Protein AF-A0A183G233-F1 (afdb_monomer_lite)

Sequence (420 aa):
MLLTIRETLKYHTGIMSKTFAAKITPEDAVANLRSMLDTTRNEVAFLREIQLANEIEVTKAKSELQKVKLMLAEGEESYNKVLSATQEELSNARAELAEKAKRFDEQLQKLAELKSEELSSRINELEGALAARSSNEVALSLRLEEHTKMEGSLREQIRKATEQNVILEEELRCVRSEKSRLLKELQQSKQLYEEKVNELEKITTAIERALEVMQYERGYFKKELEATSQRFEQRKTTFQKAMQSLQHDVAASAADFQAPLNPVYATKEINVKMENDLIEAIASIPVLEVKVEQLKAEAEQLREQLKVTNSKLLAEIDAKREITSALFALEKQYLLLDSTKKTVETEYKQAKERPRIDHPGSNRSKMMNDDLNRRRSTGSAGVSSKAFSEWPSTRIRKSAEWMDRQMSEKKAYGQWEVGR

Structure (mmCIF, N/CA/C/O backbone):
data_AF-A0A183G233-F1
#
_entry.id   AF-A0A183G233-F1
#
loop_
_atom_site.group_PDB
_atom_site.id
_atom_site.type_symbol
_atom_site.label_atom_id
_atom_site.label_alt_id
_atom_site.label_comp_id
_atom_site.label_asym_id
_atom_site.label_entity_id
_atom_site.label_seq_id
_atom_site.pdbx_PDB_ins_code
_atom_site.Cartn_x
_atom_site.Cartn_y
_atom_site.Cartn_z
_atom_site.occupancy
_atom_site.B_iso_or_equiv
_atom_site.auth_seq_id
_atom_site.auth_comp_id
_atom_site.auth_asym_id
_atom_site.auth_atom_id
_atom_site.pdbx_PDB_model_num
ATOM 1 N N . MET A 1 1 ? 102.320 5.201 -138.043 1.00 49.94 1 MET A N 1
ATOM 2 C CA . MET A 1 1 ? 102.444 5.313 -139.517 1.00 49.94 1 MET A CA 1
ATOM 3 C C . MET A 1 1 ? 103.761 5.933 -139.992 1.00 49.94 1 MET A C 1
ATOM 5 O O . MET A 1 1 ? 104.367 5.337 -140.866 1.00 49.94 1 MET A O 1
ATOM 9 N N . LEU A 1 2 ? 104.275 7.034 -139.418 1.00 44.84 2 LEU A N 1
ATOM 10 C CA . LEU A 1 2 ? 105.533 7.682 -139.875 1.00 44.84 2 LEU A CA 1
ATOM 11 C C . LEU A 1 2 ? 106.836 6.839 -139.795 1.00 44.84 2 LEU A C 1
ATOM 13 O O . LEU A 1 2 ? 107.896 7.325 -140.176 1.00 44.84 2 LEU A O 1
ATOM 17 N N . LEU A 1 3 ? 106.781 5.588 -139.328 1.00 51.09 3 LEU A N 1
ATOM 18 C CA . LEU A 1 3 ? 107.918 4.657 -139.322 1.00 51.09 3 LEU A CA 1
ATOM 19 C C . LEU A 1 3 ? 108.039 3.851 -140.629 1.00 51.09 3 LEU A C 1
ATOM 21 O O . LEU A 1 3 ? 109.150 3.635 -141.102 1.00 51.09 3 LEU A O 1
ATOM 25 N N . THR A 1 4 ? 106.923 3.469 -141.257 1.00 53.12 4 THR A N 1
ATOM 26 C CA . THR A 1 4 ? 106.907 2.501 -142.372 1.00 53.12 4 THR A CA 1
ATOM 27 C C . THR A 1 4 ? 107.362 3.088 -143.716 1.00 53.12 4 THR A C 1
ATOM 29 O O . THR A 1 4 ? 107.821 2.363 -144.590 1.00 53.12 4 THR A O 1
ATOM 32 N N . ILE A 1 5 ? 107.284 4.413 -143.886 1.00 53.47 5 ILE A N 1
ATOM 33 C CA . ILE A 1 5 ? 107.705 5.118 -145.116 1.00 53.47 5 ILE A CA 1
ATOM 34 C C . ILE A 1 5 ? 109.243 5.264 -145.188 1.00 53.47 5 ILE A C 1
ATOM 36 O O . ILE A 1 5 ? 109.811 5.523 -146.247 1.00 53.47 5 ILE A O 1
ATOM 40 N N . ARG A 1 6 ? 109.954 5.066 -144.067 1.00 54.88 6 ARG A N 1
ATOM 41 C CA . ARG A 1 6 ? 111.412 5.261 -143.986 1.00 54.88 6 ARG A CA 1
ATOM 42 C C . ARG A 1 6 ? 112.227 4.098 -144.567 1.00 54.88 6 ARG A C 1
ATOM 44 O O . ARG A 1 6 ? 113.413 4.275 -144.839 1.00 54.88 6 ARG A O 1
ATOM 51 N N . GLU A 1 7 ? 111.614 2.931 -144.757 1.00 53.47 7 GLU A N 1
ATOM 52 C CA . GLU A 1 7 ? 112.303 1.721 -145.227 1.00 53.47 7 GLU A CA 1
ATOM 53 C C . GLU A 1 7 ? 112.195 1.534 -146.747 1.00 53.47 7 GLU A C 1
ATOM 55 O O . GLU A 1 7 ? 113.191 1.206 -147.392 1.00 53.47 7 GLU A O 1
ATOM 60 N N . THR A 1 8 ? 111.047 1.851 -147.355 1.00 53.88 8 THR A N 1
ATOM 61 C CA . THR A 1 8 ? 110.846 1.747 -148.814 1.00 53.88 8 THR A CA 1
ATOM 62 C C . THR A 1 8 ? 111.752 2.693 -149.608 1.00 53.88 8 THR A C 1
ATOM 64 O O . THR A 1 8 ? 112.338 2.288 -150.612 1.00 53.88 8 THR A O 1
ATOM 67 N N . LEU A 1 9 ? 111.974 3.922 -149.125 1.00 51.72 9 LEU A N 1
ATOM 68 C CA . LEU A 1 9 ? 112.844 4.910 -149.784 1.00 51.72 9 LEU A CA 1
ATOM 69 C C . LEU A 1 9 ? 114.340 4.533 -149.821 1.00 51.72 9 LEU A C 1
ATOM 71 O O . LEU A 1 9 ? 115.098 5.142 -150.575 1.00 51.72 9 LEU A O 1
ATOM 75 N N . LYS A 1 10 ? 114.783 3.510 -149.073 1.00 53.56 10 LYS A N 1
ATOM 76 C CA . LYS A 1 10 ? 116.143 2.953 -149.205 1.00 53.56 10 LYS A CA 1
ATOM 77 C C . LYS A 1 10 ? 116.296 1.957 -150.360 1.00 53.56 10 LYS A C 1
ATOM 79 O O . LYS A 1 10 ? 117.427 1.679 -150.748 1.00 53.56 10 LYS A O 1
ATOM 84 N N . TYR A 1 11 ? 115.206 1.425 -150.915 1.00 50.88 11 TYR A N 1
ATOM 85 C CA . TYR A 1 11 ? 115.260 0.341 -151.907 1.00 50.88 11 TYR A CA 1
ATOM 86 C C . TYR A 1 11 ? 115.267 0.824 -153.372 1.00 50.88 11 TYR A C 1
ATOM 88 O O . TYR A 1 11 ? 115.395 0.015 -154.287 1.00 50.88 11 TYR A O 1
ATOM 96 N N . HIS A 1 12 ? 115.126 2.131 -153.634 1.00 50.31 12 HIS A N 1
ATOM 97 C CA . HIS A 1 12 ? 114.993 2.673 -155.002 1.00 50.31 12 HIS A CA 1
ATOM 98 C C . HIS A 1 12 ? 116.089 3.659 -155.438 1.00 50.31 12 HIS A C 1
ATOM 100 O O . HIS A 1 12 ? 116.145 4.032 -156.605 1.00 50.31 12 HIS A O 1
ATOM 106 N N . THR A 1 13 ? 117.032 4.013 -154.564 1.00 50.09 13 THR A N 1
ATOM 107 C CA . THR A 1 13 ? 118.189 4.867 -154.908 1.00 50.09 13 THR A CA 1
ATOM 108 C C . THR A 1 13 ? 119.455 4.089 -155.301 1.00 50.09 13 THR A C 1
ATOM 110 O O . THR A 1 13 ? 120.463 4.702 -155.636 1.00 50.09 13 THR A O 1
ATOM 113 N N . GLY A 1 14 ? 119.421 2.748 -155.302 1.00 46.09 14 GLY A N 1
ATOM 114 C CA . GLY A 1 14 ? 120.599 1.896 -155.541 1.00 46.09 14 GLY A CA 1
ATOM 115 C C . GLY A 1 14 ? 120.759 1.282 -156.943 1.00 46.09 14 GLY A C 1
ATOM 116 O O . GLY A 1 14 ? 121.782 0.651 -157.195 1.00 46.09 14 GLY A O 1
ATOM 117 N N . ILE A 1 15 ? 119.775 1.409 -157.845 1.00 47.66 15 ILE A N 1
ATOM 118 C CA . ILE A 1 15 ? 119.694 0.571 -159.067 1.00 47.66 15 ILE A CA 1
ATOM 119 C C . ILE A 1 15 ? 120.002 1.335 -160.375 1.00 47.66 15 ILE A C 1
ATOM 121 O O . ILE A 1 15 ? 120.504 0.747 -161.332 1.00 47.66 15 ILE A O 1
ATOM 125 N N . MET A 1 16 ? 119.804 2.655 -160.419 1.00 43.94 16 MET A N 1
ATOM 126 C CA . MET A 1 16 ? 119.955 3.483 -161.631 1.00 43.94 16 MET A CA 1
ATOM 127 C C . MET A 1 16 ? 121.422 3.883 -161.911 1.00 43.94 16 MET A C 1
ATOM 129 O O . MET A 1 16 ? 121.772 5.057 -161.823 1.00 43.94 16 MET A O 1
ATOM 133 N N . SER A 1 17 ? 122.304 2.918 -162.213 1.00 42.62 17 SER A N 1
ATOM 134 C CA . SER A 1 17 ? 123.739 3.200 -162.461 1.00 42.62 17 SER A CA 1
ATOM 135 C C . SER A 1 17 ? 124.425 2.445 -163.615 1.00 42.62 17 SER A C 1
ATOM 137 O O . SER A 1 17 ? 125.592 2.727 -163.893 1.00 42.62 17 SER A O 1
ATOM 139 N N . LYS A 1 18 ? 123.761 1.505 -164.310 1.00 43.47 18 LYS A N 1
ATOM 140 C CA . LYS A 1 18 ? 124.355 0.755 -165.441 1.00 43.47 18 LYS A CA 1
ATOM 141 C C . LYS A 1 18 ? 123.342 0.447 -166.546 1.00 43.47 18 LYS A C 1
ATOM 143 O O . LYS A 1 18 ? 122.192 0.137 -166.257 1.00 43.47 18 LYS A O 1
ATOM 148 N N . THR A 1 19 ? 123.836 0.425 -167.791 1.00 41.19 19 THR A N 1
ATOM 149 C CA . THR A 1 19 ? 123.076 0.337 -169.063 1.00 41.19 19 THR A CA 1
ATOM 150 C C . THR A 1 19 ? 122.192 1.581 -169.292 1.00 41.19 19 THR A C 1
ATOM 152 O O . THR A 1 19 ? 121.583 2.086 -168.363 1.00 41.19 19 THR A O 1
ATOM 155 N N . PHE A 1 20 ? 122.157 2.213 -170.465 1.00 36.69 20 PHE A N 1
ATOM 156 C CA . PHE A 1 20 ? 122.219 1.658 -171.819 1.00 36.69 20 PHE A CA 1
ATOM 157 C C . PHE A 1 20 ? 123.225 2.393 -172.726 1.00 36.69 20 PHE A C 1
ATOM 159 O O . PHE A 1 20 ? 123.223 3.618 -172.796 1.00 36.69 20 PHE A O 1
ATOM 166 N N . ALA A 1 21 ? 124.034 1.641 -173.479 1.00 42.91 21 ALA A N 1
ATOM 167 C CA . ALA A 1 21 ? 124.890 2.167 -174.544 1.00 42.91 21 ALA A CA 1
ATOM 168 C C . ALA A 1 21 ? 124.510 1.499 -175.875 1.00 42.91 21 ALA A C 1
ATOM 170 O O . ALA A 1 21 ? 125.075 0.480 -176.265 1.00 42.91 21 ALA A O 1
ATOM 171 N N . ALA A 1 22 ? 123.514 2.068 -176.552 1.00 39.91 22 ALA A N 1
ATOM 172 C CA . ALA A 1 22 ? 123.068 1.671 -177.884 1.00 39.91 22 ALA A CA 1
ATOM 173 C C . ALA A 1 22 ? 122.712 2.932 -178.688 1.00 39.91 22 ALA A C 1
ATOM 175 O O . ALA A 1 22 ? 122.396 3.968 -178.102 1.00 39.91 22 ALA A O 1
ATOM 176 N N . LYS A 1 23 ? 122.770 2.862 -180.024 1.00 48.34 23 LYS A N 1
ATOM 177 C CA . LYS A 1 23 ? 122.376 3.984 -180.890 1.00 48.34 23 LYS A CA 1
ATOM 178 C C . LYS A 1 23 ? 120.862 4.190 -180.809 1.00 48.34 23 LYS A C 1
ATOM 180 O O . LYS A 1 23 ? 120.117 3.478 -181.471 1.00 48.34 23 LYS A O 1
ATOM 185 N N . ILE A 1 24 ? 120.444 5.166 -180.012 1.00 43.91 24 ILE A N 1
ATOM 186 C CA . ILE A 1 24 ? 119.068 5.661 -179.948 1.00 43.91 24 ILE A CA 1
ATOM 187 C C . ILE A 1 24 ? 119.024 6.988 -180.708 1.00 43.91 24 ILE A C 1
ATOM 189 O O . ILE A 1 24 ? 119.842 7.879 -180.468 1.00 43.91 24 ILE A O 1
ATOM 193 N N . THR A 1 25 ? 118.102 7.096 -181.659 1.00 51.16 25 THR A N 1
ATOM 194 C CA . THR A 1 25 ? 117.826 8.314 -182.427 1.00 51.16 25 THR A CA 1
ATOM 195 C C . THR A 1 25 ? 117.250 9.405 -181.511 1.00 51.16 25 THR A C 1
ATOM 197 O O . THR A 1 25 ? 116.550 9.088 -180.548 1.00 51.16 25 THR A O 1
ATOM 200 N N . PRO A 1 26 ? 117.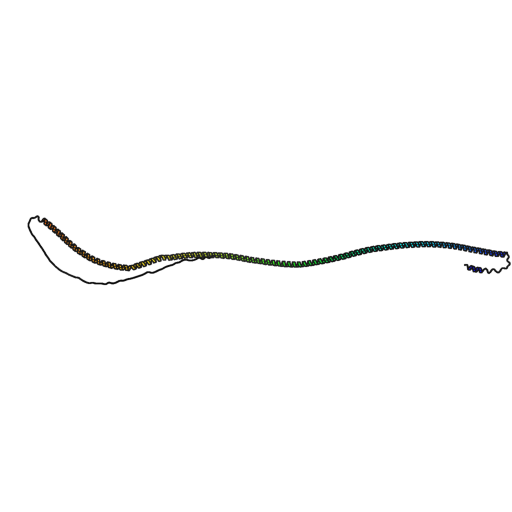538 10.702 -181.747 1.00 57.66 26 PRO A N 1
ATOM 201 C CA . PRO A 1 26 ? 117.208 11.764 -180.786 1.00 57.66 26 PRO A CA 1
ATOM 202 C C . PRO A 1 26 ? 115.702 11.927 -180.517 1.00 57.66 26 PRO A C 1
ATOM 204 O O . PRO A 1 26 ? 115.324 12.479 -179.487 1.00 57.66 26 PRO A O 1
ATOM 207 N N . GLU A 1 27 ? 114.842 11.425 -181.403 1.00 55.91 27 GLU A N 1
ATOM 208 C CA . GLU A 1 27 ? 113.383 11.480 -181.275 1.00 55.91 27 GLU A CA 1
ATOM 209 C C . GLU A 1 27 ? 112.852 10.490 -180.216 1.00 55.91 27 GLU A C 1
ATOM 211 O O . GLU A 1 27 ? 112.012 10.860 -179.392 1.00 55.91 27 GLU A O 1
ATOM 216 N N . ASP A 1 28 ? 113.408 9.275 -180.142 1.00 54.88 28 ASP A N 1
ATOM 217 C CA . ASP A 1 28 ? 112.988 8.233 -179.190 1.00 54.88 28 ASP A CA 1
ATOM 218 C C . ASP A 1 28 ? 113.319 8.599 -177.733 1.00 54.88 28 ASP A C 1
ATOM 220 O O . ASP A 1 28 ? 112.540 8.344 -176.809 1.00 54.88 28 ASP A O 1
ATOM 224 N N . ALA A 1 29 ? 114.465 9.255 -177.517 1.00 57.06 29 ALA A N 1
ATOM 225 C CA . ALA A 1 29 ? 114.871 9.739 -176.198 1.00 57.06 29 ALA A CA 1
ATOM 226 C C . ALA A 1 29 ? 113.912 10.821 -175.662 1.00 57.06 29 ALA A C 1
ATOM 228 O O . ALA A 1 29 ? 113.597 10.841 -174.469 1.00 57.06 29 ALA A O 1
ATOM 229 N N . VAL A 1 30 ? 113.401 11.690 -176.543 1.00 60.59 30 VAL A N 1
ATOM 230 C CA . VAL A 1 30 ? 112.407 12.717 -176.193 1.00 60.59 30 VAL A CA 1
ATOM 231 C C . VAL A 1 30 ? 111.032 12.095 -175.935 1.00 60.59 30 VAL A C 1
ATOM 233 O O . VAL A 1 30 ? 110.342 12.523 -175.007 1.00 60.59 30 VAL A O 1
ATOM 236 N N . ALA A 1 31 ? 110.638 11.068 -176.694 1.00 63.16 31 ALA A N 1
ATOM 237 C CA . ALA A 1 31 ? 109.390 10.341 -176.461 1.00 63.16 31 ALA A CA 1
ATOM 238 C C . ALA A 1 31 ? 109.366 9.663 -175.078 1.00 63.16 31 ALA A C 1
ATOM 240 O O . ALA A 1 31 ? 108.403 9.823 -174.325 1.00 63.16 31 ALA A O 1
ATOM 241 N N . ASN A 1 32 ? 110.448 8.973 -174.701 1.00 60.78 32 ASN A N 1
ATOM 242 C CA . ASN A 1 32 ? 110.530 8.273 -173.416 1.00 60.78 32 ASN A CA 1
ATOM 243 C C . ASN A 1 32 ? 110.542 9.249 -172.218 1.00 60.78 32 ASN A C 1
ATOM 245 O O . ASN A 1 32 ? 109.820 9.050 -171.241 1.00 60.78 32 ASN A O 1
ATOM 249 N N . LEU A 1 33 ? 111.276 10.366 -172.320 1.00 64.88 33 LEU A N 1
ATOM 250 C CA . LEU A 1 33 ? 111.274 11.408 -171.284 1.00 64.88 33 LEU A CA 1
ATOM 251 C C . LEU A 1 33 ? 109.913 12.107 -171.131 1.00 64.88 33 LEU A C 1
ATOM 253 O O . LEU A 1 33 ? 109.547 12.458 -170.011 1.00 64.88 33 LEU A O 1
ATOM 257 N N . ARG A 1 34 ? 109.135 12.274 -172.212 1.00 66.44 34 ARG A N 1
ATOM 258 C CA . ARG A 1 34 ? 107.746 12.762 -172.117 1.00 66.44 34 ARG A CA 1
ATOM 259 C C . ARG A 1 34 ? 106.844 11.766 -171.392 1.00 66.44 34 ARG A C 1
ATOM 261 O O . ARG A 1 34 ? 106.139 12.171 -170.478 1.00 66.44 34 ARG A O 1
ATOM 268 N N . SER A 1 35 ? 106.941 10.476 -171.722 1.00 69.44 35 SER A N 1
ATOM 269 C CA . SER A 1 35 ? 106.193 9.412 -171.033 1.00 69.44 35 SER A CA 1
ATOM 270 C C . SER A 1 35 ? 106.447 9.416 -169.516 1.00 69.44 35 SER A C 1
ATOM 272 O O . SER A 1 35 ? 105.502 9.403 -168.730 1.00 69.44 35 SER A O 1
ATOM 274 N N . MET A 1 36 ? 107.715 9.539 -169.094 1.00 63.94 36 MET A N 1
ATOM 275 C CA . MET A 1 36 ? 108.082 9.673 -167.674 1.00 63.94 36 MET A CA 1
ATOM 276 C C . MET A 1 36 ? 107.570 10.968 -167.021 1.00 63.94 36 MET A C 1
ATOM 278 O O . MET A 1 36 ? 107.223 10.979 -165.836 1.00 63.94 36 MET A O 1
ATOM 282 N N . LEU A 1 37 ? 107.547 12.078 -167.764 1.00 68.56 37 LEU A N 1
ATOM 283 C CA . LEU A 1 37 ? 107.028 13.347 -167.258 1.00 68.56 37 LEU A CA 1
ATOM 284 C C . LEU A 1 37 ? 105.516 13.262 -167.016 1.00 68.56 37 LEU A C 1
ATOM 286 O O . LEU A 1 37 ? 105.039 13.741 -165.993 1.00 68.56 37 LEU A O 1
ATOM 290 N N . ASP A 1 38 ? 104.768 12.626 -167.916 1.00 69.50 38 ASP A N 1
ATOM 291 C CA . ASP A 1 38 ? 103.318 12.502 -167.779 1.00 69.50 38 ASP A CA 1
ATOM 292 C C . ASP A 1 38 ? 102.917 11.472 -166.705 1.00 69.50 38 ASP A C 1
ATOM 294 O O . ASP A 1 38 ? 101.972 11.731 -165.958 1.00 69.50 38 ASP A O 1
ATOM 298 N N . THR A 1 39 ? 103.661 10.371 -166.503 1.00 67.69 39 THR A N 1
ATOM 299 C CA . THR A 1 39 ? 103.424 9.488 -165.340 1.00 67.69 39 THR A CA 1
ATOM 300 C C . THR A 1 39 ? 103.677 10.200 -164.014 1.00 67.69 39 THR A C 1
ATOM 302 O O . THR A 1 39 ? 102.805 10.178 -163.149 1.00 67.69 39 THR A O 1
ATOM 305 N N . THR A 1 40 ? 104.802 10.906 -163.862 1.00 67.31 40 THR A N 1
ATOM 306 C CA . THR A 1 40 ? 105.086 11.658 -162.622 1.00 67.31 40 THR A CA 1
ATOM 307 C C . THR A 1 40 ? 104.114 12.823 -162.400 1.00 67.31 40 THR A C 1
ATOM 309 O O . THR A 1 40 ? 103.756 13.127 -161.262 1.00 67.31 40 THR A O 1
ATOM 312 N N . ARG A 1 41 ? 103.595 13.440 -163.469 1.00 69.50 41 ARG A N 1
ATOM 313 C CA . ARG A 1 41 ? 102.525 14.449 -163.394 1.00 69.50 41 ARG A CA 1
ATOM 314 C C . ARG A 1 41 ? 101.197 13.857 -162.914 1.00 69.50 41 ARG A C 1
ATOM 316 O O . ARG A 1 41 ? 100.513 14.494 -162.113 1.00 69.50 41 ARG A O 1
ATOM 323 N N . ASN A 1 42 ? 100.868 12.639 -163.346 1.00 71.94 42 ASN A N 1
ATOM 324 C CA . ASN A 1 42 ? 99.690 11.901 -162.886 1.00 71.94 42 ASN A CA 1
ATOM 325 C C . ASN A 1 42 ? 99.832 11.439 -161.424 1.00 71.94 42 ASN A C 1
ATOM 327 O O . ASN A 1 42 ? 98.884 11.578 -160.655 1.00 71.94 42 ASN A O 1
ATOM 331 N N . GLU A 1 43 ? 101.014 10.979 -160.996 1.00 71.06 43 GLU A N 1
ATOM 332 C CA . GLU A 1 43 ? 101.286 10.663 -159.582 1.00 71.06 43 GLU A CA 1
ATOM 333 C C . GLU A 1 43 ? 101.147 11.899 -158.680 1.00 71.06 43 GLU A C 1
ATOM 335 O O . GLU A 1 43 ? 100.521 11.830 -157.623 1.00 71.06 43 GLU A O 1
ATOM 340 N N . VAL A 1 44 ? 101.666 13.057 -159.108 1.00 70.81 44 VAL A N 1
ATOM 341 C CA . VAL A 1 44 ? 101.510 14.324 -158.371 1.00 70.81 44 VAL A CA 1
ATOM 342 C C . VAL A 1 44 ? 100.043 14.761 -158.298 1.00 70.81 44 VAL A C 1
ATOM 344 O O . VAL A 1 44 ? 99.629 15.282 -157.262 1.00 70.81 44 VAL A O 1
ATOM 347 N N . ALA A 1 45 ? 99.241 14.531 -159.344 1.00 73.19 45 ALA A N 1
ATOM 348 C CA . ALA A 1 45 ? 97.801 14.790 -159.314 1.00 73.19 45 ALA A CA 1
ATOM 349 C C . ALA A 1 45 ? 97.071 13.862 -158.323 1.00 73.19 45 ALA A C 1
ATOM 351 O O . ALA A 1 45 ? 96.338 14.346 -157.463 1.00 73.19 45 ALA A O 1
ATOM 352 N N . PHE A 1 46 ? 97.346 12.557 -158.368 1.00 76.12 46 PHE A N 1
ATOM 353 C CA . PHE A 1 46 ? 96.750 11.558 -157.474 1.00 76.12 46 PHE A CA 1
ATOM 354 C C . PHE A 1 46 ? 97.108 11.797 -155.996 1.00 76.12 46 PHE A C 1
ATOM 356 O O . PHE A 1 46 ? 96.248 11.751 -155.117 1.00 76.12 46 PHE A O 1
ATOM 363 N N . LEU A 1 47 ? 98.363 12.157 -155.703 1.00 74.69 47 LEU A N 1
ATOM 364 C CA . LEU A 1 47 ? 98.776 12.565 -154.355 1.00 74.69 47 LEU A CA 1
ATOM 365 C C . LEU A 1 47 ? 98.094 13.869 -153.904 1.00 74.69 47 LEU A C 1
ATOM 367 O O . LEU A 1 47 ? 97.839 14.039 -152.710 1.00 74.69 47 LEU A O 1
ATOM 371 N N . ARG A 1 48 ? 97.747 14.770 -154.835 1.00 75.56 48 ARG A N 1
ATOM 372 C CA . ARG A 1 48 ? 96.968 15.982 -154.537 1.00 75.56 48 ARG A CA 1
ATOM 373 C C . ARG A 1 48 ? 95.519 15.656 -154.181 1.00 75.56 48 ARG A C 1
ATOM 375 O O . ARG A 1 48 ? 94.999 16.252 -153.241 1.00 75.56 48 ARG A O 1
ATOM 382 N N . GLU A 1 49 ? 94.892 14.705 -154.873 1.00 76.12 49 GLU A N 1
ATOM 383 C CA . GLU A 1 49 ? 93.556 14.206 -154.521 1.00 76.12 49 GLU A CA 1
ATOM 384 C C . GLU A 1 49 ? 93.555 13.525 -153.148 1.00 76.12 49 GLU A C 1
ATOM 386 O O . GLU A 1 49 ? 92.704 13.840 -152.321 1.00 76.12 49 GLU A O 1
ATOM 391 N N . ILE A 1 50 ? 94.547 12.676 -152.851 1.00 76.38 50 ILE A N 1
ATOM 392 C CA . ILE A 1 50 ? 94.700 12.058 -151.522 1.00 76.38 50 ILE A CA 1
ATOM 393 C C . ILE A 1 50 ? 94.890 13.125 -150.434 1.00 76.38 50 ILE A C 1
ATOM 395 O O . ILE A 1 50 ? 94.308 13.009 -149.354 1.00 76.38 50 ILE A O 1
ATOM 399 N N . GLN A 1 51 ? 95.676 14.177 -150.685 1.00 77.31 51 GLN A N 1
ATOM 400 C CA . GLN A 1 51 ? 95.831 15.269 -149.721 1.00 77.31 51 GLN A CA 1
ATOM 401 C C . GLN A 1 51 ? 94.508 16.020 -149.499 1.00 77.31 51 GLN A C 1
ATOM 403 O O . GLN A 1 51 ? 94.117 16.222 -148.351 1.00 77.31 51 GLN A O 1
ATOM 408 N N . LEU A 1 52 ? 93.788 16.377 -150.567 1.00 78.00 52 LEU A N 1
ATOM 409 C CA . LEU A 1 52 ? 92.494 17.062 -150.472 1.00 78.00 52 LEU A CA 1
ATOM 410 C C . LEU A 1 52 ? 91.427 16.198 -149.783 1.00 78.00 52 LEU A C 1
ATOM 412 O O . LEU A 1 52 ? 90.669 16.712 -148.965 1.00 78.00 52 LEU A O 1
ATOM 416 N N . ALA A 1 53 ? 91.398 14.888 -150.043 1.00 75.81 53 ALA A N 1
ATOM 417 C CA . ALA A 1 53 ? 90.519 13.950 -149.349 1.00 75.81 53 ALA A CA 1
ATOM 418 C C . ALA A 1 53 ? 90.813 13.916 -147.839 1.00 75.81 53 ALA A C 1
ATOM 420 O O . ALA A 1 53 ? 89.892 14.055 -147.037 1.00 75.81 53 ALA A O 1
ATOM 421 N N . ASN A 1 54 ? 92.089 13.836 -147.442 1.00 76.25 54 ASN A N 1
ATOM 422 C CA . ASN A 1 54 ? 92.486 13.915 -146.032 1.00 76.25 54 ASN A CA 1
ATOM 423 C C . ASN A 1 54 ? 92.135 15.275 -145.397 1.00 76.25 54 ASN A C 1
ATOM 425 O O . ASN A 1 54 ? 91.704 15.319 -144.248 1.00 76.25 54 ASN A O 1
ATOM 429 N N . GLU A 1 55 ? 92.280 16.393 -146.114 1.00 77.31 55 GLU A N 1
ATOM 430 C CA . GLU A 1 55 ? 91.890 17.722 -145.615 1.00 77.31 55 GLU A CA 1
ATOM 431 C C . GLU A 1 55 ? 90.360 17.848 -145.446 1.00 77.31 55 GLU A C 1
ATOM 433 O O . GLU A 1 55 ? 89.889 18.437 -144.466 1.00 77.31 55 GLU A O 1
ATOM 438 N N . ILE A 1 56 ? 89.571 17.223 -146.327 1.00 80.44 56 ILE A N 1
ATOM 439 C CA . ILE A 1 56 ? 88.108 17.107 -146.202 1.00 80.44 56 ILE A CA 1
ATOM 440 C C . ILE A 1 56 ? 87.723 16.207 -145.015 1.00 80.44 56 ILE A C 1
ATOM 442 O O . ILE A 1 56 ? 86.866 16.585 -144.216 1.00 80.44 56 ILE A O 1
ATOM 446 N N . GLU A 1 57 ? 88.372 15.055 -144.830 1.00 79.06 57 GLU A N 1
ATOM 447 C CA . GLU A 1 57 ? 88.108 14.178 -143.681 1.00 79.06 57 GLU A CA 1
ATOM 448 C C . GLU A 1 57 ? 88.515 14.822 -142.350 1.00 79.06 57 GLU A C 1
ATOM 450 O O . GLU A 1 57 ? 87.756 14.757 -141.385 1.00 79.06 57 GLU A O 1
ATOM 455 N N . VAL A 1 58 ? 89.650 15.525 -142.288 1.00 80.88 58 VAL A N 1
ATOM 456 C CA . VAL A 1 58 ? 90.089 16.249 -141.082 1.00 80.88 58 VAL A CA 1
ATOM 457 C C . VAL A 1 58 ? 89.165 17.428 -140.765 1.00 80.88 58 VAL A C 1
ATOM 459 O O . VAL A 1 58 ? 88.853 17.659 -139.595 1.00 80.88 58 VAL A O 1
ATOM 462 N N . THR A 1 59 ? 88.679 18.171 -141.765 1.00 80.00 59 THR A N 1
ATOM 463 C CA . THR A 1 59 ? 87.710 19.258 -141.527 1.00 80.00 59 THR A CA 1
ATOM 464 C C . THR A 1 59 ? 86.331 18.733 -141.126 1.00 80.00 59 THR A C 1
ATOM 466 O O . THR A 1 59 ? 85.707 19.319 -140.238 1.00 80.00 59 THR A O 1
ATOM 469 N N . LYS A 1 60 ? 85.893 17.592 -141.675 1.00 84.19 60 LYS A N 1
ATOM 470 C CA . LYS A 1 60 ? 84.689 16.871 -141.236 1.00 84.19 60 LYS A CA 1
ATOM 471 C C . LYS A 1 60 ? 84.828 16.343 -139.803 1.00 84.19 60 LYS A C 1
ATOM 473 O O . LYS A 1 60 ? 83.997 16.661 -138.960 1.00 84.19 60 LYS A O 1
ATOM 478 N N . ALA A 1 61 ? 85.909 15.637 -139.478 1.00 81.38 61 ALA A N 1
ATOM 479 C CA . ALA A 1 61 ? 86.172 15.154 -138.122 1.00 81.38 61 ALA A CA 1
ATOM 480 C C . ALA A 1 61 ? 86.268 16.309 -137.107 1.00 81.38 61 ALA A C 1
ATOM 482 O O . ALA A 1 61 ? 85.831 16.180 -135.965 1.00 81.38 61 ALA A O 1
ATOM 483 N N . LYS A 1 62 ? 86.786 17.475 -137.521 1.00 82.75 62 LYS A N 1
ATOM 484 C CA . LYS A 1 62 ? 86.820 18.690 -136.695 1.00 82.75 62 LYS A CA 1
ATOM 485 C C . LYS A 1 62 ? 85.427 19.289 -136.462 1.00 82.75 62 LYS A C 1
ATOM 487 O O . LYS A 1 62 ? 85.164 19.731 -135.344 1.00 82.75 62 LYS A O 1
ATOM 492 N N . SER A 1 63 ? 84.541 19.303 -137.461 1.00 84.00 63 SER A N 1
ATOM 493 C CA . SER A 1 63 ? 83.164 19.794 -137.288 1.00 84.00 63 SER A CA 1
ATOM 494 C C . SER A 1 63 ? 82.303 18.815 -136.481 1.00 84.00 63 SER A C 1
ATOM 496 O O . SER A 1 63 ? 81.539 19.247 -135.619 1.00 84.00 63 SER A O 1
ATOM 498 N N . GLU A 1 64 ? 82.501 17.507 -136.655 1.00 85.56 64 GLU A N 1
ATOM 499 C CA . GLU A 1 64 ? 81.893 16.458 -135.828 1.00 85.56 64 GLU A CA 1
ATOM 500 C C . GLU A 1 64 ? 82.379 16.542 -134.371 1.00 85.56 64 GLU A C 1
ATOM 502 O O . GLU A 1 64 ? 81.555 16.570 -133.459 1.00 85.56 64 GLU A O 1
ATOM 507 N N . LEU A 1 65 ? 83.685 16.717 -134.128 1.00 86.44 65 LEU A N 1
ATOM 508 C CA . LEU A 1 65 ? 84.236 16.966 -132.788 1.00 86.44 65 LEU A CA 1
ATOM 509 C C . LEU A 1 65 ? 83.662 18.243 -132.154 1.00 86.44 65 LEU A C 1
ATOM 511 O O . LEU A 1 65 ? 83.377 18.265 -130.958 1.00 86.44 65 LEU A O 1
ATOM 515 N N . GLN A 1 66 ? 83.484 19.313 -132.934 1.00 87.44 66 GLN A N 1
ATOM 516 C CA . GLN A 1 66 ? 82.886 20.558 -132.447 1.00 87.44 66 GLN A CA 1
ATOM 517 C C . GLN A 1 66 ? 81.396 20.383 -132.114 1.00 87.44 66 GLN A C 1
ATOM 519 O O . GLN A 1 66 ? 80.946 20.900 -131.094 1.00 87.44 66 GLN A O 1
ATOM 524 N N . LYS A 1 67 ? 80.654 19.595 -132.903 1.00 87.75 67 LYS A N 1
ATOM 525 C CA . LYS A 1 67 ? 79.263 19.218 -132.612 1.00 87.75 67 LYS A CA 1
ATOM 526 C C . LYS A 1 67 ? 79.157 18.355 -131.350 1.00 87.75 67 LYS A C 1
ATOM 528 O O . LYS A 1 67 ? 78.307 18.631 -130.512 1.00 87.75 67 LYS A O 1
ATOM 533 N N . VAL A 1 68 ? 80.043 17.371 -131.173 1.00 86.81 68 VAL A N 1
ATOM 534 C CA . VAL A 1 68 ? 80.106 16.536 -129.959 1.00 86.81 68 VAL A CA 1
ATOM 535 C C . VAL A 1 68 ? 80.432 17.378 -128.724 1.00 86.81 68 VAL A C 1
ATOM 537 O O . VAL A 1 68 ? 79.794 17.197 -127.694 1.00 86.81 68 VAL A O 1
ATOM 540 N N . LYS A 1 69 ? 81.358 18.344 -128.817 1.00 86.31 69 LYS A N 1
ATOM 541 C CA . LYS A 1 69 ? 81.634 19.288 -127.717 1.00 86.31 69 LYS A CA 1
ATOM 542 C C . LYS A 1 69 ? 80.428 20.154 -127.356 1.00 86.31 69 LYS A C 1
ATOM 544 O O . LYS A 1 69 ? 80.216 20.414 -126.178 1.00 86.31 69 LYS A O 1
ATOM 549 N N . LEU A 1 70 ? 79.660 20.599 -128.349 1.00 89.31 70 LEU A N 1
ATOM 550 C CA . LEU A 1 70 ? 78.474 21.425 -128.124 1.00 89.31 70 LEU A CA 1
ATOM 551 C C . LEU A 1 70 ? 77.354 20.595 -127.470 1.00 89.31 70 LEU A C 1
ATOM 553 O O . LEU A 1 70 ? 76.847 20.997 -126.431 1.00 89.31 70 LEU A O 1
ATOM 557 N N . MET A 1 71 ? 77.090 19.384 -127.974 1.00 87.94 71 MET A N 1
ATOM 558 C CA . MET A 1 71 ? 76.171 18.426 -127.340 1.00 87.94 71 MET A CA 1
ATOM 559 C C . MET A 1 71 ? 76.604 18.021 -125.921 1.00 87.94 71 MET A C 1
ATOM 561 O O . MET A 1 71 ? 75.752 17.787 -125.068 1.00 87.94 71 MET A O 1
ATOM 565 N N . LEU A 1 72 ? 77.912 17.926 -125.651 1.00 87.69 72 LEU A N 1
ATOM 566 C CA . LEU A 1 72 ? 78.424 17.653 -124.307 1.00 87.69 72 LEU A CA 1
ATOM 567 C C . LEU A 1 72 ? 78.142 18.829 -123.364 1.00 87.69 72 LEU A C 1
ATOM 569 O O . LEU A 1 72 ? 77.653 18.599 -122.268 1.00 87.69 72 LEU A O 1
ATOM 573 N N . ALA A 1 73 ? 78.370 20.071 -123.804 1.00 85.94 73 ALA A N 1
ATOM 574 C CA . ALA A 1 73 ? 78.067 21.265 -123.016 1.00 85.94 73 ALA A CA 1
ATOM 575 C C . ALA A 1 73 ? 76.554 21.438 -122.762 1.00 85.94 73 ALA A C 1
ATOM 577 O O . ALA A 1 73 ? 76.156 21.738 -121.642 1.00 85.94 73 ALA A O 1
ATOM 578 N N . GLU A 1 74 ? 75.699 21.177 -123.759 1.00 88.31 74 GLU A N 1
ATOM 579 C CA . GLU A 1 74 ? 74.235 21.125 -123.588 1.00 88.31 74 GLU A CA 1
ATOM 580 C C . GLU A 1 74 ? 73.818 20.002 -122.613 1.00 88.31 74 GLU A C 1
ATOM 582 O O . GLU A 1 74 ? 72.931 20.179 -121.772 1.00 88.31 74 GLU A O 1
ATOM 587 N N . GLY A 1 75 ? 74.492 18.849 -122.681 1.00 85.81 75 GLY A N 1
ATOM 588 C CA . GLY A 1 75 ? 74.330 17.737 -121.745 1.00 85.81 75 GLY A CA 1
ATOM 589 C C . GLY A 1 75 ? 74.715 18.111 -120.312 1.00 85.81 75 GLY A C 1
ATOM 590 O O . GLY A 1 75 ? 73.939 17.886 -119.389 1.00 85.81 75 GLY A O 1
ATOM 591 N N . GLU A 1 76 ? 75.872 18.742 -120.120 1.00 88.38 76 GLU A N 1
ATOM 592 C CA . GLU A 1 76 ? 76.350 19.229 -118.823 1.00 88.38 76 GLU A CA 1
ATOM 593 C C . GLU A 1 76 ? 75.442 20.335 -118.264 1.00 88.38 76 GLU A C 1
ATOM 595 O O . GLU A 1 76 ? 75.108 20.313 -117.081 1.00 88.38 76 GLU A O 1
ATOM 600 N N . GLU A 1 77 ? 74.974 21.277 -119.088 1.00 87.69 77 GLU A N 1
ATOM 601 C CA . GLU A 1 77 ? 74.045 22.328 -118.657 1.00 87.69 77 GLU A CA 1
ATOM 602 C C . GLU A 1 77 ? 72.676 21.751 -118.259 1.00 87.69 77 GLU A C 1
ATOM 604 O O . GLU A 1 77 ? 72.122 22.131 -117.224 1.00 87.69 77 GLU A O 1
ATOM 609 N N . SER A 1 78 ? 72.138 20.798 -119.029 1.00 87.25 78 SER A N 1
ATOM 610 C CA . SER A 1 78 ? 70.878 20.122 -118.689 1.00 87.25 78 SER A CA 1
ATOM 611 C C . SER A 1 78 ? 71.006 19.250 -117.435 1.00 87.25 78 SER A C 1
ATOM 613 O O . SER A 1 78 ? 70.135 19.313 -116.567 1.00 87.25 78 SER A O 1
ATOM 615 N N . TYR A 1 79 ? 72.116 18.522 -117.272 1.00 88.44 79 TYR A N 1
ATOM 616 C CA . TYR A 1 79 ? 72.421 17.771 -116.054 1.00 88.44 79 TYR A CA 1
ATOM 617 C C . TYR A 1 79 ? 72.525 18.693 -114.836 1.00 88.44 79 TYR A C 1
ATOM 619 O O . TYR A 1 79 ? 71.893 18.427 -113.817 1.00 88.44 79 TYR A O 1
ATOM 627 N N . ASN A 1 80 ? 73.248 19.812 -114.943 1.00 88.56 80 ASN A N 1
ATOM 628 C CA . ASN A 1 80 ? 73.385 20.774 -113.849 1.00 88.56 80 ASN A CA 1
ATOM 629 C C . ASN A 1 80 ? 72.045 21.432 -113.478 1.00 88.56 80 ASN A C 1
ATOM 631 O O . ASN A 1 80 ? 71.783 21.620 -112.294 1.00 88.56 80 ASN A O 1
ATOM 635 N N . LYS A 1 81 ? 71.169 21.712 -114.454 1.00 89.12 81 LYS A N 1
ATOM 636 C CA . LYS A 1 81 ? 69.797 22.199 -114.212 1.00 89.12 81 LYS A CA 1
ATOM 637 C C . LYS A 1 81 ? 68.924 21.170 -113.489 1.00 89.12 81 LYS A C 1
ATOM 639 O O . LYS A 1 81 ? 68.203 21.530 -112.561 1.00 89.12 81 LYS A O 1
ATOM 644 N N . VAL A 1 82 ? 69.005 19.894 -113.873 1.00 89.69 82 VAL A N 1
ATOM 645 C CA . VAL A 1 82 ? 68.308 18.801 -113.170 1.00 89.69 82 VAL A CA 1
ATOM 646 C C . VAL A 1 82 ? 68.881 18.608 -111.764 1.00 89.69 82 VAL A C 1
ATOM 648 O O . VAL A 1 82 ? 68.120 18.431 -110.816 1.00 89.69 82 VAL A O 1
ATOM 651 N N . LEU A 1 83 ? 70.201 18.707 -111.592 1.00 89.88 83 LEU A N 1
ATOM 652 C CA . LEU A 1 83 ? 70.860 18.605 -110.290 1.00 89.88 83 LEU A CA 1
ATOM 653 C C . LEU A 1 83 ? 70.462 19.761 -109.360 1.00 89.88 83 LEU A C 1
ATOM 655 O O . LEU A 1 83 ? 70.158 19.518 -108.195 1.00 89.88 83 LEU A O 1
ATOM 659 N N . SER A 1 84 ? 70.395 21.001 -109.858 1.00 88.56 84 SER A N 1
ATOM 660 C CA . SER A 1 84 ? 69.929 22.137 -109.055 1.00 88.56 84 SER A CA 1
ATOM 661 C C . SER A 1 84 ? 68.448 22.019 -108.700 1.00 88.56 84 SER A C 1
ATOM 663 O O . SER A 1 84 ? 68.105 22.207 -107.538 1.00 88.56 84 SER A O 1
ATOM 665 N N . ALA A 1 85 ? 67.589 21.646 -109.656 1.00 89.50 85 ALA A N 1
ATOM 666 C CA . ALA A 1 85 ? 66.154 21.484 -109.416 1.00 89.50 85 ALA A CA 1
ATOM 667 C C . ALA A 1 85 ? 65.870 20.353 -108.414 1.00 89.50 85 ALA A C 1
ATOM 669 O O . ALA A 1 85 ? 65.172 20.567 -107.430 1.00 89.50 85 ALA A O 1
ATOM 670 N N . THR A 1 86 ? 66.481 19.177 -108.589 1.00 88.56 86 THR A N 1
ATOM 671 C CA . THR A 1 86 ? 66.318 18.057 -107.643 1.00 88.56 86 THR A CA 1
ATOM 672 C C . THR A 1 86 ? 66.919 18.362 -106.270 1.00 88.56 86 THR A C 1
ATOM 674 O O . THR A 1 86 ? 66.370 17.926 -105.263 1.00 88.56 86 THR A O 1
ATOM 677 N N . GLN A 1 87 ? 68.003 19.143 -106.177 1.00 91.19 87 GLN A N 1
ATOM 678 C CA . GLN A 1 87 ? 68.551 19.570 -104.886 1.00 91.19 87 GLN A CA 1
ATOM 679 C C . GLN A 1 87 ? 67.697 20.657 -104.203 1.00 91.19 87 GLN A C 1
ATOM 681 O O . GLN A 1 87 ? 67.640 20.690 -102.972 1.00 91.19 87 GLN A O 1
ATOM 686 N N . GLU A 1 88 ? 66.997 21.500 -104.967 1.00 91.62 88 GLU A N 1
ATOM 687 C CA . GLU A 1 88 ? 65.977 22.431 -104.468 1.00 91.62 88 GLU A CA 1
ATOM 688 C C . GLU A 1 88 ? 64.717 21.683 -103.998 1.00 91.62 88 GLU A C 1
ATOM 690 O O . GLU A 1 88 ? 64.271 21.879 -102.872 1.00 91.62 88 GLU A O 1
ATOM 695 N N . GLU A 1 89 ? 64.195 20.737 -104.781 1.00 92.06 89 GLU A N 1
ATOM 696 C CA . GLU A 1 89 ? 63.099 19.845 -104.371 1.00 92.06 89 GLU A CA 1
ATOM 697 C C . GLU A 1 89 ? 63.439 19.075 -103.085 1.00 92.06 89 GLU A C 1
ATOM 699 O O . GLU A 1 89 ? 62.620 18.989 -102.171 1.00 92.06 89 GLU A O 1
ATOM 704 N N . LEU A 1 90 ? 64.667 18.558 -102.969 1.00 91.75 90 LEU A N 1
ATOM 705 C CA . LEU A 1 90 ? 65.142 17.836 -101.786 1.00 91.75 90 LEU A CA 1
ATOM 706 C C . LEU A 1 90 ? 65.314 18.780 -100.578 1.00 91.75 90 LEU A C 1
ATOM 708 O O . LEU A 1 90 ? 65.040 18.378 -99.444 1.00 91.75 90 LEU A O 1
ATOM 712 N N . SER A 1 91 ? 65.716 20.041 -100.782 1.00 92.62 91 SER A N 1
ATOM 713 C CA . SER A 1 91 ? 65.778 21.035 -99.699 1.00 92.62 91 SER A CA 1
ATOM 714 C C . SER A 1 91 ? 64.377 21.444 -99.223 1.00 92.62 91 SER A C 1
ATOM 716 O O . SER A 1 91 ? 64.133 21.457 -98.015 1.00 92.62 91 SER A O 1
ATOM 718 N N . ASN A 1 92 ? 63.433 21.638 -100.147 1.00 93.56 92 ASN A N 1
ATOM 719 C CA . ASN A 1 92 ? 62.026 21.920 -99.862 1.00 93.56 92 ASN A CA 1
ATOM 720 C C . ASN A 1 92 ? 61.348 20.742 -99.143 1.00 93.56 92 ASN A C 1
ATOM 722 O O . ASN A 1 92 ? 60.723 20.933 -98.102 1.00 93.56 92 ASN A O 1
ATOM 726 N N . ALA A 1 93 ? 61.556 19.505 -99.605 1.00 92.56 93 ALA A N 1
ATOM 727 C CA . ALA A 1 93 ? 61.049 18.302 -98.944 1.00 92.56 93 ALA A CA 1
ATOM 728 C C . ALA A 1 93 ? 61.632 18.120 -97.529 1.00 92.56 93 ALA A C 1
ATOM 730 O O . ALA A 1 93 ? 60.916 17.720 -96.610 1.00 92.56 93 ALA A O 1
ATOM 731 N N . ARG A 1 94 ? 62.914 18.456 -97.314 1.00 94.56 94 ARG A N 1
ATOM 732 C CA . ARG A 1 94 ? 63.523 18.490 -95.970 1.00 94.56 94 ARG A CA 1
ATOM 733 C C . ARG A 1 94 ? 62.909 19.574 -95.084 1.00 94.56 94 ARG A C 1
ATOM 735 O O . ARG A 1 94 ? 62.652 19.295 -93.916 1.00 94.56 94 ARG A O 1
ATOM 742 N N . ALA A 1 95 ? 62.653 20.768 -95.617 1.00 93.44 95 ALA A N 1
ATOM 743 C CA . ALA A 1 95 ? 62.002 21.851 -94.881 1.00 93.44 95 ALA A CA 1
ATOM 744 C C . ALA A 1 95 ? 60.561 21.481 -94.488 1.00 93.44 95 ALA A C 1
ATOM 746 O O . ALA A 1 95 ? 60.191 21.619 -93.324 1.00 93.44 95 ALA A O 1
ATOM 747 N N . GLU A 1 96 ? 59.781 20.910 -95.412 1.00 94.75 96 GLU A N 1
ATOM 748 C CA . GLU A 1 96 ? 58.444 20.377 -95.128 1.00 94.75 96 GLU A CA 1
ATOM 749 C C . GLU A 1 96 ? 58.459 19.270 -94.068 1.00 94.75 96 GLU A C 1
ATOM 751 O O . GLU A 1 96 ? 57.585 19.239 -93.204 1.00 94.75 96 GLU A O 1
ATOM 756 N N . LEU A 1 97 ? 59.420 18.342 -94.126 1.00 94.19 97 LEU A N 1
ATOM 757 C CA . LEU A 1 97 ? 59.544 17.274 -93.132 1.00 94.19 97 LEU A CA 1
ATOM 758 C C . LEU A 1 97 ? 59.954 17.815 -91.757 1.00 94.19 97 LEU A C 1
ATOM 760 O O . LEU A 1 97 ? 59.423 17.343 -90.755 1.00 94.19 97 LEU A O 1
ATOM 764 N N . ALA A 1 98 ? 60.825 18.826 -91.695 1.00 94.38 98 ALA A N 1
ATOM 765 C CA . ALA A 1 98 ? 61.193 19.498 -90.449 1.00 94.38 98 ALA A CA 1
ATOM 766 C C . ALA A 1 98 ? 60.010 20.274 -89.837 1.00 94.38 98 ALA A C 1
ATOM 768 O O . ALA A 1 98 ? 59.764 20.175 -88.636 1.00 94.38 98 ALA A O 1
ATOM 769 N N . GLU A 1 99 ? 59.225 20.981 -90.658 1.00 94.88 99 GLU A N 1
ATOM 770 C CA . GLU A 1 99 ? 57.958 21.600 -90.245 1.00 94.88 99 GLU A CA 1
ATOM 771 C C . GLU A 1 99 ? 56.955 20.559 -89.730 1.00 94.88 99 GLU A C 1
ATOM 773 O O . GLU A 1 99 ? 56.360 20.747 -88.670 1.00 94.88 99 GLU A O 1
ATOM 778 N N . LYS A 1 100 ? 56.765 19.446 -90.451 1.00 95.75 100 LYS A N 1
ATOM 779 C CA . LYS A 1 100 ? 55.839 18.372 -90.055 1.00 95.75 100 LYS A CA 1
ATOM 780 C C . LYS A 1 100 ? 56.276 17.710 -88.748 1.00 95.75 100 LYS A C 1
ATOM 782 O O . LYS A 1 100 ? 55.433 17.537 -87.875 1.00 95.75 100 LYS A O 1
ATOM 787 N N . ALA A 1 101 ? 57.568 17.420 -88.578 1.00 95.19 101 ALA A N 1
ATOM 788 C CA . ALA A 1 101 ? 58.128 16.915 -87.324 1.00 95.19 101 ALA A CA 1
ATOM 789 C C . ALA A 1 101 ? 57.855 17.885 -86.163 1.00 95.19 101 ALA A C 1
ATOM 791 O O . ALA A 1 101 ? 57.173 17.510 -85.216 1.00 95.19 101 ALA A O 1
ATOM 792 N N . LYS A 1 102 ? 58.232 19.164 -86.304 1.00 96.12 102 LYS A N 1
ATOM 793 C CA . LYS A 1 102 ? 57.982 20.204 -85.292 1.00 96.12 102 LYS A CA 1
ATOM 794 C C . LYS A 1 102 ? 56.497 20.335 -84.928 1.00 96.12 102 LYS A C 1
ATOM 796 O O . LYS A 1 102 ? 56.164 20.480 -83.756 1.00 96.12 102 LYS A O 1
ATOM 801 N N . ARG A 1 103 ? 55.590 20.259 -85.909 1.00 95.38 103 ARG A N 1
ATOM 802 C CA . ARG A 1 103 ? 54.133 20.275 -85.672 1.00 95.38 103 ARG A CA 1
ATOM 803 C C . ARG A 1 103 ? 53.653 19.034 -84.908 1.00 95.38 103 ARG A C 1
ATOM 805 O O . ARG A 1 103 ? 52.751 19.169 -84.085 1.00 95.38 103 ARG A O 1
ATOM 812 N N . PHE A 1 104 ? 54.232 17.854 -85.149 1.00 95.50 104 PHE A N 1
ATOM 813 C CA . PHE A 1 104 ? 53.937 16.651 -84.362 1.00 95.50 104 PHE A CA 1
ATOM 814 C C . PHE A 1 104 ? 54.515 16.736 -82.945 1.00 95.50 104 PHE A C 1
ATOM 816 O O . PHE A 1 104 ? 53.800 16.413 -82.002 1.00 95.50 104 PHE A O 1
ATOM 823 N N . ASP A 1 105 ? 55.737 17.242 -82.767 1.00 95.94 105 ASP A N 1
ATOM 824 C CA . ASP A 1 105 ? 56.339 17.457 -81.444 1.00 95.94 105 ASP A CA 1
ATOM 825 C C . ASP A 1 105 ? 55.498 18.439 -80.606 1.00 95.94 105 ASP A C 1
ATOM 827 O O . ASP A 1 105 ? 55.153 18.149 -79.462 1.00 95.94 105 ASP A O 1
ATOM 831 N N . GLU A 1 106 ? 55.054 19.553 -81.201 1.00 95.62 106 GLU A N 1
ATOM 832 C CA . GLU A 1 106 ? 54.128 20.502 -80.566 1.00 95.62 106 GLU A CA 1
ATOM 833 C C . GLU A 1 106 ? 52.763 19.885 -80.212 1.00 95.62 106 GLU A C 1
ATOM 835 O O . GLU A 1 106 ? 52.132 20.313 -79.244 1.00 95.62 106 GLU A O 1
ATOM 840 N N . GLN A 1 107 ? 52.270 18.917 -80.991 1.00 96.19 107 GLN A N 1
ATOM 841 C CA . GLN A 1 107 ? 51.028 18.194 -80.692 1.00 96.19 107 GLN A CA 1
ATOM 842 C C . GLN A 1 107 ? 51.222 17.169 -79.570 1.00 96.19 107 GLN A C 1
ATOM 844 O O . GLN A 1 107 ? 50.372 17.071 -78.686 1.00 96.19 107 GLN A O 1
ATOM 849 N N . LEU A 1 108 ? 52.340 16.438 -79.575 1.00 96.12 108 LEU A N 1
ATOM 850 C CA . LEU A 1 108 ? 52.696 15.473 -78.535 1.00 96.12 108 LEU A CA 1
ATOM 851 C C . LEU A 1 108 ? 52.936 16.166 -77.191 1.00 96.12 108 LEU A C 1
ATOM 853 O O . LEU A 1 108 ? 52.437 15.684 -76.175 1.00 96.12 108 LEU A O 1
ATOM 857 N N . GLN A 1 109 ? 53.612 17.320 -77.187 1.00 96.19 109 GLN A N 1
ATOM 858 C CA . GLN A 1 109 ? 53.784 18.140 -75.988 1.00 96.19 109 GLN A CA 1
ATOM 859 C C . GLN A 1 109 ? 52.427 18.587 -75.425 1.00 96.19 109 GLN A C 1
ATOM 861 O O . GLN A 1 109 ? 52.140 18.304 -74.266 1.00 96.19 109 GLN A O 1
ATOM 866 N N . LYS A 1 110 ? 51.550 19.186 -76.245 1.00 95.81 110 LYS A N 1
ATOM 867 C CA . LYS A 1 110 ? 50.208 19.623 -75.804 1.00 95.81 110 LYS A CA 1
ATOM 868 C C . LYS A 1 110 ? 49.347 18.465 -75.293 1.00 95.81 110 LYS A C 1
ATOM 870 O O . LYS A 1 110 ? 48.584 18.637 -74.348 1.00 95.81 110 LYS A O 1
ATOM 875 N N . LEU A 1 111 ? 49.462 17.278 -75.892 1.00 96.19 111 LEU A N 1
ATOM 876 C CA . LEU A 1 111 ? 48.761 16.079 -75.426 1.00 96.19 111 LEU A CA 1
ATOM 877 C C . LEU A 1 111 ? 49.304 15.605 -74.069 1.00 96.19 111 LEU A C 1
ATOM 879 O O . LEU A 1 111 ? 48.513 15.248 -73.197 1.00 96.19 111 LEU A O 1
ATOM 883 N N . ALA A 1 112 ? 50.625 15.634 -73.872 1.00 95.62 112 ALA A N 1
ATOM 884 C CA . ALA A 1 112 ? 51.258 15.304 -72.597 1.00 95.62 112 ALA A CA 1
ATOM 885 C C . ALA A 1 112 ? 50.912 16.320 -71.494 1.00 95.62 112 ALA A C 1
ATOM 887 O O . ALA A 1 112 ? 50.618 15.910 -70.374 1.00 95.62 112 ALA A O 1
ATOM 888 N N . GLU A 1 113 ? 50.882 17.616 -71.813 1.00 96.19 113 GLU A N 1
ATOM 889 C CA . GLU A 1 113 ? 50.448 18.695 -70.916 1.00 96.19 113 GLU A CA 1
ATOM 890 C C . GLU A 1 113 ? 48.990 18.487 -70.483 1.00 96.19 113 GLU A C 1
ATOM 892 O O . GLU A 1 113 ? 48.736 18.285 -69.297 1.00 96.19 113 GLU A O 1
ATOM 897 N N . LEU A 1 114 ? 48.051 18.387 -71.434 1.00 96.19 114 LEU A N 1
ATOM 898 C CA . LEU A 1 114 ? 46.629 18.151 -71.145 1.00 96.19 114 LEU A CA 1
ATOM 899 C C . LEU A 1 114 ? 46.390 16.864 -70.341 1.00 96.19 114 LEU A C 1
ATOM 901 O O . LEU A 1 114 ? 45.557 16.850 -69.437 1.00 96.19 114 LEU A O 1
ATOM 905 N N . LYS A 1 115 ? 47.120 15.777 -70.630 1.00 96.38 115 LYS A N 1
ATOM 906 C CA . LYS A 1 115 ? 46.997 14.527 -69.863 1.00 96.38 115 LYS A CA 1
ATOM 907 C C . LYS A 1 115 ? 47.636 14.611 -68.478 1.00 96.38 115 LYS A C 1
ATOM 909 O O . LYS A 1 115 ? 47.128 13.973 -67.560 1.00 96.38 115 LYS A O 1
ATOM 914 N N . SER A 1 116 ? 48.691 15.402 -68.303 1.00 96.19 116 SER A N 1
ATOM 915 C CA .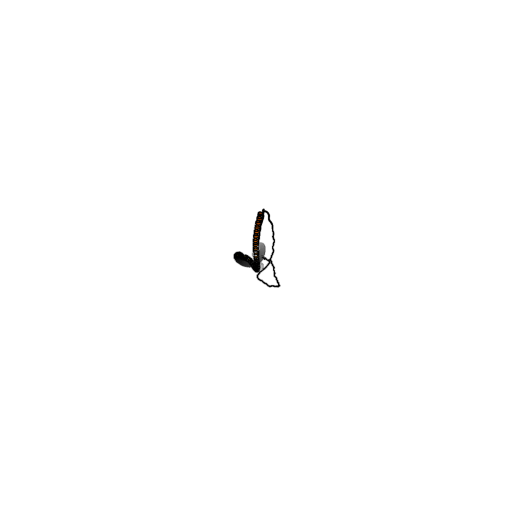 SER A 1 116 ? 49.268 15.700 -66.988 1.00 96.19 116 SER A CA 1
ATOM 916 C C . SER A 1 116 ? 48.297 16.526 -66.135 1.00 96.19 116 SER A C 1
ATOM 918 O O . SER A 1 116 ? 48.066 16.195 -64.974 1.00 96.19 116 SER A O 1
ATOM 920 N N . GLU A 1 117 ? 47.652 17.538 -66.721 1.00 96.19 117 GLU A N 1
ATOM 921 C CA . GLU A 1 117 ? 46.626 18.357 -66.063 1.00 96.19 117 GLU A CA 1
ATOM 922 C C . GLU A 1 117 ? 45.380 17.538 -65.685 1.00 96.19 117 GLU A C 1
ATOM 924 O O . GLU A 1 117 ? 44.925 17.607 -64.544 1.00 96.19 117 GLU A O 1
ATOM 929 N N . GLU A 1 118 ? 44.867 16.704 -66.596 1.00 97.06 118 GLU A N 1
ATOM 930 C CA . GLU A 1 118 ? 43.726 15.809 -66.350 1.00 97.06 118 GLU A CA 1
ATOM 931 C C . GLU A 1 118 ? 44.019 14.801 -65.227 1.00 97.06 118 GLU A C 1
ATOM 933 O O . GLU A 1 118 ? 43.210 14.636 -64.311 1.00 97.06 118 GLU A O 1
ATOM 938 N N . LEU A 1 119 ? 45.195 14.161 -65.251 1.00 97.00 119 LEU A N 1
ATOM 939 C CA . LEU A 1 119 ? 45.620 13.240 -64.193 1.00 97.00 119 LEU A CA 1
ATOM 940 C C . LEU A 1 119 ? 45.850 13.967 -62.863 1.00 97.00 119 LEU A C 1
ATOM 942 O O . LEU A 1 119 ? 45.437 13.456 -61.827 1.00 97.00 119 LEU A O 1
ATOM 946 N N . SER A 1 120 ? 46.445 15.162 -62.880 1.00 96.56 120 SER A N 1
ATOM 947 C CA . SER A 1 120 ? 46.646 15.992 -61.687 1.00 96.56 120 SER A CA 1
ATOM 948 C C . SER A 1 120 ? 45.312 16.402 -61.058 1.00 96.56 120 SER A C 1
ATOM 950 O O . SER A 1 120 ? 45.094 16.165 -59.869 1.00 96.56 120 SER A O 1
ATOM 952 N N . SER A 1 121 ? 44.365 16.927 -61.846 1.00 96.12 121 SER A N 1
ATOM 953 C CA . SER A 1 121 ? 43.006 17.233 -61.374 1.00 96.12 121 SER A CA 1
ATOM 954 C C . SER A 1 121 ? 42.350 15.994 -60.768 1.00 96.12 121 SER A C 1
ATOM 956 O O . SER A 1 121 ? 41.818 16.048 -59.659 1.00 96.12 121 SER A O 1
ATOM 958 N N . ARG A 1 122 ? 42.462 14.841 -61.441 1.00 97.38 122 ARG A N 1
ATOM 959 C CA . ARG A 1 122 ? 41.849 13.599 -60.970 1.00 97.38 122 ARG A CA 1
ATOM 960 C C . ARG A 1 122 ? 42.498 13.034 -59.703 1.00 97.38 122 ARG A C 1
ATOM 962 O O . ARG A 1 122 ? 41.791 12.446 -58.887 1.00 97.38 122 ARG A O 1
ATOM 969 N N . ILE A 1 123 ? 43.803 13.220 -59.507 1.00 97.38 123 ILE A N 1
ATOM 970 C CA . ILE A 1 123 ? 44.493 12.882 -58.253 1.00 97.38 123 ILE A CA 1
ATOM 971 C C . ILE A 1 123 ? 43.967 13.772 -57.122 1.00 97.38 123 ILE A C 1
ATOM 973 O O . ILE A 1 123 ? 43.491 13.240 -56.123 1.00 97.38 123 ILE A O 1
ATOM 977 N N . ASN A 1 124 ? 43.933 15.095 -57.315 1.00 96.81 124 ASN A N 1
ATOM 978 C CA . ASN A 1 124 ? 43.420 16.043 -56.317 1.00 96.81 124 ASN A CA 1
ATOM 979 C C . ASN A 1 124 ? 41.951 15.756 -55.928 1.00 96.81 124 ASN A C 1
ATOM 981 O O . ASN A 1 124 ? 41.600 15.785 -54.748 1.00 96.81 124 ASN A O 1
ATOM 985 N N . GLU A 1 125 ? 41.090 15.422 -56.898 1.00 97.00 125 GLU A N 1
ATOM 986 C CA . GLU A 1 125 ? 39.708 14.977 -56.650 1.00 97.00 125 GLU A CA 1
ATOM 987 C C . GLU A 1 125 ? 39.643 13.715 -55.777 1.00 97.00 125 GLU A C 1
ATOM 989 O O . GLU A 1 125 ? 38.837 13.637 -54.845 1.00 97.00 125 GLU A O 1
ATOM 994 N N . LEU A 1 126 ? 40.466 12.708 -56.089 1.00 96.75 126 LEU A N 1
ATOM 995 C CA . LEU A 1 126 ? 40.470 11.425 -55.388 1.00 96.75 126 LEU A CA 1
ATOM 996 C C . LEU A 1 126 ? 41.062 11.545 -53.980 1.00 96.75 126 LEU A C 1
ATOM 998 O O . LEU A 1 126 ? 40.512 10.955 -53.053 1.00 96.75 126 LEU A O 1
ATOM 1002 N N . GLU A 1 127 ? 42.116 12.339 -53.795 1.00 97.19 127 GLU A N 1
ATOM 1003 C CA . GLU A 1 127 ? 42.687 12.646 -52.480 1.00 97.19 127 GLU A CA 1
ATOM 1004 C C . GLU A 1 127 ? 41.695 13.425 -51.608 1.00 97.19 127 GLU A C 1
ATOM 1006 O O . GLU A 1 127 ? 41.465 13.051 -50.456 1.00 97.19 127 GLU A O 1
ATOM 1011 N N . GLY A 1 128 ? 41.015 14.433 -52.170 1.00 97.38 128 GLY A N 1
ATOM 1012 C CA . GLY A 1 128 ? 39.944 15.161 -51.485 1.00 97.38 128 GLY A CA 1
ATOM 1013 C C . GLY A 1 128 ? 38.772 14.257 -51.082 1.00 97.38 128 GLY A C 1
ATOM 1014 O O . GLY A 1 128 ? 38.293 14.324 -49.947 1.00 97.38 128 GLY A O 1
ATOM 1015 N N . ALA A 1 129 ? 38.344 13.353 -51.968 1.00 96.19 129 ALA A N 1
ATOM 1016 C CA . ALA A 1 129 ? 37.304 12.368 -51.670 1.00 96.19 129 ALA A CA 1
ATOM 1017 C C . ALA A 1 129 ? 37.740 11.344 -50.603 1.00 96.19 129 ALA A C 1
ATOM 1019 O O . ALA A 1 129 ? 36.930 10.948 -49.760 1.00 96.19 129 ALA A O 1
ATOM 1020 N N . LEU A 1 130 ? 39.012 10.933 -50.600 1.00 96.75 130 LEU A N 1
ATOM 1021 C CA . LEU A 1 130 ? 39.578 10.009 -49.615 1.00 96.75 130 LEU A CA 1
ATOM 1022 C C . LEU A 1 130 ? 39.691 10.680 -48.236 1.00 96.75 130 LEU A C 1
ATOM 1024 O O . LEU A 1 130 ? 39.273 10.086 -47.244 1.00 96.75 130 LEU A O 1
ATOM 1028 N N . ALA A 1 131 ? 40.141 11.936 -48.173 1.00 96.19 131 ALA A N 1
ATOM 1029 C CA . ALA A 1 131 ? 40.173 12.736 -46.946 1.00 96.19 131 ALA A CA 1
ATOM 1030 C C . ALA A 1 131 ? 38.765 13.009 -46.379 1.00 96.19 131 ALA A C 1
ATOM 1032 O O . ALA A 1 131 ? 38.538 12.898 -45.172 1.00 96.19 131 ALA A O 1
ATOM 1033 N N . ALA A 1 132 ? 37.783 13.298 -47.240 1.00 96.12 132 ALA A N 1
ATOM 1034 C CA . ALA A 1 132 ? 36.386 13.421 -46.828 1.00 96.12 132 ALA A CA 1
ATOM 1035 C C . ALA A 1 132 ? 35.825 12.087 -46.300 1.00 96.12 132 ALA A C 1
ATOM 1037 O O . ALA A 1 132 ? 35.090 12.067 -45.310 1.00 96.12 132 ALA A O 1
ATOM 1038 N N . ARG A 1 133 ? 36.191 10.957 -46.921 1.00 97.00 133 ARG A N 1
ATOM 1039 C CA . ARG A 1 133 ? 35.802 9.620 -46.456 1.00 97.00 133 ARG A CA 1
ATOM 1040 C C . ARG A 1 133 ? 36.419 9.279 -45.098 1.00 97.00 133 ARG A C 1
ATOM 1042 O O . ARG A 1 133 ? 35.676 8.856 -44.221 1.00 97.00 133 ARG A O 1
ATOM 1049 N N . SER A 1 134 ? 37.724 9.470 -44.904 1.00 96.19 134 SER A N 1
ATOM 1050 C CA . SER A 1 134 ? 38.389 9.139 -43.634 1.00 96.19 134 SER A CA 1
ATOM 1051 C C . SER A 1 134 ? 37.903 10.024 -42.481 1.00 96.19 134 SER A C 1
ATOM 1053 O O . SER A 1 134 ? 37.668 9.524 -41.384 1.00 96.19 134 SER A O 1
ATOM 1055 N N . SER A 1 135 ? 37.637 11.309 -42.744 1.00 96.19 135 SER A N 1
ATOM 1056 C CA . SER A 1 135 ? 36.981 12.213 -41.790 1.00 96.19 135 SER A CA 1
ATOM 1057 C C . SER A 1 135 ? 35.589 11.706 -41.374 1.00 96.19 135 SER A C 1
ATOM 1059 O O . SER A 1 135 ? 35.286 11.611 -40.182 1.00 96.19 135 SER A O 1
ATOM 1061 N N . ASN A 1 136 ? 34.762 11.281 -42.339 1.00 97.06 136 ASN A N 1
ATOM 1062 C CA . ASN A 1 136 ? 33.457 10.671 -42.057 1.00 97.06 136 ASN A CA 1
ATOM 1063 C C . ASN A 1 136 ? 33.571 9.338 -41.293 1.00 97.06 136 ASN A C 1
ATOM 1065 O O . ASN A 1 136 ? 32.751 9.067 -40.420 1.00 97.06 136 ASN A O 1
ATOM 1069 N N . GLU A 1 137 ? 34.577 8.514 -41.586 1.00 97.38 137 GLU A N 1
ATOM 1070 C CA . GLU A 1 137 ? 34.820 7.226 -40.922 1.00 97.38 137 GLU A CA 1
ATOM 1071 C C . GLU A 1 137 ? 35.196 7.413 -39.439 1.00 97.38 137 GLU A C 1
ATOM 1073 O O . GLU A 1 137 ? 34.641 6.741 -38.565 1.00 97.38 137 GLU A O 1
ATOM 1078 N N . VAL A 1 138 ? 36.032 8.412 -39.129 1.00 97.38 138 VAL A N 1
ATOM 1079 C CA . VAL A 1 138 ? 36.323 8.837 -37.747 1.00 97.38 138 VAL A CA 1
ATOM 1080 C C . VAL A 1 138 ? 35.070 9.398 -37.064 1.00 97.38 138 VAL A C 1
ATOM 1082 O O . VAL A 1 138 ? 34.757 9.003 -35.941 1.00 97.38 138 VAL A O 1
ATOM 1085 N N . ALA A 1 139 ? 34.303 10.264 -37.734 1.00 97.38 139 ALA A N 1
ATOM 1086 C CA . ALA A 1 139 ? 33.085 10.851 -37.169 1.00 97.38 139 ALA A CA 1
ATOM 1087 C C . ALA A 1 139 ? 31.988 9.807 -36.871 1.00 97.38 139 ALA A C 1
ATOM 1089 O O . ALA A 1 139 ? 31.276 9.923 -35.872 1.00 97.38 139 ALA A O 1
ATOM 1090 N N . LEU A 1 140 ? 31.854 8.771 -37.706 1.00 97.19 140 LEU A N 1
ATOM 1091 C CA . LEU A 1 140 ? 30.950 7.642 -37.461 1.00 97.19 140 LEU A CA 1
ATOM 1092 C C . LEU A 1 140 ? 31.445 6.752 -36.314 1.00 97.19 140 LEU A C 1
ATOM 1094 O O . LEU A 1 140 ? 30.637 6.336 -35.485 1.00 97.19 140 LEU A O 1
ATOM 1098 N N . SER A 1 141 ? 32.756 6.515 -36.225 1.00 97.19 141 SER A N 1
ATOM 1099 C CA . SER A 1 141 ? 33.366 5.740 -35.135 1.00 97.19 141 SER A CA 1
ATOM 1100 C C . SER A 1 141 ? 33.148 6.409 -33.773 1.00 97.19 141 SER A C 1
ATOM 1102 O O . SER A 1 141 ? 32.694 5.759 -32.832 1.00 97.19 141 SER A O 1
ATOM 1104 N N . LEU A 1 142 ? 33.362 7.728 -33.686 1.00 97.62 142 LEU A N 1
ATOM 1105 C CA . LEU A 1 142 ? 33.099 8.514 -32.475 1.00 97.62 142 LEU A CA 1
ATOM 1106 C C . LEU A 1 142 ? 31.620 8.462 -32.060 1.00 97.62 142 LEU A C 1
ATOM 1108 O O . LEU A 1 142 ? 31.324 8.214 -30.895 1.00 97.62 142 LEU A O 1
ATOM 1112 N N . ARG A 1 143 ? 30.682 8.599 -33.009 1.00 97.75 143 ARG A N 1
ATOM 1113 C CA . ARG A 1 143 ? 29.238 8.465 -32.729 1.00 97.75 143 ARG A CA 1
ATOM 1114 C C . ARG A 1 143 ? 28.853 7.069 -32.235 1.00 97.75 143 ARG A C 1
ATOM 1116 O O . ARG A 1 143 ? 27.963 6.945 -31.398 1.00 97.75 143 ARG A O 1
ATOM 1123 N N . LEU A 1 144 ? 29.505 6.017 -32.733 1.00 97.31 144 LEU A N 1
ATOM 1124 C CA . LEU A 1 144 ? 29.276 4.641 -32.280 1.00 97.31 144 LEU A CA 1
ATOM 1125 C C . LEU A 1 144 ? 29.832 4.418 -30.863 1.00 97.31 144 LEU A C 1
ATOM 1127 O O . LEU A 1 144 ? 29.178 3.777 -30.037 1.00 97.31 144 LEU A O 1
ATOM 1131 N N . GLU A 1 145 ? 30.984 5.004 -30.537 1.00 97.12 145 GLU A N 1
ATOM 1132 C CA . GLU A 1 145 ? 31.491 5.061 -29.163 1.00 97.12 145 GLU A CA 1
ATOM 1133 C C . GLU A 1 145 ? 30.552 5.831 -28.218 1.00 97.12 145 GLU A C 1
ATOM 1135 O O . GLU A 1 145 ? 30.300 5.383 -27.102 1.00 97.12 145 GLU A O 1
ATOM 1140 N N . GLU A 1 146 ? 30.015 6.978 -28.636 1.00 97.31 146 GLU A N 1
ATOM 1141 C CA . GLU A 1 146 ? 29.039 7.747 -27.852 1.00 97.31 146 GLU A CA 1
ATOM 1142 C C . GLU A 1 146 ? 27.745 6.953 -27.622 1.00 97.31 146 GLU A C 1
ATOM 1144 O O . GLU A 1 146 ? 27.265 6.875 -26.489 1.00 97.31 146 GLU A O 1
ATOM 1149 N N . HIS A 1 147 ? 27.217 6.298 -28.663 1.00 97.00 147 HIS A N 1
ATOM 1150 C CA . HIS A 1 147 ? 26.010 5.473 -28.569 1.00 97.00 147 HIS A CA 1
ATOM 1151 C C . HIS A 1 147 ? 26.207 4.277 -27.630 1.00 97.00 147 HIS A C 1
ATOM 1153 O O . HIS A 1 147 ? 25.378 4.033 -26.758 1.00 97.00 147 HIS A O 1
ATOM 1159 N N . THR A 1 148 ? 27.330 3.561 -27.741 1.00 96.44 148 THR A N 1
ATOM 1160 C CA . THR A 1 148 ? 27.629 2.409 -26.871 1.00 96.44 148 THR A CA 1
ATOM 1161 C C . THR A 1 148 ? 27.867 2.817 -25.412 1.00 96.44 148 THR A C 1
ATOM 1163 O O . THR A 1 148 ? 27.401 2.125 -24.504 1.00 96.44 148 THR A O 1
ATOM 1166 N N . LYS A 1 149 ? 28.493 3.977 -25.156 1.00 97.31 149 LYS A N 1
ATOM 1167 C CA . LYS A 1 149 ? 28.604 4.566 -23.805 1.00 97.31 149 LYS A CA 1
ATOM 1168 C C . LYS A 1 149 ? 27.228 4.954 -23.242 1.00 97.31 149 LYS A C 1
ATOM 1170 O O . LYS A 1 149 ? 26.942 4.670 -22.076 1.00 97.31 149 LYS A O 1
ATOM 1175 N N . MET A 1 150 ? 26.356 5.547 -24.062 1.00 97.69 150 MET A N 1
ATOM 1176 C CA . MET A 1 150 ? 24.987 5.911 -23.675 1.00 97.69 150 MET A CA 1
ATOM 1177 C C . MET A 1 150 ? 24.127 4.674 -23.378 1.00 97.69 150 MET A C 1
ATOM 1179 O O . MET A 1 150 ? 23.492 4.610 -22.326 1.00 97.69 150 MET A O 1
ATOM 1183 N N . GLU A 1 151 ? 24.162 3.659 -24.245 1.00 97.88 151 GLU A N 1
ATOM 1184 C CA . GLU A 1 151 ? 23.508 2.367 -24.020 1.00 97.88 151 GLU A CA 1
ATOM 1185 C C . GLU A 1 151 ? 23.979 1.699 -22.728 1.00 97.88 151 GLU A C 1
ATOM 1187 O O . GLU A 1 151 ? 23.150 1.204 -21.969 1.00 97.88 151 GLU A O 1
ATOM 1192 N N . GLY A 1 152 ? 25.288 1.692 -22.452 1.00 97.81 152 GLY A N 1
ATOM 1193 C CA . GLY A 1 152 ? 25.837 1.143 -21.210 1.00 97.81 152 GLY A CA 1
ATOM 1194 C C . GLY A 1 152 ? 25.252 1.821 -19.969 1.00 97.81 152 GLY A C 1
ATOM 1195 O O . GLY A 1 152 ? 24.803 1.141 -19.045 1.00 97.81 152 GLY A O 1
ATOM 1196 N N . SER A 1 153 ? 25.170 3.156 -19.983 1.00 98.06 153 SER A N 1
ATOM 1197 C CA . SER A 1 153 ? 24.545 3.939 -18.908 1.00 98.06 153 SER A CA 1
ATOM 1198 C C . SER A 1 153 ? 23.051 3.630 -18.748 1.00 98.06 153 SER A C 1
ATOM 1200 O O . SER A 1 153 ? 22.583 3.422 -17.628 1.00 98.06 153 SER A O 1
ATOM 1202 N N . LEU A 1 154 ? 22.298 3.542 -19.849 1.00 98.31 154 LEU A N 1
ATOM 1203 C CA . LEU A 1 154 ? 20.864 3.230 -19.817 1.00 98.31 154 LEU A CA 1
ATOM 1204 C C . LEU A 1 154 ? 20.591 1.798 -19.333 1.00 98.31 154 LEU A C 1
ATOM 1206 O O . LEU A 1 154 ? 19.713 1.597 -18.499 1.00 98.31 154 LEU A O 1
ATOM 1210 N N . ARG A 1 155 ? 21.371 0.807 -19.786 1.00 98.19 155 ARG A N 1
ATOM 1211 C CA . ARG A 1 155 ? 21.282 -0.592 -19.326 1.00 98.19 155 ARG A CA 1
ATOM 1212 C C . ARG A 1 155 ? 21.537 -0.704 -17.818 1.00 98.19 155 ARG A C 1
ATOM 1214 O O . ARG A 1 155 ? 20.807 -1.409 -17.127 1.00 98.19 155 ARG A O 1
ATOM 1221 N N . GLU A 1 156 ? 22.521 0.028 -17.297 1.00 97.69 156 GLU A N 1
ATOM 1222 C CA . GLU A 1 156 ? 22.844 0.071 -15.863 1.00 97.69 156 GLU A CA 1
ATOM 1223 C C . GLU A 1 156 ? 21.777 0.805 -15.026 1.00 97.69 156 GLU A C 1
ATOM 1225 O O . GLU A 1 156 ? 21.470 0.385 -13.908 1.00 97.69 156 GLU A O 1
ATOM 1230 N N . GLN A 1 157 ? 21.162 1.865 -15.561 1.00 97.81 157 GLN A N 1
ATOM 1231 C CA . GLN A 1 157 ? 20.012 2.527 -14.929 1.00 97.81 157 GLN A CA 1
ATOM 1232 C C . GLN A 1 157 ? 18.783 1.608 -14.883 1.00 97.81 157 GLN A C 1
ATOM 1234 O O . GLN A 1 157 ? 18.146 1.496 -13.836 1.00 97.81 157 GLN A O 1
ATOM 1239 N N . ILE A 1 158 ? 18.489 0.900 -15.980 1.00 98.38 158 ILE A N 1
ATOM 1240 C CA . ILE A 1 158 ? 17.408 -0.093 -16.046 1.00 98.38 158 ILE A CA 1
ATOM 1241 C C . ILE A 1 158 ? 17.654 -1.210 -15.026 1.00 98.38 158 ILE A C 1
ATOM 1243 O O . ILE A 1 158 ? 16.754 -1.504 -14.244 1.00 98.38 158 ILE A O 1
ATOM 1247 N N . ARG A 1 159 ? 18.874 -1.768 -14.955 1.00 98.44 159 ARG A N 1
ATOM 1248 C CA . ARG A 1 159 ? 19.244 -2.796 -13.964 1.00 98.44 159 ARG A CA 1
ATOM 1249 C C . ARG A 1 159 ? 18.957 -2.334 -12.531 1.00 98.44 159 ARG A C 1
ATOM 1251 O O . ARG A 1 159 ? 18.266 -3.033 -11.795 1.00 98.44 159 ARG A O 1
ATOM 1258 N N . LYS A 1 160 ? 19.418 -1.134 -12.161 1.00 98.19 160 LYS A N 1
ATOM 1259 C CA . LYS A 1 160 ? 19.173 -0.533 -10.837 1.00 98.19 160 LYS A CA 1
ATOM 1260 C C . LYS A 1 160 ? 17.684 -0.332 -10.540 1.00 98.19 160 LYS A C 1
ATOM 1262 O O . LYS A 1 160 ? 17.246 -0.637 -9.435 1.00 98.19 160 LYS A O 1
ATOM 1267 N N . ALA A 1 161 ? 16.903 0.135 -11.514 1.00 98.06 161 ALA A N 1
ATOM 1268 C CA . ALA A 1 161 ? 15.457 0.298 -11.360 1.00 98.06 161 ALA A CA 1
ATOM 1269 C C . ALA A 1 161 ? 14.730 -1.054 -11.211 1.00 98.06 161 ALA A C 1
ATOM 1271 O O . ALA A 1 161 ? 13.814 -1.175 -10.400 1.00 98.06 161 ALA A O 1
ATOM 1272 N N . THR A 1 162 ? 15.156 -2.095 -11.937 1.00 98.38 162 THR A N 1
ATOM 1273 C CA . THR A 1 162 ? 14.639 -3.462 -11.765 1.00 98.38 162 THR A CA 1
ATOM 1274 C C . THR A 1 162 ? 14.962 -4.014 -10.375 1.00 98.38 162 THR A C 1
ATOM 1276 O O . THR A 1 162 ? 14.073 -4.546 -9.718 1.00 98.38 162 THR A O 1
ATOM 1279 N N . GLU A 1 163 ? 16.193 -3.840 -9.891 1.00 98.12 163 GLU A N 1
ATOM 1280 C CA . GLU A 1 163 ? 16.611 -4.277 -8.550 1.00 98.12 163 GLU A CA 1
ATOM 1281 C C . GLU A 1 163 ? 15.820 -3.563 -7.440 1.00 98.12 163 GLU A C 1
ATOM 1283 O O . GLU A 1 163 ? 15.359 -4.211 -6.501 1.00 98.12 163 GLU A O 1
ATOM 1288 N N . GLN A 1 164 ? 15.570 -2.257 -7.580 1.00 97.88 164 GLN A N 1
ATOM 1289 C CA . GLN A 1 164 ? 14.705 -1.502 -6.665 1.00 97.88 164 GLN A CA 1
ATOM 1290 C C . GLN A 1 164 ? 13.247 -1.985 -6.696 1.00 97.88 164 GLN A C 1
ATOM 1292 O O . GLN A 1 164 ? 12.644 -2.152 -5.637 1.00 97.88 164 GLN A O 1
ATOM 1297 N N . ASN A 1 165 ? 12.686 -2.267 -7.876 1.00 98.19 165 ASN A N 1
ATOM 1298 C CA . ASN A 1 165 ? 11.324 -2.798 -7.988 1.00 98.19 165 ASN A CA 1
ATOM 1299 C C . ASN A 1 165 ? 11.179 -4.171 -7.312 1.00 98.19 165 ASN A C 1
ATOM 1301 O O . ASN A 1 165 ? 10.203 -4.384 -6.600 1.00 98.19 165 ASN A O 1
ATOM 1305 N N . VAL A 1 166 ? 12.158 -5.074 -7.457 1.00 98.25 166 VAL A N 1
ATOM 1306 C CA . VAL A 1 166 ? 12.137 -6.393 -6.792 1.00 98.25 166 VAL A CA 1
ATOM 1307 C C . VAL A 1 166 ? 12.137 -6.258 -5.262 1.00 98.25 166 VAL A C 1
ATOM 1309 O O . VAL A 1 166 ? 11.401 -6.977 -4.586 1.00 98.25 166 VAL A O 1
ATOM 1312 N N . ILE A 1 167 ? 12.902 -5.309 -4.708 1.00 98.00 167 ILE A N 1
ATOM 1313 C CA . ILE A 1 167 ? 12.897 -5.012 -3.264 1.00 98.00 167 ILE A CA 1
ATOM 1314 C C . ILE A 1 167 ? 11.521 -4.483 -2.826 1.00 98.00 167 ILE A C 1
ATOM 1316 O O . ILE A 1 167 ? 10.947 -4.982 -1.860 1.00 98.00 167 ILE A O 1
ATOM 1320 N N . LEU A 1 168 ? 10.946 -3.532 -3.568 1.00 98.12 168 LEU A N 1
ATOM 1321 C CA . LEU A 1 168 ? 9.625 -2.972 -3.260 1.00 98.12 168 LEU A CA 1
ATOM 1322 C C . LEU A 1 168 ? 8.495 -4.012 -3.386 1.00 98.12 168 LEU A C 1
ATOM 1324 O O . LEU A 1 168 ? 7.526 -3.961 -2.630 1.00 98.12 168 LEU A O 1
ATOM 1328 N N . GLU A 1 169 ? 8.602 -4.985 -4.294 1.00 98.44 169 GLU A N 1
ATOM 1329 C CA . GLU A 1 169 ? 7.650 -6.099 -4.411 1.00 98.44 169 GLU A CA 1
ATOM 1330 C C . GLU A 1 169 ? 7.748 -7.100 -3.244 1.00 98.44 169 GLU A C 1
ATOM 1332 O O . GLU A 1 169 ? 6.718 -7.614 -2.792 1.00 98.44 169 GLU A O 1
ATOM 1337 N N . GLU A 1 170 ? 8.952 -7.349 -2.716 1.00 98.12 170 GLU A N 1
ATOM 1338 C CA . GLU A 1 170 ? 9.180 -8.113 -1.479 1.00 98.12 170 GLU A CA 1
ATOM 1339 C C . GLU A 1 170 ? 8.566 -7.392 -0.266 1.00 98.12 170 GLU A C 1
ATOM 1341 O O . GLU A 1 170 ? 7.755 -7.974 0.459 1.00 98.12 170 GLU A O 1
ATOM 1346 N N . GLU A 1 171 ? 8.856 -6.099 -0.093 1.00 98.19 171 GLU A N 1
ATOM 1347 C CA . GLU A 1 171 ? 8.288 -5.273 0.981 1.00 98.19 171 GLU A CA 1
ATOM 1348 C C . GLU A 1 171 ? 6.754 -5.214 0.911 1.00 98.19 171 GLU A C 1
ATOM 1350 O O . GLU A 1 171 ? 6.070 -5.463 1.908 1.00 98.19 171 GLU A O 1
ATOM 1355 N N . LEU A 1 172 ? 6.181 -4.972 -0.274 1.00 98.44 172 LEU A N 1
ATOM 1356 C CA . LEU A 1 172 ? 4.729 -4.969 -0.478 1.00 98.44 172 LEU A CA 1
ATOM 1357 C C . LEU A 1 172 ? 4.096 -6.337 -0.194 1.00 98.44 172 LEU A C 1
ATOM 1359 O O . LEU A 1 172 ? 2.965 -6.391 0.298 1.00 98.44 172 LEU A O 1
ATOM 1363 N N . ARG A 1 173 ? 4.790 -7.447 -0.471 1.00 98.38 173 ARG A N 1
ATOM 1364 C CA . ARG A 1 173 ? 4.330 -8.800 -0.119 1.00 98.38 173 ARG A CA 1
ATOM 1365 C C . ARG A 1 173 ? 4.341 -9.022 1.396 1.00 98.38 173 ARG A C 1
ATOM 1367 O O . ARG A 1 173 ? 3.341 -9.522 1.915 1.00 98.38 173 ARG A O 1
ATOM 1374 N N . CYS A 1 174 ? 5.380 -8.583 2.101 1.00 97.88 174 CYS A N 1
ATOM 1375 C CA . CYS A 1 174 ? 5.445 -8.615 3.566 1.00 97.88 174 CYS A CA 1
ATOM 1376 C C . CYS A 1 174 ? 4.357 -7.744 4.223 1.00 97.88 174 CYS A C 1
ATOM 1378 O O . CYS A 1 174 ? 3.645 -8.202 5.115 1.00 97.88 174 CYS A O 1
ATOM 1380 N N . VAL A 1 175 ? 4.126 -6.522 3.734 1.00 98.25 175 VAL A N 1
ATOM 1381 C CA . VAL A 1 175 ? 3.047 -5.650 4.241 1.00 98.25 175 VAL A CA 1
ATOM 1382 C C . VAL A 1 175 ? 1.658 -6.252 3.973 1.00 98.25 175 VAL A C 1
ATOM 1384 O O . VAL A 1 175 ? 0.757 -6.141 4.807 1.00 98.25 175 VAL A O 1
ATOM 1387 N N . ARG A 1 176 ? 1.460 -6.937 2.836 1.00 98.31 176 ARG A N 1
ATOM 1388 C CA . ARG A 1 176 ? 0.199 -7.636 2.518 1.00 98.31 176 ARG A CA 1
ATOM 1389 C C . ARG A 1 176 ? -0.045 -8.856 3.413 1.00 98.31 176 ARG A C 1
ATOM 1391 O O . ARG A 1 176 ? -1.195 -9.071 3.809 1.00 98.31 176 ARG A O 1
ATOM 1398 N N . SER A 1 177 ? 0.982 -9.643 3.743 1.00 97.75 177 SER A N 1
ATOM 1399 C CA . SER A 1 177 ? 0.833 -10.782 4.661 1.00 97.75 177 SER A CA 1
ATOM 1400 C C . SER A 1 177 ? 0.565 -10.312 6.093 1.00 97.75 177 SER A C 1
ATOM 1402 O O . SER A 1 177 ? -0.371 -10.807 6.718 1.00 97.75 177 SER A O 1
ATOM 1404 N N . GLU A 1 178 ? 1.274 -9.285 6.565 1.00 98.31 178 GLU A N 1
ATOM 1405 C CA . GLU A 1 178 ? 1.075 -8.703 7.897 1.00 98.31 178 GLU A CA 1
ATOM 1406 C C . GLU A 1 178 ? -0.312 -8.061 8.050 1.00 98.31 178 GLU A C 1
ATOM 1408 O O . GLU A 1 178 ? -1.036 -8.359 9.001 1.00 98.31 178 GLU A O 1
ATOM 1413 N N . LYS A 1 179 ? -0.777 -7.286 7.058 1.00 98.44 179 LYS A N 1
ATOM 1414 C CA . LYS A 1 179 ? -2.168 -6.794 7.020 1.00 98.44 179 LYS A CA 1
ATOM 1415 C C . LYS A 1 179 ? -3.181 -7.943 7.115 1.00 98.44 179 LYS A C 1
ATOM 1417 O O . LYS A 1 179 ? -4.212 -7.807 7.771 1.00 98.44 179 LYS A O 1
ATOM 1422 N N . SER A 1 180 ? -2.893 -9.076 6.475 1.00 98.19 180 SER A N 1
ATOM 1423 C CA . SER A 1 180 ? -3.757 -10.264 6.498 1.00 98.19 180 SER A CA 1
ATOM 1424 C C . SER A 1 180 ? -3.708 -11.023 7.832 1.00 98.19 180 SER A C 1
ATOM 1426 O O . SER A 1 180 ? -4.678 -11.701 8.170 1.00 98.19 180 SER A O 1
ATOM 1428 N N . ARG A 1 181 ? -2.616 -10.903 8.601 1.00 98.62 181 ARG A N 1
ATOM 1429 C CA . ARG A 1 181 ? -2.507 -11.390 9.985 1.00 98.62 181 ARG A CA 1
ATOM 1430 C C . ARG A 1 181 ? -3.329 -10.513 10.930 1.00 98.62 181 ARG A C 1
ATOM 1432 O O . ARG A 1 181 ? -4.245 -11.013 11.577 1.00 98.62 181 ARG A O 1
ATOM 1439 N N . LEU A 1 182 ? -3.082 -9.203 10.918 1.00 98.50 182 LEU A N 1
ATOM 1440 C CA . LEU A 1 182 ? -3.756 -8.230 11.785 1.00 98.50 182 LEU A CA 1
ATOM 1441 C C . LEU A 1 182 ? -5.282 -8.211 11.586 1.00 98.50 182 LEU A C 1
ATOM 1443 O O . LEU A 1 182 ? -6.027 -8.079 12.554 1.00 98.50 182 LEU A O 1
ATOM 1447 N N . LEU A 1 183 ? -5.776 -8.411 10.356 1.00 98.56 183 LEU A N 1
ATOM 1448 C CA . LEU A 1 183 ? -7.218 -8.539 10.097 1.00 98.56 183 LEU A CA 1
ATOM 1449 C C . LEU A 1 183 ? -7.843 -9.797 10.731 1.00 98.56 183 LEU A C 1
ATOM 1451 O O . LEU A 1 183 ? -8.987 -9.737 11.178 1.00 98.56 183 LEU A O 1
ATOM 1455 N N . LYS A 1 184 ? -7.109 -10.917 10.813 1.00 98.19 184 LYS A N 1
ATOM 1456 C CA . LYS A 1 184 ? -7.576 -12.131 11.508 1.00 98.19 184 LYS A CA 1
ATOM 1457 C C . LYS A 1 184 ? -7.577 -11.940 13.021 1.00 98.19 184 LYS A C 1
ATOM 1459 O O . LYS A 1 184 ? -8.549 -12.312 13.669 1.00 98.19 184 LYS A O 1
ATOM 1464 N N . GLU A 1 185 ? -6.532 -11.323 13.565 1.00 98.38 185 GLU A N 1
ATOM 1465 C CA . GLU A 1 185 ? -6.425 -11.015 14.998 1.00 98.38 185 GLU A CA 1
ATOM 1466 C C . GLU A 1 185 ? -7.529 -10.040 15.443 1.00 98.38 185 GLU A C 1
ATOM 1468 O O . GLU A 1 185 ? -8.176 -10.262 16.465 1.00 98.38 185 GLU A O 1
ATOM 1473 N N . LEU A 1 186 ? -7.842 -9.028 14.624 1.00 98.50 186 LEU A N 1
ATOM 1474 C CA . LEU A 1 186 ? -8.979 -8.128 14.840 1.00 98.50 186 LEU A CA 1
ATOM 1475 C C . LEU A 1 186 ? -10.328 -8.868 14.797 1.00 98.50 186 LEU A C 1
ATOM 1477 O O . LEU A 1 186 ? -11.195 -8.607 15.632 1.00 98.50 186 LEU A O 1
ATOM 1481 N N . GLN A 1 187 ? -10.515 -9.803 13.859 1.00 98.56 187 GLN A N 1
ATOM 1482 C CA . GLN A 1 187 ? -11.736 -10.611 13.779 1.00 98.56 187 GLN A CA 1
ATOM 1483 C C . GLN A 1 187 ? -11.900 -11.526 15.005 1.00 98.56 187 GLN A C 1
ATOM 1485 O O . GLN A 1 187 ? -12.988 -11.580 15.574 1.00 98.56 187 GLN A O 1
ATOM 1490 N N . GLN A 1 188 ? -10.828 -12.191 15.443 1.00 98.19 188 GLN A N 1
ATOM 1491 C CA . GLN A 1 188 ? -10.821 -13.029 16.649 1.00 98.19 188 GLN A CA 1
ATOM 1492 C C . GLN A 1 188 ? -11.087 -12.199 17.912 1.00 98.19 188 GLN A C 1
ATOM 1494 O O . GLN A 1 188 ? -11.911 -12.580 18.738 1.00 98.19 188 GLN A O 1
ATOM 1499 N N . SER A 1 189 ? -10.455 -11.028 18.035 1.00 98.19 189 SER A N 1
ATOM 1500 C CA . SER A 1 189 ? -10.705 -10.081 19.126 1.00 98.19 189 SER A CA 1
ATOM 1501 C C . SER A 1 189 ? -12.176 -9.649 19.170 1.00 98.19 189 SER A C 1
ATOM 1503 O O . SER A 1 189 ? -12.802 -9.712 20.227 1.00 98.19 189 SER A O 1
ATOM 1505 N N . LYS A 1 190 ? -12.771 -9.303 18.018 1.00 98.56 190 LYS A N 1
ATOM 1506 C CA . LYS A 1 190 ? -14.198 -8.959 17.912 1.00 98.56 190 LYS A CA 1
ATOM 1507 C C . LYS A 1 190 ? -15.108 -10.108 18.358 1.00 98.56 190 LYS A C 1
ATOM 1509 O O . LYS A 1 190 ? -16.039 -9.856 19.116 1.00 98.56 190 LYS A O 1
ATOM 1514 N N . GLN A 1 191 ? -14.818 -11.344 17.949 1.00 98.31 191 GLN A N 1
ATOM 1515 C CA . GLN A 1 191 ? -15.578 -12.528 18.372 1.00 98.31 191 GLN A CA 1
ATOM 1516 C C . GLN A 1 191 ? -15.502 -12.741 19.892 1.00 98.31 191 GLN A C 1
ATOM 1518 O O . GLN A 1 191 ? -16.535 -12.914 20.528 1.00 98.31 191 GLN A O 1
ATOM 1523 N N . LEU A 1 192 ? -14.313 -12.622 20.494 1.00 98.50 192 LEU A N 1
ATOM 1524 C CA . LEU A 1 192 ? -14.139 -12.722 21.950 1.00 98.50 192 LEU A CA 1
ATOM 1525 C C . LEU A 1 192 ? -14.891 -11.615 22.712 1.00 98.50 192 LEU A C 1
ATOM 1527 O O . LEU A 1 192 ? -15.456 -11.875 23.774 1.00 98.50 192 LEU A O 1
ATOM 1531 N N . TYR A 1 193 ? -14.944 -10.387 22.182 1.00 98.44 193 TYR A N 1
ATOM 1532 C CA . TYR A 1 193 ? -15.764 -9.321 22.769 1.00 98.44 193 TYR A CA 1
ATOM 1533 C C . TYR A 1 193 ? -17.266 -9.605 22.642 1.00 98.44 193 TYR A C 1
ATOM 1535 O O . TYR A 1 193 ? -17.998 -9.409 23.610 1.00 98.44 193 TYR A O 1
ATOM 1543 N N . GLU A 1 194 ? -17.730 -10.109 21.496 1.00 98.50 194 GLU A N 1
ATOM 1544 C CA . GLU A 1 194 ? -19.129 -10.512 21.298 1.00 98.50 194 GLU A CA 1
ATOM 1545 C C . GLU A 1 194 ? -19.521 -11.655 22.247 1.00 98.50 194 GLU A C 1
ATOM 1547 O O . GLU A 1 194 ? -20.562 -11.582 22.899 1.00 98.50 194 GLU A O 1
ATOM 1552 N N . GLU A 1 195 ? -18.670 -12.667 22.420 1.00 98.19 195 GLU A N 1
ATOM 1553 C CA . GLU A 1 195 ? -18.859 -13.737 23.408 1.00 98.19 195 GLU A CA 1
ATOM 1554 C C . GLU A 1 195 ? -18.949 -13.192 24.842 1.00 98.19 195 GLU A C 1
ATOM 1556 O O . GLU A 1 195 ? -19.841 -13.590 25.596 1.00 98.19 195 GLU A O 1
ATOM 1561 N N . LYS A 1 196 ? -18.091 -12.233 25.217 1.00 98.19 196 LYS A N 1
ATOM 1562 C CA . LYS A 1 196 ? -18.110 -11.624 26.558 1.00 98.19 196 LYS A CA 1
ATOM 1563 C C . LYS A 1 196 ? -19.321 -10.726 26.808 1.00 98.19 196 LYS A C 1
ATOM 1565 O O . LYS A 1 196 ? -19.833 -10.728 27.925 1.00 98.19 196 LYS A O 1
ATOM 1570 N N . VAL A 1 197 ? -19.841 -10.030 25.795 1.00 98.38 197 VAL A N 1
ATOM 1571 C CA . VAL A 1 197 ? -21.137 -9.332 25.899 1.00 98.38 197 VAL A CA 1
ATOM 1572 C C . VAL A 1 197 ? -22.266 -10.345 26.124 1.00 98.38 197 VAL A C 1
ATOM 1574 O O . VAL A 1 197 ? -23.022 -10.209 27.083 1.00 98.38 197 VAL A O 1
ATOM 1577 N N . ASN A 1 198 ? -22.310 -11.428 25.340 1.00 98.31 198 ASN A N 1
ATOM 1578 C CA . ASN A 1 198 ? -23.296 -12.504 25.505 1.00 98.31 198 ASN A CA 1
ATOM 1579 C C . ASN A 1 198 ? -23.212 -13.211 26.879 1.00 98.31 198 ASN A C 1
ATOM 1581 O O . ASN A 1 198 ? -24.220 -13.711 27.379 1.00 98.31 198 ASN A O 1
ATOM 1585 N N . GLU A 1 199 ? -22.032 -13.302 27.503 1.00 98.06 199 GLU A N 1
ATOM 1586 C CA . GLU A 1 199 ? -21.884 -13.767 28.893 1.00 98.06 199 GLU A CA 1
ATOM 1587 C C . GLU A 1 199 ? -22.462 -12.764 29.902 1.00 98.06 199 GLU A C 1
ATOM 1589 O O . GLU A 1 199 ? -23.218 -13.158 30.793 1.00 98.06 199 GLU A O 1
ATOM 1594 N N . LEU A 1 200 ? -22.149 -11.474 29.756 1.00 97.94 200 LEU A N 1
ATOM 1595 C CA . LEU A 1 200 ? -22.629 -10.419 30.652 1.00 97.94 200 LEU A CA 1
ATOM 1596 C C . LEU A 1 200 ? -24.151 -10.232 30.577 1.00 97.94 200 LEU A C 1
ATOM 1598 O O . LEU A 1 200 ? -24.779 -10.006 31.610 1.00 97.94 200 LEU A O 1
ATOM 1602 N N . GLU A 1 201 ? -24.770 -10.407 29.409 1.00 98.44 201 GLU A N 1
ATOM 1603 C CA . GLU A 1 201 ? -26.233 -10.417 29.253 1.00 98.44 201 GLU A CA 1
ATOM 1604 C C . GLU A 1 201 ? -26.880 -11.616 29.970 1.00 98.44 201 GLU A C 1
ATOM 1606 O O . GLU A 1 201 ? -27.880 -11.465 30.680 1.00 98.44 201 GLU A O 1
ATOM 1611 N N . LYS A 1 202 ? -26.283 -12.813 29.876 1.00 98.38 202 LYS A N 1
ATOM 1612 C CA . LYS A 1 202 ? -26.750 -13.999 30.623 1.00 98.38 202 LYS A CA 1
ATOM 1613 C C . LYS A 1 202 ? -26.653 -13.786 32.134 1.00 98.38 202 LYS A C 1
ATOM 1615 O O . LYS A 1 202 ? -27.589 -14.134 32.851 1.00 98.38 202 LYS A O 1
ATOM 1620 N N . ILE A 1 203 ? -25.561 -13.186 32.612 1.00 97.88 203 ILE A N 1
ATOM 1621 C CA . ILE A 1 203 ? -25.375 -12.843 34.031 1.00 97.88 203 ILE A CA 1
ATOM 1622 C C . ILE A 1 203 ? -26.391 -11.778 34.467 1.00 97.88 203 ILE A C 1
ATOM 1624 O O . ILE A 1 203 ? -27.045 -11.952 35.492 1.00 97.88 203 ILE A O 1
ATOM 1628 N N . THR A 1 204 ? -26.584 -10.724 33.671 1.00 98.12 204 THR A N 1
ATOM 1629 C CA . THR A 1 204 ? -27.552 -9.650 33.953 1.00 98.12 204 THR A CA 1
ATOM 1630 C C . THR A 1 204 ? -28.966 -10.209 34.082 1.00 98.12 204 THR A C 1
ATOM 1632 O O . THR A 1 204 ? -29.582 -10.052 35.132 1.00 98.12 204 THR A O 1
ATOM 1635 N N . THR A 1 205 ? -29.440 -10.987 33.102 1.00 97.75 205 THR A N 1
ATOM 1636 C CA . THR A 1 205 ? -30.787 -11.582 33.183 1.00 97.75 205 THR A CA 1
ATOM 1637 C C . THR A 1 205 ? -30.922 -12.645 34.281 1.00 97.75 205 THR A C 1
ATOM 1639 O O . THR A 1 205 ? -32.034 -12.943 34.721 1.00 97.75 205 THR A O 1
ATOM 1642 N N . ALA A 1 206 ? -29.831 -13.255 34.755 1.00 97.75 206 ALA A N 1
ATOM 1643 C CA . ALA A 1 206 ? -29.865 -14.120 35.936 1.00 97.75 206 ALA A CA 1
ATOM 1644 C C . ALA A 1 206 ? -30.018 -13.304 37.234 1.00 97.75 206 ALA A C 1
ATOM 1646 O O . ALA A 1 206 ? -30.808 -13.678 38.101 1.00 97.75 206 ALA A O 1
ATOM 1647 N N . ILE A 1 207 ? -29.321 -12.167 37.340 1.00 98.19 207 ILE A N 1
ATOM 1648 C CA . ILE A 1 207 ? -29.438 -11.221 38.460 1.00 98.19 207 ILE A CA 1
ATOM 1649 C C . ILE A 1 207 ? -30.838 -10.594 38.498 1.00 98.19 207 ILE A C 1
ATOM 1651 O O . ILE A 1 207 ? -31.436 -10.532 39.568 1.00 98.19 207 ILE A O 1
ATOM 1655 N N . GLU A 1 208 ? -31.396 -10.191 37.355 1.00 98.12 208 GLU A N 1
ATOM 1656 C CA . GLU A 1 208 ? -32.756 -9.640 37.258 1.00 98.12 208 GLU A CA 1
ATOM 1657 C C . GLU A 1 208 ? -33.803 -10.625 37.800 1.00 98.12 208 GLU A C 1
ATOM 1659 O O . GLU A 1 208 ? -34.549 -10.278 38.714 1.00 98.12 208 GLU A O 1
ATOM 1664 N N . ARG A 1 209 ? -33.784 -11.887 37.345 1.00 97.62 209 ARG A N 1
ATOM 1665 C CA . ARG A 1 209 ? -34.677 -12.944 37.861 1.00 97.62 209 ARG A CA 1
ATOM 1666 C C . ARG A 1 209 ? -34.486 -13.196 39.361 1.00 97.62 209 ARG A C 1
ATOM 1668 O O . ARG A 1 209 ? -35.462 -13.398 40.081 1.00 97.62 209 ARG A O 1
ATOM 1675 N N . ALA A 1 210 ? -33.247 -13.173 39.859 1.00 97.81 210 ALA A N 1
ATOM 1676 C CA . ALA A 1 210 ? -32.978 -13.317 41.291 1.00 97.81 210 ALA A CA 1
ATOM 1677 C C . ALA A 1 210 ? -33.551 -12.136 42.101 1.00 97.81 210 ALA A C 1
ATOM 1679 O O . ALA A 1 210 ? -34.145 -12.343 43.160 1.00 97.81 210 ALA A O 1
ATOM 1680 N N . LEU A 1 211 ? -33.448 -10.909 41.580 1.00 98.06 211 LEU A N 1
ATOM 1681 C CA . LEU A 1 211 ? -34.041 -9.714 42.180 1.00 98.06 211 LEU A CA 1
ATOM 1682 C C . LEU A 1 211 ? -35.576 -9.737 42.140 1.00 98.06 211 LEU A C 1
ATOM 1684 O O . LEU A 1 211 ? -36.198 -9.267 43.092 1.00 98.06 211 LEU A O 1
ATOM 1688 N N . GLU A 1 212 ? -36.203 -10.282 41.095 1.00 98.00 212 GLU A N 1
ATOM 1689 C CA . GLU A 1 212 ? -37.658 -10.503 41.046 1.00 98.00 212 GLU A CA 1
ATOM 1690 C C . GLU A 1 212 ? -38.115 -11.477 42.143 1.00 98.00 212 GLU A C 1
ATOM 1692 O O . GLU A 1 212 ? -39.032 -11.159 42.907 1.00 98.00 212 GLU A O 1
ATOM 1697 N N . VAL A 1 213 ? -37.434 -12.622 42.287 1.00 98.19 213 VAL A N 1
ATOM 1698 C CA . VAL A 1 213 ? -37.716 -13.612 43.344 1.00 98.19 213 VAL A CA 1
ATOM 1699 C C . VAL A 1 213 ? -37.536 -12.996 44.734 1.00 98.19 213 VAL A C 1
ATOM 1701 O O . VAL A 1 213 ? -38.459 -13.046 45.545 1.00 98.19 213 VAL A O 1
ATOM 1704 N N . MET A 1 214 ? -36.415 -12.314 44.993 1.00 97.69 214 MET A N 1
ATOM 1705 C CA . MET A 1 214 ? -36.173 -11.617 46.265 1.00 97.69 214 MET A CA 1
ATOM 1706 C C . MET A 1 214 ? -37.230 -10.540 46.564 1.00 97.69 214 MET A C 1
ATOM 1708 O O . MET A 1 214 ? -37.608 -10.335 47.720 1.00 97.69 214 MET A O 1
ATOM 1712 N N . GLN A 1 215 ? -37.730 -9.830 45.547 1.00 97.81 215 GLN A N 1
ATOM 1713 C CA . GLN A 1 215 ? -38.801 -8.846 45.723 1.00 97.81 215 GLN A CA 1
ATOM 1714 C C . GLN A 1 215 ? -40.141 -9.505 46.068 1.00 97.81 215 GLN A C 1
ATOM 1716 O O . GLN A 1 215 ? -40.856 -8.984 46.932 1.00 97.81 215 GLN A O 1
ATOM 1721 N N . TYR A 1 216 ? -40.456 -10.647 45.451 1.00 98.12 216 TYR A N 1
ATOM 1722 C CA . TYR A 1 216 ? -41.627 -11.456 45.780 1.00 98.12 216 TYR A CA 1
ATOM 1723 C C . TYR A 1 216 ? -41.548 -12.010 47.212 1.00 98.12 216 TYR A C 1
ATOM 1725 O O . TYR A 1 216 ? -42.477 -11.807 47.997 1.00 98.12 216 TYR A O 1
ATOM 1733 N N . GLU A 1 217 ? -40.420 -12.614 47.596 1.00 97.69 217 GLU A N 1
ATOM 1734 C CA . GLU A 1 217 ? -40.170 -13.125 48.952 1.00 97.69 217 GLU A CA 1
ATOM 1735 C C . GLU A 1 217 ? -40.269 -12.018 50.007 1.00 97.69 217 GLU A C 1
ATOM 1737 O O . GLU A 1 217 ? -40.982 -12.164 50.999 1.00 97.69 217 GLU A O 1
ATOM 1742 N N . ARG A 1 218 ? -39.644 -10.857 49.770 1.00 98.00 218 ARG A N 1
ATOM 1743 C CA . ARG A 1 218 ? -39.782 -9.673 50.635 1.00 98.00 218 ARG A CA 1
ATOM 1744 C C . ARG A 1 218 ? -41.246 -9.238 50.772 1.00 98.00 218 ARG A C 1
ATOM 1746 O O . ARG A 1 218 ? -41.670 -8.851 51.861 1.00 98.00 218 ARG A O 1
ATOM 1753 N N . GLY A 1 219 ? -42.025 -9.308 49.691 1.00 97.88 219 GLY A N 1
ATOM 1754 C CA . GLY A 1 219 ? -43.465 -9.038 49.701 1.00 97.88 219 GLY A CA 1
ATOM 1755 C C . GLY A 1 219 ? -44.271 -10.064 50.507 1.00 97.88 219 GLY A C 1
ATOM 1756 O O . GLY A 1 219 ? -45.207 -9.685 51.211 1.00 97.88 219 GLY A O 1
ATOM 1757 N N . TYR A 1 220 ? -43.890 -11.341 50.450 1.00 98.19 220 TYR A N 1
ATOM 1758 C CA . TYR A 1 220 ? -44.472 -12.422 51.247 1.00 98.19 220 TYR A CA 1
ATOM 1759 C C . TYR A 1 220 ? -44.157 -12.261 52.743 1.00 98.19 220 TYR A C 1
ATOM 1761 O O . TYR A 1 220 ? -45.078 -12.187 53.558 1.00 98.19 220 TYR A O 1
ATOM 1769 N N . PHE A 1 221 ? -42.882 -12.101 53.111 1.00 98.19 221 PHE A N 1
ATOM 1770 C CA . PHE A 1 221 ? -42.470 -11.915 54.507 1.00 98.19 221 PHE A CA 1
ATOM 1771 C C . PHE A 1 221 ? -43.072 -10.652 55.134 1.00 98.19 221 PHE A C 1
ATOM 1773 O O . PHE A 1 221 ? -43.469 -10.685 56.296 1.00 98.19 221 PHE A O 1
ATOM 1780 N N . LYS A 1 222 ? -43.224 -9.560 54.368 1.00 98.19 222 LYS A N 1
ATOM 1781 C CA . LYS A 1 222 ? -43.920 -8.350 54.834 1.00 98.19 222 LYS A CA 1
ATOM 1782 C C . LYS A 1 222 ? -45.382 -8.635 55.205 1.00 98.19 222 LYS A C 1
ATOM 1784 O O . LYS A 1 222 ? -45.829 -8.183 56.255 1.00 98.19 222 LYS A O 1
ATOM 1789 N N . LYS A 1 223 ? -46.101 -9.426 54.398 1.00 97.25 223 LYS A N 1
ATOM 1790 C CA . LYS A 1 223 ? -47.493 -9.824 54.679 1.00 97.25 223 LYS A CA 1
ATOM 1791 C C . LYS A 1 223 ? -47.606 -10.744 55.896 1.00 97.25 223 LYS A C 1
ATOM 1793 O O . LYS A 1 223 ? -48.497 -10.533 56.713 1.00 97.25 223 LYS A O 1
ATOM 1798 N N . GLU A 1 224 ? -46.717 -11.727 56.058 1.00 97.88 224 GLU A N 1
ATOM 1799 C CA . GLU A 1 224 ? -46.766 -12.605 57.240 1.00 97.88 224 GLU A CA 1
ATOM 1800 C C . GLU A 1 224 ? -46.346 -11.860 58.520 1.00 97.88 224 GLU A C 1
ATOM 1802 O O . GLU A 1 224 ? -46.916 -12.100 59.584 1.00 97.88 224 GLU A O 1
ATOM 1807 N N . LEU A 1 225 ? -45.431 -10.886 58.434 1.00 97.75 225 LEU A N 1
ATOM 1808 C CA . LEU A 1 225 ? -45.103 -9.989 59.549 1.00 97.75 225 LEU A CA 1
ATOM 1809 C C . LEU A 1 225 ? -46.297 -9.097 59.937 1.00 97.75 225 LEU A C 1
ATOM 1811 O O . LEU A 1 225 ? -46.600 -8.939 61.118 1.00 97.75 225 LEU A O 1
ATOM 1815 N N . GLU A 1 226 ? -47.024 -8.557 58.956 1.00 97.94 226 GLU A N 1
ATOM 1816 C CA . GLU A 1 226 ? -48.264 -7.804 59.189 1.00 97.94 226 GLU A CA 1
ATOM 1817 C C . GLU A 1 226 ? -49.356 -8.690 59.815 1.00 97.94 226 GLU A C 1
ATOM 1819 O O . GLU A 1 226 ? -49.975 -8.296 60.805 1.00 97.94 226 GLU A O 1
ATOM 1824 N N . ALA A 1 227 ? -49.547 -9.916 59.317 1.00 96.88 227 ALA A N 1
ATOM 1825 C CA . ALA A 1 227 ? -50.525 -10.866 59.848 1.00 96.88 227 ALA A CA 1
ATOM 1826 C C . ALA A 1 227 ? -50.176 -11.354 61.267 1.00 96.88 227 ALA A C 1
ATOM 1828 O O . ALA A 1 227 ? -51.054 -11.455 62.127 1.00 96.88 227 ALA A O 1
ATOM 1829 N N . THR A 1 228 ? -48.903 -11.639 61.552 1.00 96.75 228 THR A N 1
ATOM 1830 C CA . THR A 1 228 ? -48.447 -12.030 62.898 1.00 96.75 228 THR A CA 1
ATOM 1831 C C . THR A 1 228 ? -48.519 -10.871 63.891 1.00 96.75 228 THR A C 1
ATOM 1833 O O . THR A 1 228 ? -48.956 -11.088 65.021 1.00 96.75 228 THR A O 1
ATOM 1836 N N . SER A 1 229 ? -48.216 -9.641 63.465 1.00 97.12 229 SER A N 1
ATOM 1837 C CA . SER A 1 229 ? -48.420 -8.423 64.262 1.00 97.12 229 SER A CA 1
ATOM 1838 C C . SER A 1 229 ? -49.902 -8.194 64.603 1.00 97.12 229 SER A C 1
ATOM 1840 O O . SER A 1 229 ? -50.251 -8.005 65.769 1.00 97.12 229 SER A O 1
ATOM 1842 N N . GLN A 1 230 ? -50.810 -8.338 63.628 1.00 96.94 230 GLN A N 1
ATOM 1843 C CA . GLN A 1 230 ? -52.258 -8.271 63.876 1.00 96.94 230 GLN A CA 1
ATOM 1844 C C . GLN A 1 230 ? -52.732 -9.359 64.853 1.00 96.94 230 GLN A C 1
ATOM 1846 O O . GLN A 1 230 ? -53.461 -9.057 65.798 1.00 96.94 230 GLN A O 1
ATOM 1851 N N . ARG A 1 231 ? -52.280 -10.613 64.686 1.00 97.38 231 ARG A N 1
ATOM 1852 C CA . ARG A 1 231 ? -52.560 -11.713 65.633 1.00 97.38 231 ARG A CA 1
ATOM 1853 C C . ARG A 1 231 ? -52.019 -11.411 67.040 1.00 97.38 231 ARG A C 1
ATOM 1855 O O . ARG A 1 231 ? -52.648 -11.801 68.023 1.00 97.38 231 ARG A O 1
ATOM 1862 N N . PHE A 1 232 ? -50.877 -10.729 67.159 1.00 96.75 232 PHE A N 1
ATOM 1863 C CA . PHE A 1 232 ? -50.302 -10.327 68.445 1.00 96.75 232 PHE A CA 1
ATOM 1864 C C . PHE A 1 232 ? -51.141 -9.247 69.138 1.00 96.75 232 PHE A C 1
ATOM 1866 O O . PHE A 1 232 ? -51.508 -9.431 70.296 1.00 96.75 232 PHE A O 1
ATOM 1873 N N . GLU A 1 233 ? -51.525 -8.173 68.444 1.00 96.44 233 GLU A N 1
ATOM 1874 C CA . GLU A 1 233 ? -52.382 -7.124 69.021 1.00 96.44 233 GLU A CA 1
ATOM 1875 C C . GLU A 1 233 ? -53.801 -7.634 69.339 1.00 96.44 233 GLU A C 1
ATOM 1877 O O . GLU A 1 233 ? -54.377 -7.273 70.369 1.00 96.44 233 GLU A O 1
ATOM 1882 N N . GLN A 1 234 ? -54.345 -8.563 68.544 1.00 96.06 234 GLN A N 1
ATOM 1883 C CA . GLN A 1 234 ? -55.571 -9.294 68.895 1.00 96.06 234 GLN A CA 1
ATOM 1884 C C . GLN A 1 234 ? -55.396 -10.097 70.194 1.00 96.06 234 GLN A C 1
ATOM 1886 O O . GLN A 1 234 ? -56.197 -9.951 71.116 1.00 96.06 234 GLN A O 1
ATOM 1891 N N . ARG A 1 235 ? -54.322 -10.890 70.327 1.00 95.44 235 ARG A N 1
ATOM 1892 C CA . ARG A 1 235 ? -54.030 -11.634 71.568 1.00 95.44 235 ARG A CA 1
ATOM 1893 C C . ARG A 1 235 ? -53.870 -10.697 72.766 1.00 95.44 235 ARG A C 1
ATOM 1895 O O . ARG A 1 235 ? -54.523 -10.907 73.784 1.00 95.44 235 ARG A O 1
ATOM 1902 N N . LYS A 1 236 ? -53.077 -9.636 72.629 1.00 96.56 236 LYS A N 1
ATOM 1903 C CA . LYS A 1 236 ? -52.833 -8.606 73.651 1.00 96.56 236 LYS A CA 1
ATOM 1904 C C . LYS A 1 236 ? -54.125 -7.926 74.108 1.00 96.56 236 LYS A C 1
ATOM 1906 O O . LYS A 1 236 ? -54.355 -7.835 75.309 1.00 96.56 236 LYS A O 1
ATOM 1911 N N . THR A 1 237 ? -55.008 -7.537 73.188 1.00 95.38 237 THR A N 1
ATOM 1912 C CA . THR A 1 237 ? -56.311 -6.943 73.542 1.00 95.38 237 THR A CA 1
ATOM 1913 C C . THR A 1 237 ? -57.281 -7.957 74.158 1.00 95.38 237 THR A C 1
ATOM 1915 O O . THR A 1 237 ? -57.992 -7.605 75.099 1.00 95.38 237 THR A O 1
ATOM 1918 N N . THR A 1 238 ? -57.286 -9.229 73.732 1.00 94.06 238 THR A N 1
ATOM 1919 C CA . THR A 1 238 ? -58.054 -10.279 74.440 1.00 94.06 238 THR A CA 1
ATOM 1920 C C . THR A 1 238 ? -57.509 -10.556 75.842 1.00 94.06 238 THR A C 1
ATOM 1922 O O . THR A 1 238 ? -58.294 -10.707 76.773 1.00 94.06 238 THR A O 1
ATOM 1925 N N . PHE A 1 239 ? -56.186 -10.541 76.027 1.00 95.00 239 PHE A N 1
ATOM 1926 C CA . PHE A 1 239 ? -55.545 -10.722 77.328 1.00 95.00 239 PHE A CA 1
ATOM 1927 C C . PHE A 1 239 ? -55.813 -9.534 78.260 1.00 95.00 239 PHE A C 1
ATOM 1929 O O . PHE A 1 239 ? -56.135 -9.738 79.424 1.00 95.00 239 PHE A O 1
ATOM 1936 N N . GLN A 1 240 ? -55.778 -8.297 77.753 1.00 95.69 240 GLN A N 1
ATOM 1937 C CA . GLN A 1 240 ? -56.181 -7.108 78.512 1.00 95.69 240 GLN A CA 1
ATOM 1938 C C . GLN A 1 240 ? -57.645 -7.185 78.964 1.00 95.69 240 GLN A C 1
ATOM 1940 O O . GLN A 1 240 ? -57.923 -6.915 80.128 1.00 95.69 240 GLN A O 1
ATOM 1945 N N . LYS A 1 241 ? -58.569 -7.621 78.095 1.00 94.62 241 LYS A N 1
ATOM 1946 C CA . LYS A 1 241 ? -59.977 -7.847 78.471 1.00 94.62 241 LYS A CA 1
ATOM 1947 C C . LYS A 1 241 ? -60.130 -8.950 79.522 1.00 94.62 241 LYS A C 1
ATOM 1949 O O . LYS A 1 241 ? -60.882 -8.771 80.472 1.00 94.62 241 LYS A O 1
ATOM 1954 N N . ALA A 1 242 ? -59.399 -10.058 79.389 1.00 92.88 242 ALA A N 1
ATOM 1955 C CA . ALA A 1 242 ? -59.397 -11.131 80.383 1.00 92.88 242 ALA A CA 1
ATOM 1956 C C . ALA A 1 242 ? -58.842 -10.655 81.737 1.00 92.88 242 ALA A C 1
ATOM 1958 O O . ALA A 1 242 ? -59.445 -10.925 82.769 1.00 92.88 242 ALA A O 1
ATOM 1959 N N . MET A 1 243 ? -57.754 -9.878 81.739 1.00 93.75 243 MET A N 1
ATOM 1960 C CA . MET A 1 243 ? -57.204 -9.251 82.946 1.00 93.75 243 MET A CA 1
ATOM 1961 C C . MET A 1 243 ? -58.175 -8.249 83.579 1.00 93.75 243 MET A C 1
ATOM 1963 O O . MET A 1 243 ? -58.282 -8.220 84.798 1.00 93.75 243 MET A O 1
ATOM 1967 N N . GLN A 1 244 ? -58.905 -7.462 82.783 1.00 92.50 244 GLN A N 1
ATOM 1968 C CA . GLN A 1 244 ? -59.938 -6.547 83.283 1.00 92.50 244 GLN A CA 1
ATOM 1969 C C . GLN A 1 244 ? -61.138 -7.297 83.880 1.00 92.50 244 GLN A C 1
ATOM 1971 O O . GLN A 1 244 ? -61.621 -6.888 84.932 1.00 92.50 244 GLN A O 1
ATOM 1976 N N . SER A 1 245 ? -61.573 -8.408 83.268 1.00 92.94 245 SER A N 1
ATOM 1977 C CA . SER A 1 245 ? -62.575 -9.303 83.868 1.00 92.94 245 SER A CA 1
ATOM 1978 C C . SER A 1 245 ? -62.061 -9.847 85.193 1.00 92.94 245 SER A C 1
ATOM 1980 O O . SER A 1 245 ? -62.662 -9.583 86.217 1.00 92.94 245 SER A O 1
ATOM 1982 N N . LEU A 1 246 ? -60.883 -10.478 85.217 1.00 92.19 246 LEU A N 1
ATOM 1983 C CA . LEU A 1 246 ? -60.314 -11.040 86.445 1.00 92.19 246 LEU A CA 1
ATOM 1984 C C . LEU A 1 246 ? -60.089 -9.983 87.539 1.00 92.19 246 LEU A C 1
ATOM 1986 O O . LEU A 1 246 ? -60.264 -10.287 88.711 1.00 92.19 246 LEU A O 1
ATOM 1990 N N . GLN A 1 247 ? -59.746 -8.739 87.190 1.00 91.75 247 GLN A N 1
ATOM 1991 C CA . GLN A 1 247 ? -59.686 -7.628 88.148 1.00 91.75 247 GLN A CA 1
ATOM 1992 C C . GLN A 1 247 ? -61.069 -7.257 88.697 1.00 91.75 247 GLN A C 1
ATOM 1994 O O . GLN A 1 247 ? -61.192 -7.021 89.896 1.00 91.75 247 GLN A O 1
ATOM 1999 N N . HIS A 1 248 ? -62.099 -7.229 87.850 1.00 89.94 248 HIS A N 1
ATOM 2000 C CA . HIS A 1 248 ? -63.485 -7.026 88.269 1.00 89.94 248 HIS A CA 1
ATOM 2001 C C . HIS A 1 248 ? -63.990 -8.189 89.139 1.00 89.94 248 HIS A C 1
ATOM 2003 O O . HIS A 1 248 ? -64.582 -7.952 90.183 1.00 89.94 248 HIS A O 1
ATOM 2009 N N . ASP A 1 249 ? -63.695 -9.431 88.765 1.00 89.56 249 ASP A N 1
ATOM 2010 C CA . ASP A 1 249 ? -64.131 -10.648 89.454 1.00 89.56 249 ASP A CA 1
ATOM 2011 C C . ASP A 1 249 ? -63.420 -10.803 90.813 1.00 89.56 249 ASP A C 1
ATOM 2013 O O . ASP A 1 249 ? -64.042 -11.171 91.809 1.00 89.56 249 ASP A O 1
ATOM 2017 N N . VAL A 1 250 ? -62.137 -10.423 90.902 1.00 88.38 250 VAL A N 1
ATOM 2018 C CA . VAL A 1 250 ? -61.400 -10.305 92.173 1.00 88.38 250 VAL A CA 1
ATOM 2019 C C . VAL A 1 250 ? -61.923 -9.144 93.023 1.00 88.38 250 VAL A C 1
ATOM 2021 O O . VAL A 1 250 ? -62.018 -9.295 94.237 1.00 88.38 250 VAL A O 1
ATOM 2024 N N . ALA A 1 251 ? -62.298 -8.006 92.430 1.00 83.19 251 ALA A N 1
ATOM 2025 C CA . ALA A 1 251 ? -62.897 -6.892 93.170 1.00 83.19 251 ALA A CA 1
ATOM 2026 C C . ALA A 1 251 ? -64.303 -7.232 93.698 1.00 83.19 251 ALA A C 1
ATOM 2028 O O . ALA A 1 251 ? -64.618 -6.901 94.840 1.00 83.19 251 ALA A O 1
ATOM 2029 N N . ALA A 1 252 ? -65.115 -7.940 92.909 1.00 83.69 252 ALA A N 1
ATOM 2030 C CA . ALA A 1 252 ? -66.415 -8.464 93.313 1.00 83.69 252 ALA A CA 1
ATOM 2031 C C . ALA A 1 252 ? -66.258 -9.496 94.436 1.00 83.69 252 ALA A C 1
ATOM 2033 O O . ALA A 1 252 ? -66.852 -9.330 95.494 1.00 83.69 252 ALA A O 1
ATOM 2034 N N . SER A 1 253 ? -65.361 -10.477 94.283 1.00 81.50 253 SER A N 1
ATOM 2035 C CA . SER A 1 253 ? -65.070 -11.448 95.343 1.00 81.50 253 SER A CA 1
ATOM 2036 C C . SER A 1 253 ? -64.521 -10.782 96.613 1.00 81.50 253 SER A C 1
ATOM 2038 O O . SER A 1 253 ? -64.905 -11.160 97.717 1.00 81.50 253 SER A O 1
ATOM 2040 N N . ALA A 1 254 ? -63.680 -9.749 96.498 1.00 77.62 254 ALA A N 1
ATOM 2041 C CA . ALA A 1 254 ? -63.214 -8.974 97.649 1.00 77.62 254 ALA A CA 1
ATOM 2042 C C . ALA A 1 254 ? -64.355 -8.200 98.337 1.00 77.62 254 ALA A C 1
ATOM 2044 O O . ALA A 1 254 ? -64.373 -8.116 99.566 1.00 77.62 254 ALA A O 1
ATOM 2045 N N . ALA A 1 255 ? -65.326 -7.684 97.576 1.00 75.94 255 ALA A N 1
ATOM 2046 C CA . ALA A 1 255 ? -66.544 -7.093 98.123 1.00 75.94 255 ALA A CA 1
ATOM 2047 C C . ALA A 1 255 ? -67.434 -8.151 98.803 1.00 75.94 255 ALA A C 1
ATOM 2049 O O . ALA A 1 255 ? -67.895 -7.912 99.917 1.00 75.94 255 ALA A O 1
ATOM 2050 N N . ASP A 1 256 ? -67.588 -9.341 98.215 1.00 75.44 256 ASP A N 1
ATOM 2051 C CA . ASP A 1 256 ? -68.302 -10.482 98.808 1.00 75.44 256 ASP A CA 1
ATOM 2052 C C . ASP A 1 256 ? -67.615 -11.012 100.081 1.00 75.44 256 ASP A C 1
ATOM 2054 O O . ASP A 1 256 ? -68.290 -11.514 100.976 1.00 75.44 256 ASP A O 1
ATOM 2058 N N . PHE A 1 257 ? -66.291 -10.860 100.215 1.00 70.25 257 PHE A N 1
ATOM 2059 C CA . PHE A 1 257 ? -65.561 -11.119 101.464 1.00 70.25 257 PHE A CA 1
ATOM 2060 C C . PHE A 1 257 ? -65.714 -9.984 102.494 1.00 70.25 257 PHE A C 1
ATOM 2062 O O . PHE A 1 257 ? -65.772 -10.257 103.694 1.00 70.25 257 PHE A O 1
ATOM 2069 N N . GLN A 1 258 ? -65.815 -8.718 102.072 1.00 64.12 258 GLN A N 1
ATOM 2070 C CA . GLN A 1 258 ? -66.053 -7.580 102.977 1.00 64.12 258 GLN A CA 1
ATOM 2071 C C . GLN A 1 258 ? -67.508 -7.488 103.471 1.00 64.12 258 GLN A C 1
ATOM 2073 O O . GLN A 1 258 ? -67.744 -7.083 104.612 1.00 64.12 258 GLN A O 1
ATOM 2078 N N . ALA A 1 259 ? -68.477 -7.896 102.650 1.00 62.91 259 ALA A N 1
ATOM 2079 C CA . ALA A 1 259 ? -69.905 -7.865 102.954 1.00 62.91 259 ALA A CA 1
ATOM 2080 C C . ALA A 1 259 ? -70.294 -8.602 104.258 1.00 62.91 259 ALA A C 1
ATOM 2082 O O . ALA A 1 259 ? -71.040 -8.011 105.039 1.00 62.91 259 ALA A O 1
ATOM 2083 N N . PRO A 1 260 ? -69.790 -9.819 104.566 1.00 61.16 260 PRO A N 1
ATOM 2084 C CA . PRO A 1 260 ? -69.994 -10.467 105.861 1.00 61.16 260 PRO A CA 1
ATOM 2085 C C . PRO A 1 260 ? -69.044 -9.956 106.953 1.00 61.16 260 PRO A C 1
ATOM 2087 O O . PRO A 1 260 ? -69.400 -10.027 108.127 1.00 61.16 260 PRO A O 1
ATOM 2090 N N . LEU A 1 261 ? -67.866 -9.411 106.621 1.00 59.66 261 LEU A N 1
ATOM 2091 C CA . LEU A 1 261 ? -66.942 -8.886 107.636 1.00 59.66 261 LEU A CA 1
ATOM 2092 C C . LEU A 1 261 ? -67.535 -7.690 108.391 1.00 59.66 261 LEU A C 1
ATOM 2094 O O . LEU A 1 261 ? -67.447 -7.663 109.615 1.00 59.66 261 LEU A O 1
ATOM 2098 N N . ASN A 1 262 ? -68.199 -6.750 107.712 1.00 60.88 262 ASN A N 1
ATOM 2099 C CA . ASN A 1 262 ? -68.845 -5.601 108.367 1.00 60.88 262 ASN A CA 1
ATOM 2100 C C . ASN A 1 262 ? -69.845 -5.998 109.486 1.00 60.88 262 ASN A C 1
ATOM 2102 O O . ASN A 1 262 ? -69.660 -5.555 110.623 1.00 60.88 262 ASN A O 1
ATOM 2106 N N . PRO A 1 263 ? -70.864 -6.852 109.248 1.00 59.53 263 PRO A N 1
ATOM 2107 C CA . PRO A 1 263 ? -71.751 -7.320 110.310 1.00 59.53 263 PRO A CA 1
ATOM 2108 C C . PRO A 1 263 ? -71.056 -8.263 111.306 1.00 59.53 263 PRO A C 1
ATOM 2110 O O . PRO A 1 263 ? -71.456 -8.284 112.468 1.00 59.53 263 PRO A O 1
ATOM 2113 N N . VAL A 1 264 ? -70.002 -8.999 110.925 1.00 59.81 264 VAL A N 1
ATOM 2114 C CA . VAL A 1 264 ? -69.223 -9.826 111.872 1.00 59.81 264 VAL A CA 1
ATOM 2115 C C . VAL A 1 264 ? -68.412 -8.966 112.849 1.00 59.81 264 VAL A C 1
ATOM 2117 O O . VAL A 1 264 ? -68.374 -9.284 114.035 1.00 59.81 264 VAL A O 1
ATOM 2120 N N . TYR A 1 265 ? -67.827 -7.846 112.417 1.00 58.38 265 TYR A N 1
ATOM 2121 C CA . TYR A 1 265 ? -67.196 -6.893 113.337 1.00 58.38 265 TYR A CA 1
ATOM 2122 C C . TYR A 1 265 ? -68.234 -6.216 114.243 1.00 58.38 265 TYR A C 1
ATOM 2124 O O . TYR A 1 265 ? -68.050 -6.212 115.459 1.00 58.38 265 TYR A O 1
ATOM 2132 N N . ALA A 1 266 ? -69.362 -5.750 113.694 1.00 59.16 266 ALA A N 1
ATOM 2133 C CA . ALA A 1 266 ? -70.426 -5.120 114.484 1.00 59.16 266 ALA A CA 1
ATOM 2134 C C . ALA A 1 266 ? -71.042 -6.072 115.532 1.00 59.16 266 ALA A C 1
ATOM 2136 O O . ALA A 1 266 ? -71.219 -5.699 116.690 1.00 59.16 266 ALA A O 1
ATOM 2137 N N . THR A 1 267 ? -71.325 -7.327 115.166 1.00 62.19 267 THR A N 1
ATOM 2138 C CA . THR A 1 267 ? -71.819 -8.342 116.119 1.00 62.19 267 THR A CA 1
ATOM 2139 C C . THR A 1 267 ? -70.763 -8.743 117.148 1.00 62.19 267 THR A C 1
ATOM 2141 O O . THR A 1 267 ? -71.114 -9.036 118.289 1.00 62.19 267 THR A O 1
ATOM 2144 N N . LYS A 1 268 ? -69.469 -8.691 116.806 1.00 64.69 268 LYS A N 1
ATOM 2145 C CA . LYS A 1 268 ? -68.382 -8.930 117.763 1.00 64.69 268 LYS A CA 1
ATOM 2146 C 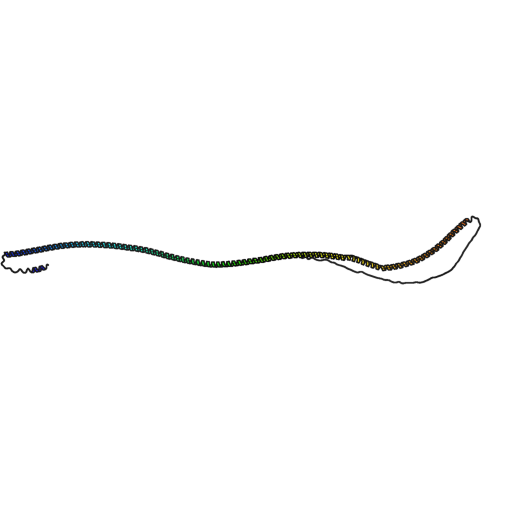C . LYS A 1 268 ? -68.225 -7.790 118.774 1.00 64.69 268 LYS A C 1
ATOM 2148 O O . LYS A 1 268 ? -68.020 -8.078 119.949 1.00 64.69 268 LYS A O 1
ATOM 2153 N N . GLU A 1 269 ? -68.381 -6.529 118.366 1.00 60.94 269 GLU A N 1
ATOM 2154 C CA . GLU A 1 269 ? -68.453 -5.396 119.304 1.00 60.94 269 GLU A CA 1
ATOM 2155 C C . GLU A 1 269 ? -69.682 -5.490 120.221 1.00 60.94 269 GLU A C 1
ATOM 2157 O O . GLU A 1 269 ? -69.564 -5.273 121.426 1.00 60.94 269 GLU A O 1
ATOM 2162 N N . ILE A 1 270 ? -70.846 -5.875 119.681 1.00 63.97 270 ILE A N 1
ATOM 2163 C CA . ILE A 1 270 ? -72.070 -6.089 120.472 1.00 63.97 270 ILE A CA 1
ATOM 2164 C C . ILE A 1 270 ? -71.877 -7.218 121.495 1.00 63.97 270 ILE A C 1
ATOM 2166 O O . ILE A 1 270 ? -72.226 -7.030 122.658 1.00 63.97 270 ILE A O 1
ATOM 2170 N N . ASN A 1 271 ? -71.266 -8.346 121.113 1.00 68.81 271 ASN A N 1
ATOM 2171 C CA . ASN A 1 271 ? -70.976 -9.437 122.049 1.00 68.81 271 ASN A CA 1
ATOM 2172 C C . ASN A 1 271 ? -69.998 -9.012 123.153 1.00 68.81 271 ASN A C 1
ATOM 2174 O O . ASN A 1 271 ? -70.294 -9.241 124.319 1.00 68.81 271 ASN A O 1
ATOM 2178 N N . VAL A 1 272 ? -68.887 -8.339 122.824 1.00 72.44 272 VAL A N 1
ATOM 2179 C CA . VAL A 1 272 ? -67.936 -7.835 123.839 1.00 72.44 272 VAL A CA 1
ATOM 2180 C C . VAL A 1 272 ? -68.612 -6.842 124.792 1.00 72.44 272 VAL A C 1
ATOM 2182 O O . VAL A 1 272 ? -68.284 -6.786 125.977 1.00 72.44 272 VAL A O 1
ATOM 2185 N N . LYS A 1 273 ? -69.585 -6.066 124.305 1.00 70.94 273 LYS A N 1
ATOM 2186 C CA . LYS A 1 273 ? -70.385 -5.179 125.152 1.00 70.94 273 LYS A CA 1
ATOM 2187 C C . LYS A 1 273 ? -71.313 -5.969 126.082 1.00 70.94 273 LYS A C 1
ATOM 2189 O O . LYS A 1 273 ? -71.250 -5.768 127.287 1.00 70.94 273 LYS A O 1
ATOM 2194 N N . MET A 1 274 ? -72.063 -6.938 125.550 1.00 70.06 274 MET A N 1
ATOM 2195 C CA . MET A 1 274 ? -72.917 -7.831 126.345 1.00 70.06 274 MET A CA 1
ATOM 2196 C C . MET A 1 274 ? -72.139 -8.659 127.379 1.00 70.06 274 MET A C 1
ATOM 2198 O O . MET A 1 274 ? -72.656 -8.896 128.466 1.00 70.06 274 MET A O 1
ATOM 2202 N N . GLU A 1 275 ? -70.914 -9.097 127.074 1.00 71.12 275 GLU A N 1
ATOM 2203 C CA . GLU A 1 275 ? -70.049 -9.816 128.020 1.00 71.12 275 GLU A CA 1
ATOM 2204 C C . GLU A 1 275 ? -69.617 -8.914 129.187 1.00 71.12 275 GLU A C 1
ATOM 2206 O O . GLU A 1 275 ? -69.682 -9.343 130.339 1.00 71.12 275 GLU A O 1
ATOM 2211 N N . ASN A 1 276 ? -69.256 -7.653 128.920 1.00 72.12 276 ASN A N 1
ATOM 2212 C CA . ASN A 1 276 ? -68.964 -6.673 129.973 1.00 72.12 276 ASN A CA 1
ATOM 2213 C C . ASN A 1 276 ? -70.209 -6.352 130.818 1.00 72.12 276 ASN A C 1
ATOM 2215 O O . ASN A 1 276 ? -70.128 -6.388 132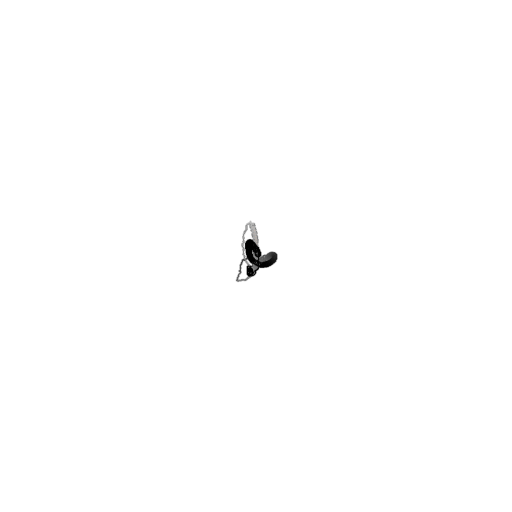.047 1.00 72.12 276 ASN A O 1
ATOM 2219 N N . ASP A 1 277 ? -71.361 -6.119 130.179 1.00 73.44 277 ASP A N 1
ATOM 2220 C CA . ASP A 1 277 ? -72.636 -5.864 130.861 1.00 73.44 277 ASP A CA 1
ATOM 2221 C C . ASP A 1 277 ? -73.032 -7.062 131.765 1.00 73.44 277 ASP A C 1
ATOM 2223 O O . ASP A 1 277 ? -73.526 -6.875 132.880 1.00 73.44 277 ASP A O 1
ATOM 2227 N N . LEU A 1 278 ? -72.756 -8.307 131.338 1.00 73.88 278 LEU A N 1
ATOM 2228 C CA . LEU A 1 278 ? -72.951 -9.510 132.162 1.00 73.88 278 LEU A CA 1
ATOM 2229 C C . LEU A 1 278 ? -71.999 -9.567 133.365 1.00 73.88 278 LEU A C 1
ATOM 2231 O O . LEU A 1 278 ? -72.415 -9.964 134.453 1.00 73.88 278 LEU A O 1
ATOM 2235 N N . ILE A 1 279 ? -70.728 -9.202 133.183 1.00 72.12 279 ILE A N 1
ATOM 2236 C CA . ILE A 1 279 ? -69.725 -9.200 134.258 1.00 72.12 279 ILE A CA 1
ATOM 2237 C C . ILE A 1 279 ? -70.088 -8.158 135.328 1.00 72.12 279 ILE A C 1
ATOM 2239 O O . ILE A 1 279 ? -70.009 -8.460 136.520 1.00 72.12 279 ILE A O 1
ATOM 2243 N N . GLU A 1 280 ? -70.553 -6.972 134.929 1.00 68.50 280 GLU A N 1
ATOM 2244 C CA . GLU A 1 280 ? -71.018 -5.929 135.856 1.00 68.50 280 GLU A CA 1
ATOM 2245 C C . GLU A 1 280 ? -72.315 -6.338 136.586 1.00 68.50 280 GLU A C 1
ATOM 2247 O O . GLU A 1 280 ? -72.448 -6.133 137.800 1.00 68.50 280 GLU A O 1
ATOM 2252 N N . ALA A 1 281 ? -73.235 -7.025 135.898 1.00 64.75 281 ALA A N 1
ATOM 2253 C CA . ALA A 1 281 ? -74.416 -7.620 136.524 1.00 64.75 281 ALA A CA 1
ATOM 2254 C C . ALA A 1 281 ? -74.051 -8.705 137.559 1.00 64.75 281 ALA A C 1
ATOM 2256 O O . ALA A 1 281 ? -74.583 -8.695 138.670 1.00 64.75 281 ALA A O 1
ATOM 2257 N N . ILE A 1 282 ? -73.107 -9.602 137.245 1.00 68.44 282 ILE A N 1
ATOM 2258 C CA . ILE A 1 282 ? -72.632 -10.648 138.168 1.00 68.44 282 ILE A CA 1
ATOM 2259 C C . ILE A 1 282 ? -71.929 -10.031 139.388 1.00 68.44 282 ILE A C 1
ATOM 2261 O O . ILE A 1 282 ? -72.189 -10.445 140.518 1.00 68.44 282 ILE A O 1
ATOM 2265 N N . ALA A 1 283 ? -71.105 -8.996 139.191 1.00 68.31 283 ALA A N 1
ATOM 2266 C CA . ALA A 1 283 ? -70.452 -8.264 140.279 1.00 68.31 283 ALA A CA 1
ATOM 2267 C C . ALA A 1 283 ? -71.446 -7.550 141.221 1.00 68.31 283 ALA A C 1
ATOM 2269 O O . ALA A 1 283 ? -71.121 -7.287 142.381 1.00 68.31 283 ALA A O 1
ATOM 2270 N N . SER A 1 284 ? -72.665 -7.268 140.750 1.00 69.44 284 SER A N 1
ATOM 2271 C CA . SER A 1 284 ? -73.714 -6.594 141.525 1.00 69.44 284 SER A CA 1
ATOM 2272 C C . SER A 1 284 ? -74.496 -7.526 142.465 1.00 69.44 284 SER A C 1
ATOM 2274 O O . SER A 1 284 ? -75.080 -7.053 143.443 1.00 69.44 284 SER A O 1
ATOM 2276 N N . ILE A 1 285 ? -74.501 -8.843 142.215 1.00 69.88 285 ILE A N 1
ATOM 2277 C CA . ILE A 1 285 ? -75.303 -9.820 142.979 1.00 69.88 285 ILE A CA 1
ATOM 2278 C C . ILE A 1 285 ? -74.936 -9.847 144.480 1.00 69.88 285 ILE A C 1
ATOM 2280 O O . ILE A 1 285 ? -75.844 -9.646 145.293 1.00 69.88 285 ILE A O 1
ATOM 2284 N N . PRO A 1 286 ? -73.655 -9.972 144.896 1.00 69.81 286 PRO A N 1
ATOM 2285 C CA . PRO A 1 286 ? -73.303 -10.058 146.321 1.00 69.81 286 PRO A CA 1
ATOM 2286 C C . PRO A 1 286 ? -73.678 -8.802 147.123 1.00 69.81 286 PRO A C 1
ATOM 2288 O O . PRO A 1 286 ? -73.957 -8.869 148.320 1.00 69.81 286 PRO A O 1
ATOM 2291 N N . VAL A 1 287 ? -73.711 -7.637 146.465 1.00 71.00 287 VAL A N 1
ATOM 2292 C CA . VAL A 1 287 ? -74.088 -6.354 147.083 1.00 71.00 287 VAL A CA 1
ATOM 2293 C C . VAL A 1 287 ? -75.592 -6.302 147.377 1.00 71.00 287 VAL A C 1
ATOM 2295 O O . VAL A 1 287 ? -76.012 -5.702 148.369 1.00 71.00 287 VAL A O 1
ATOM 2298 N N . LEU A 1 288 ? -76.410 -6.948 146.542 1.00 69.19 288 LEU A N 1
ATOM 2299 C CA . LEU A 1 288 ? -77.856 -7.050 146.734 1.00 69.19 288 LEU A CA 1
ATOM 2300 C C . LEU A 1 288 ? -78.216 -8.095 147.797 1.00 69.19 288 LEU A C 1
ATOM 2302 O O . LEU A 1 288 ? -79.082 -7.823 148.627 1.00 69.19 288 LEU A O 1
ATOM 2306 N N . GLU A 1 289 ? -77.522 -9.235 147.840 1.00 70.62 289 GLU A N 1
ATOM 2307 C CA . GLU A 1 289 ? -77.736 -10.287 148.849 1.00 70.62 289 GLU A CA 1
ATOM 2308 C C . GLU A 1 289 ? -77.527 -9.765 150.281 1.00 70.62 289 GLU A C 1
ATOM 2310 O O . GLU A 1 289 ? -78.414 -9.899 151.128 1.00 70.62 289 GLU A O 1
ATOM 2315 N N . VAL A 1 290 ? -76.416 -9.058 150.534 1.00 73.06 290 VAL A N 1
ATOM 2316 C CA . VAL A 1 290 ? -76.145 -8.404 151.832 1.00 73.06 290 VAL A CA 1
ATOM 2317 C C . VAL A 1 290 ? -77.263 -7.429 152.223 1.00 73.06 290 VAL A C 1
ATOM 2319 O O . VAL A 1 290 ? -77.631 -7.330 153.396 1.00 73.06 290 VAL A O 1
ATOM 2322 N N . LYS A 1 291 ? -77.837 -6.719 151.246 1.00 73.94 291 LYS A N 1
ATOM 2323 C CA . LYS A 1 291 ? -78.875 -5.708 151.481 1.00 73.94 291 LYS A CA 1
ATOM 2324 C C . LYS A 1 291 ? -80.259 -6.317 151.735 1.00 73.94 291 LYS A C 1
ATOM 2326 O O . LYS A 1 291 ? -81.047 -5.735 152.478 1.00 73.94 291 LYS A O 1
ATOM 2331 N N . VAL A 1 292 ? -80.543 -7.498 151.181 1.00 72.62 292 VAL A N 1
ATOM 2332 C CA . VAL A 1 292 ? -81.764 -8.268 151.476 1.00 72.62 292 VAL A CA 1
ATOM 2333 C C . VAL A 1 292 ? -81.754 -8.792 152.915 1.00 72.62 292 VAL A C 1
ATOM 2335 O O . VAL A 1 292 ? -82.766 -8.663 153.604 1.00 72.62 292 VAL A O 1
ATOM 2338 N N . GLU A 1 293 ? -80.628 -9.317 153.409 1.00 72.19 293 GLU A N 1
ATOM 2339 C CA . GLU A 1 293 ? -80.545 -9.792 154.801 1.00 72.19 293 GLU A CA 1
ATOM 2340 C C . GLU A 1 293 ? -80.628 -8.649 155.828 1.00 72.19 293 GLU A C 1
ATOM 2342 O O . GLU A 1 293 ? -81.285 -8.803 156.858 1.00 72.19 293 GLU A O 1
ATOM 2347 N N . GLN A 1 294 ? -80.066 -7.468 155.530 1.00 72.25 294 GLN A N 1
ATOM 2348 C CA . GLN A 1 294 ? -80.265 -6.275 156.369 1.00 72.25 294 GLN A CA 1
ATOM 2349 C C . GLN A 1 294 ? -81.752 -5.901 156.502 1.00 72.25 294 GLN A C 1
ATOM 2351 O O . GLN A 1 294 ? -82.241 -5.702 157.615 1.00 72.25 294 GLN A O 1
ATOM 2356 N N . LEU A 1 295 ? -82.491 -5.870 155.387 1.00 74.94 295 LEU A N 1
ATOM 2357 C CA . LEU A 1 295 ? -83.914 -5.508 155.380 1.00 74.94 295 LEU A CA 1
ATOM 2358 C C . LEU A 1 295 ? -84.812 -6.549 156.074 1.00 74.94 295 LEU A C 1
ATOM 2360 O O . LEU A 1 295 ? -85.849 -6.183 156.629 1.00 74.94 295 LEU A O 1
ATOM 2364 N N . LYS A 1 296 ? -84.424 -7.833 156.098 1.00 74.12 296 LYS A N 1
ATOM 2365 C CA . LYS A 1 296 ? -85.127 -8.861 156.890 1.00 74.12 296 LYS A CA 1
ATOM 2366 C C . LYS A 1 296 ? -85.024 -8.589 158.391 1.00 74.12 296 LYS A C 1
ATOM 2368 O O . LYS A 1 296 ? -86.050 -8.567 159.068 1.00 74.12 296 LYS A O 1
ATOM 2373 N N . ALA A 1 297 ? -83.812 -8.350 158.897 1.00 72.81 297 ALA A N 1
ATOM 2374 C CA . ALA A 1 297 ? -83.581 -8.102 160.321 1.00 72.81 297 ALA A CA 1
ATOM 2375 C C . ALA A 1 297 ? -84.346 -6.859 160.821 1.00 72.81 297 ALA A C 1
ATOM 2377 O O . ALA A 1 297 ? -84.972 -6.886 161.882 1.00 72.81 297 ALA A O 1
ATOM 2378 N N . GLU A 1 298 ? -84.362 -5.793 160.018 1.00 72.50 298 GLU A N 1
ATOM 2379 C CA . GLU A 1 298 ? -85.089 -4.554 160.314 1.00 72.50 298 GLU A CA 1
ATOM 2380 C C . GLU A 1 298 ? -86.621 -4.770 160.340 1.00 72.50 298 GLU A C 1
ATOM 2382 O O . GLU A 1 298 ? -87.316 -4.281 161.237 1.00 72.50 298 GLU A O 1
ATOM 2387 N N . ALA A 1 299 ? -87.157 -5.590 159.426 1.00 70.56 299 ALA A N 1
ATOM 2388 C CA . ALA A 1 299 ? -88.579 -5.940 159.388 1.00 70.56 299 ALA A CA 1
ATOM 2389 C C . ALA A 1 299 ? -89.038 -6.809 160.580 1.00 70.56 299 ALA A C 1
ATOM 2391 O O . ALA A 1 299 ? -90.168 -6.652 161.060 1.00 70.56 299 ALA A O 1
ATOM 2392 N N . GLU A 1 300 ? -88.190 -7.709 161.086 1.00 73.75 300 GLU A N 1
ATOM 2393 C CA . GLU A 1 300 ? -88.493 -8.500 162.288 1.00 73.75 300 GLU A CA 1
ATOM 2394 C C . GLU A 1 300 ? -88.456 -7.644 163.562 1.00 73.75 300 GLU A C 1
ATOM 2396 O O . GLU A 1 300 ? -89.367 -7.737 164.392 1.00 73.75 300 GLU A O 1
ATOM 2401 N N . GLN A 1 301 ? -87.482 -6.734 163.678 1.00 76.75 301 GLN A N 1
ATOM 2402 C CA . GLN A 1 301 ? -87.395 -5.790 164.794 1.00 76.75 301 GLN A CA 1
ATOM 2403 C C . GLN A 1 301 ? -88.645 -4.895 164.890 1.00 76.75 301 GLN A C 1
ATOM 2405 O O . GLN A 1 301 ? -89.188 -4.700 165.982 1.00 76.75 301 GLN A O 1
ATOM 2410 N N . LEU A 1 302 ? -89.147 -4.396 163.755 1.00 76.56 302 LEU A N 1
ATOM 2411 C CA . LEU A 1 302 ? -90.368 -3.582 163.700 1.00 76.56 302 LEU A CA 1
ATOM 2412 C C . LEU A 1 302 ? -91.637 -4.379 164.051 1.00 76.56 302 LEU A C 1
ATOM 2414 O O . LEU A 1 302 ? -92.520 -3.852 164.734 1.00 76.56 302 LEU A O 1
ATOM 2418 N N . ARG A 1 303 ? -91.736 -5.654 163.645 1.00 73.69 303 ARG A N 1
ATOM 2419 C CA . ARG A 1 303 ? -92.880 -6.521 163.995 1.00 73.69 303 ARG A CA 1
ATOM 2420 C C . ARG A 1 303 ? -93.046 -6.688 165.502 1.00 73.69 303 ARG A C 1
ATOM 2422 O O . ARG A 1 303 ? -94.158 -6.541 166.014 1.00 73.69 303 ARG A O 1
ATOM 2429 N N . GLU A 1 304 ? -91.961 -6.976 166.214 1.00 74.00 304 GLU A N 1
ATOM 2430 C CA . GLU A 1 304 ? -92.049 -7.261 167.648 1.00 74.00 304 GLU A CA 1
ATOM 2431 C C . GLU A 1 304 ? -92.264 -5.973 168.474 1.00 74.00 304 GLU A C 1
ATOM 2433 O O . GLU A 1 304 ? -92.977 -6.000 169.478 1.00 74.00 304 GLU A O 1
ATOM 2438 N N . GLN A 1 305 ? -91.792 -4.810 167.998 1.00 70.44 305 GLN A N 1
ATOM 2439 C CA . GLN A 1 305 ? -92.186 -3.506 168.559 1.00 70.44 305 GLN A CA 1
ATOM 2440 C C . GLN A 1 305 ? -93.700 -3.250 168.439 1.00 70.44 305 GLN A C 1
ATOM 2442 O O . GLN A 1 305 ? -94.338 -2.858 169.418 1.00 70.44 305 GLN A O 1
ATOM 2447 N N . LEU A 1 306 ? -94.296 -3.519 167.270 1.00 77.06 306 LEU A N 1
ATOM 2448 C CA . LEU A 1 306 ? -95.727 -3.305 166.995 1.00 77.06 306 LEU A CA 1
ATOM 2449 C C . LEU A 1 306 ? -96.628 -4.199 167.880 1.00 77.06 306 LEU A C 1
ATOM 2451 O O . LEU A 1 306 ? -97.700 -3.803 168.338 1.00 77.06 306 LEU A O 1
ATOM 2455 N N . LYS A 1 307 ? -96.148 -5.399 168.209 1.00 77.94 307 LYS A N 1
ATOM 2456 C CA . LYS A 1 307 ? -96.781 -6.344 169.145 1.00 77.94 307 LYS A CA 1
ATOM 2457 C C . LYS A 1 307 ? -96.773 -5.834 170.599 1.00 77.94 307 LYS A C 1
ATOM 2459 O O . LYS A 1 307 ? -97.745 -6.019 171.336 1.00 77.94 307 LYS A O 1
ATOM 2464 N N . VAL A 1 308 ? -95.705 -5.140 171.004 1.00 76.12 308 VAL A N 1
ATOM 2465 C CA . VAL A 1 308 ? -95.565 -4.514 172.334 1.00 76.12 308 VAL A CA 1
ATOM 2466 C C . VAL A 1 308 ? -96.374 -3.213 172.458 1.00 76.12 308 VAL A C 1
ATOM 2468 O O . VAL A 1 308 ? -96.831 -2.887 173.554 1.00 76.12 308 VAL A O 1
ATOM 2471 N N . THR A 1 309 ? -96.608 -2.471 171.372 1.00 74.38 309 THR A N 1
ATOM 2472 C CA . THR A 1 309 ? -97.480 -1.280 171.411 1.00 74.38 309 THR A CA 1
ATOM 2473 C C . THR A 1 309 ? -98.966 -1.643 171.412 1.00 74.38 309 THR A C 1
ATOM 2475 O O . THR A 1 309 ? -99.715 -1.081 172.212 1.00 74.38 309 THR A O 1
ATOM 2478 N N . ASN A 1 310 ? -99.399 -2.631 170.619 1.00 76.75 310 ASN A N 1
ATOM 2479 C CA . ASN A 1 310 ? -100.800 -3.081 170.605 1.00 76.75 310 ASN A CA 1
ATOM 2480 C C . ASN A 1 310 ? -101.279 -3.624 171.963 1.00 76.75 310 ASN A C 1
ATOM 2482 O O . ASN A 1 310 ? -102.400 -3.334 172.379 1.00 76.75 310 ASN A O 1
ATOM 2486 N N . SER A 1 311 ? -100.438 -4.372 172.686 1.00 72.88 311 SER A N 1
ATOM 2487 C CA . SER A 1 311 ? -100.797 -4.891 174.016 1.00 72.88 311 SER A CA 1
ATOM 2488 C C . SER A 1 311 ? -100.953 -3.784 175.070 1.00 72.88 311 SER A C 1
ATOM 2490 O O . SER A 1 311 ? -101.827 -3.884 175.930 1.00 72.88 311 SER A O 1
ATOM 2492 N N . LYS A 1 312 ? -100.187 -2.687 174.966 1.00 74.50 312 LYS A N 1
ATOM 2493 C CA . LYS A 1 312 ? -100.372 -1.488 175.804 1.00 74.50 312 LYS A CA 1
ATOM 2494 C C . LYS A 1 312 ? -101.659 -0.732 175.468 1.00 74.50 312 LYS A C 1
ATOM 2496 O O . LYS A 1 312 ? -102.385 -0.354 176.382 1.00 74.50 312 LYS A O 1
ATOM 2501 N N . LEU A 1 313 ? -101.964 -0.549 174.180 1.00 75.44 313 LEU A N 1
ATOM 2502 C CA . LEU A 1 313 ? -103.180 0.147 173.738 1.00 75.44 313 LEU A CA 1
ATOM 2503 C C . LEU A 1 313 ? -104.463 -0.579 174.169 1.00 75.44 313 LEU A C 1
ATOM 2505 O O . LEU A 1 313 ? -105.417 0.078 174.576 1.00 75.44 313 LEU A O 1
ATOM 2509 N N . LEU A 1 314 ? -104.480 -1.916 174.146 1.00 75.88 314 LEU A N 1
ATOM 2510 C CA . LEU A 1 314 ? -105.605 -2.706 174.666 1.00 75.88 314 LEU A CA 1
ATOM 2511 C C . LEU A 1 314 ? -105.851 -2.447 176.161 1.00 75.88 314 LEU A C 1
ATOM 2513 O O . LEU A 1 314 ? -106.973 -2.126 176.545 1.00 75.88 314 LEU A O 1
ATOM 2517 N N . ALA A 1 315 ? -104.800 -2.494 176.987 1.00 71.38 315 ALA A N 1
ATOM 2518 C CA . ALA A 1 315 ? -104.912 -2.206 178.418 1.00 71.38 315 ALA A CA 1
ATOM 2519 C C . ALA A 1 315 ? -105.399 -0.768 178.701 1.00 71.38 315 ALA A C 1
ATOM 2521 O O . ALA A 1 315 ? -106.171 -0.543 179.633 1.00 71.38 315 ALA A O 1
ATOM 2522 N N . GLU A 1 316 ? -104.993 0.207 177.881 1.00 71.62 316 GLU A N 1
ATOM 2523 C CA . GLU A 1 316 ? -105.446 1.597 178.004 1.00 71.62 316 GLU A CA 1
ATOM 2524 C C . GLU A 1 316 ? -106.921 1.783 177.593 1.00 71.62 316 GLU A C 1
ATOM 2526 O O . GLU A 1 316 ? -107.638 2.579 178.203 1.00 71.62 316 GLU A O 1
ATOM 2531 N N . ILE A 1 317 ? -107.398 1.035 176.590 1.00 74.38 317 ILE A N 1
ATOM 2532 C CA . ILE A 1 317 ? -108.805 1.037 176.159 1.00 74.38 317 ILE A CA 1
ATOM 2533 C C . ILE A 1 317 ? -109.716 0.490 177.261 1.00 74.38 317 ILE A C 1
ATOM 2535 O O . ILE A 1 317 ? -110.753 1.094 177.543 1.00 74.38 317 ILE A O 1
ATOM 2539 N N . ASP A 1 318 ? -109.340 -0.616 177.903 1.00 74.75 318 ASP A N 1
ATOM 2540 C CA . ASP A 1 318 ? -110.173 -1.223 178.945 1.00 74.75 318 ASP A CA 1
ATOM 2541 C C . ASP A 1 318 ? -110.175 -0.391 180.239 1.00 74.75 318 ASP A C 1
ATOM 2543 O O . ASP A 1 318 ? -111.248 -0.133 180.785 1.00 74.75 318 ASP A O 1
ATOM 2547 N N . ALA A 1 319 ? -109.037 0.190 180.639 1.00 73.00 319 ALA A N 1
ATOM 2548 C CA . ALA A 1 319 ? -108.999 1.174 181.729 1.00 73.00 319 ALA A CA 1
ATOM 2549 C C . ALA A 1 319 ? -109.890 2.404 181.444 1.00 73.00 319 ALA A C 1
ATOM 2551 O O . ALA A 1 319 ? -110.597 2.898 182.326 1.00 73.00 319 ALA A O 1
ATOM 2552 N N . LYS A 1 320 ? -109.918 2.890 180.194 1.00 75.69 320 LYS A N 1
ATOM 2553 C CA . LYS A 1 320 ? -110.814 3.985 179.785 1.00 75.69 320 LYS A CA 1
ATOM 2554 C C . LYS A 1 320 ? -112.290 3.579 179.814 1.00 75.69 320 LYS A C 1
ATOM 2556 O O . LYS A 1 320 ? -113.117 4.403 180.192 1.00 75.69 320 LYS A O 1
ATOM 2561 N N . ARG A 1 321 ? -112.634 2.325 179.495 1.00 76.56 321 ARG A N 1
ATOM 2562 C CA . ARG A 1 321 ? -114.010 1.800 179.615 1.00 76.56 321 ARG A CA 1
ATOM 2563 C C . ARG A 1 321 ? -114.495 1.760 181.064 1.00 76.56 321 ARG A C 1
ATOM 2565 O O . ARG A 1 321 ? -115.629 2.166 181.317 1.00 76.56 321 ARG A O 1
ATOM 2572 N N . GLU A 1 322 ? -113.654 1.336 182.008 1.00 73.00 322 GLU A N 1
ATOM 2573 C CA . GLU A 1 322 ? -113.993 1.358 183.440 1.00 73.00 322 GLU A CA 1
ATOM 2574 C C . GLU A 1 322 ? -114.278 2.788 183.929 1.00 73.00 322 GLU A C 1
ATOM 2576 O O . GLU A 1 322 ? -115.315 3.036 184.548 1.00 73.00 322 GLU A O 1
ATOM 2581 N N . ILE A 1 323 ? -113.422 3.753 183.564 1.00 72.69 323 ILE A N 1
ATOM 2582 C CA . ILE A 1 323 ? -113.612 5.180 183.879 1.00 72.69 323 ILE A CA 1
ATOM 2583 C C . ILE A 1 323 ? -114.931 5.712 183.291 1.00 72.69 323 ILE A C 1
ATOM 2585 O O . ILE A 1 323 ? -115.693 6.380 183.994 1.00 72.69 323 ILE A O 1
ATOM 2589 N N . THR A 1 324 ? -115.248 5.388 182.032 1.00 73.94 324 THR A N 1
ATOM 2590 C CA . THR A 1 324 ? -116.519 5.790 181.404 1.00 73.94 324 THR A CA 1
ATOM 2591 C C . THR A 1 324 ? -117.728 5.180 182.120 1.00 73.94 324 THR A C 1
ATOM 2593 O O . THR A 1 324 ? -118.723 5.873 182.335 1.00 73.94 324 THR A O 1
ATOM 2596 N N . SER A 1 325 ? -117.649 3.916 182.551 1.00 71.69 325 SER A N 1
ATOM 2597 C CA . SER A 1 325 ? -118.727 3.269 183.312 1.00 71.69 325 SER A CA 1
ATOM 2598 C C . SER A 1 325 ? -118.921 3.889 184.703 1.00 71.69 325 SER A C 1
ATOM 2600 O O . SER A 1 325 ? -120.057 3.996 185.170 1.00 71.69 325 SER A O 1
ATOM 2602 N N . ALA A 1 326 ? -117.841 4.323 185.361 1.00 69.94 326 ALA A N 1
ATOM 2603 C CA . ALA A 1 326 ? -117.908 5.023 186.644 1.00 69.94 326 ALA A CA 1
ATOM 2604 C C . ALA A 1 326 ? -118.538 6.423 186.507 1.00 69.94 326 ALA A C 1
ATOM 2606 O O . ALA A 1 326 ? -119.380 6.805 187.322 1.00 69.94 326 ALA A O 1
ATOM 2607 N N . LEU A 1 327 ? -118.197 7.161 185.443 1.00 72.38 327 LEU A N 1
ATOM 2608 C CA . LEU A 1 327 ? -118.817 8.453 185.123 1.00 72.38 327 LEU A CA 1
ATOM 2609 C C . LEU A 1 327 ? -120.325 8.320 184.870 1.00 72.38 327 LEU A C 1
ATOM 2611 O O . LEU A 1 327 ? -121.101 9.082 185.441 1.00 72.38 327 LEU A O 1
ATOM 2615 N N . PHE A 1 328 ? -120.756 7.313 184.105 1.00 74.94 328 PHE A N 1
ATOM 2616 C CA . PHE A 1 328 ? -122.179 7.083 183.821 1.00 74.94 328 PHE A CA 1
ATOM 2617 C C . PHE A 1 328 ? -122.991 6.740 185.088 1.00 74.94 328 PHE A C 1
ATOM 2619 O O . PHE A 1 328 ? -124.169 7.085 185.204 1.00 74.94 328 PHE A O 1
ATOM 2626 N N . ALA A 1 329 ? -122.363 6.089 186.076 1.00 72.38 329 ALA A N 1
ATOM 2627 C CA . ALA A 1 329 ? -122.972 5.840 187.383 1.00 72.38 329 ALA A CA 1
ATOM 2628 C C . ALA A 1 329 ? -123.098 7.124 188.228 1.00 72.38 329 ALA A C 1
ATOM 2630 O O . ALA A 1 329 ? -124.147 7.351 188.837 1.00 72.38 329 ALA A O 1
ATOM 2631 N N . LEU A 1 330 ? -122.070 7.982 188.226 1.00 71.88 330 LEU A N 1
ATOM 2632 C CA . LEU A 1 330 ? -122.087 9.292 188.895 1.00 71.88 330 LEU A CA 1
ATOM 2633 C C . LEU A 1 330 ? -123.132 10.238 188.293 1.00 71.88 330 LEU A C 1
ATOM 2635 O O . LEU A 1 330 ? -123.904 10.848 189.029 1.00 71.88 330 LEU A O 1
ATOM 2639 N N . GLU A 1 331 ? -123.207 10.321 186.966 1.00 74.00 331 GLU A N 1
ATOM 2640 C CA . GLU A 1 331 ? -124.178 11.153 186.246 1.00 74.00 331 GLU A CA 1
ATOM 2641 C C . GLU A 1 331 ? -125.624 10.722 186.551 1.00 74.00 331 GLU A C 1
ATOM 2643 O O . GLU A 1 331 ? -126.493 11.553 186.830 1.00 74.00 331 GLU A O 1
ATOM 2648 N N . LYS A 1 332 ? -125.868 9.407 186.635 1.00 74.56 332 LYS A N 1
ATOM 2649 C CA . LYS A 1 332 ? -127.164 8.851 187.045 1.00 74.56 332 LYS A CA 1
ATOM 2650 C C . LYS A 1 332 ? -127.514 9.151 188.509 1.00 74.56 332 LYS A C 1
ATOM 2652 O O . LYS A 1 332 ? -128.686 9.383 188.803 1.00 74.56 332 LYS A O 1
ATOM 2657 N N . GLN A 1 333 ? -126.538 9.185 189.423 1.00 72.38 333 GLN A N 1
ATOM 2658 C CA . GLN A 1 333 ? -126.761 9.640 190.805 1.00 72.38 333 GLN A CA 1
ATOM 2659 C C . GLN A 1 333 ? -127.027 11.151 190.882 1.00 72.38 333 GLN A C 1
ATOM 2661 O O . GLN A 1 333 ? -127.909 11.574 191.628 1.00 72.38 333 GLN A O 1
ATOM 2666 N N . TYR A 1 334 ? -126.316 11.957 190.090 1.00 73.44 334 TYR A N 1
ATOM 2667 C CA . TYR A 1 334 ? -126.490 13.410 190.029 1.00 73.44 334 TYR A CA 1
ATOM 2668 C C . TYR A 1 334 ? -127.895 13.799 189.544 1.00 73.44 334 TYR A C 1
ATOM 2670 O O . TYR A 1 334 ? -128.566 14.608 190.183 1.00 73.44 334 TYR A O 1
ATOM 2678 N N . LEU A 1 335 ? -128.385 13.159 188.476 1.00 74.31 335 LEU A N 1
ATOM 2679 C CA . LEU A 1 335 ? -129.757 13.339 187.984 1.00 74.31 335 LEU A CA 1
ATOM 2680 C C . LEU A 1 335 ? -130.812 12.924 189.024 1.00 74.31 335 LEU A C 1
ATOM 2682 O O . LEU A 1 335 ? -131.845 13.583 189.153 1.00 74.31 335 LEU A O 1
ATOM 2686 N N . LEU A 1 336 ? -130.544 11.875 189.811 1.00 74.00 336 LEU A N 1
ATOM 2687 C CA . LEU A 1 336 ? -131.422 11.475 190.913 1.00 74.00 336 LEU A CA 1
ATOM 2688 C C . LEU A 1 336 ? -131.479 12.562 192.004 1.00 74.00 336 LEU A C 1
ATOM 2690 O O . LEU A 1 336 ? -132.568 12.924 192.445 1.00 74.00 336 LEU A O 1
ATOM 2694 N N . LEU A 1 337 ? -130.326 13.116 192.389 1.00 70.81 337 LEU A N 1
ATOM 2695 C CA . LEU A 1 337 ? -130.189 14.195 193.378 1.00 70.81 337 LEU A CA 1
ATOM 2696 C C . LEU A 1 337 ? -130.844 15.514 192.940 1.00 70.81 337 LEU A C 1
ATOM 2698 O O . LEU A 1 337 ? -131.490 16.172 193.753 1.00 70.81 337 LEU A O 1
ATOM 2702 N N . ASP A 1 338 ? -130.725 15.896 191.669 1.00 71.31 338 ASP A N 1
ATOM 2703 C CA . ASP A 1 338 ? -131.417 17.075 191.132 1.00 71.31 338 ASP A CA 1
ATOM 2704 C C . ASP A 1 338 ? -132.944 16.869 191.093 1.00 71.31 338 ASP A C 1
ATOM 2706 O O . ASP A 1 338 ? -133.703 17.780 191.430 1.00 71.31 338 ASP A O 1
ATOM 2710 N N . SER A 1 339 ? -133.409 15.651 190.779 1.00 70.62 339 SER A N 1
ATOM 2711 C CA . SER A 1 339 ? -134.841 15.328 190.818 1.00 70.62 339 SER A CA 1
ATOM 2712 C C . SER A 1 339 ? -135.424 15.402 192.236 1.00 70.62 339 SER A C 1
ATOM 2714 O O . SER A 1 339 ? -136.443 16.061 192.435 1.00 70.62 339 SER A O 1
ATOM 2716 N N . THR A 1 340 ? -134.759 14.822 193.245 1.00 70.19 340 THR A N 1
ATOM 2717 C CA . THR A 1 340 ? -135.244 14.849 194.637 1.00 70.19 340 THR A CA 1
ATOM 2718 C C . THR A 1 340 ? -135.156 16.243 195.249 1.00 70.19 340 THR A C 1
ATOM 2720 O O . THR A 1 340 ? -136.078 16.652 195.954 1.00 70.19 340 THR A O 1
ATOM 2723 N N . LYS A 1 341 ? -134.111 17.017 194.920 1.00 71.12 341 LYS A N 1
ATOM 2724 C CA . LYS A 1 341 ? -134.015 18.435 195.288 1.00 71.12 341 LYS A CA 1
ATOM 2725 C C . LYS A 1 341 ? -135.231 19.224 194.789 1.00 71.12 341 LYS A C 1
ATOM 2727 O O . LYS A 1 341 ? -135.818 19.979 195.561 1.00 71.12 341 LYS A O 1
ATOM 2732 N N . LYS A 1 342 ? -135.630 19.041 193.525 1.00 70.75 342 LYS A N 1
ATOM 2733 C CA . LYS A 1 342 ? -136.786 19.738 192.937 1.00 70.75 342 LYS A CA 1
ATOM 2734 C C . LYS A 1 342 ? -138.098 19.371 193.631 1.00 70.75 342 LYS A C 1
ATOM 2736 O O . LYS A 1 342 ? -138.880 20.275 193.914 1.00 70.75 342 LYS A O 1
ATOM 2741 N N . THR A 1 343 ? -138.302 18.099 193.986 1.00 68.00 343 THR A N 1
ATOM 2742 C CA . THR A 1 343 ? -139.466 17.672 194.784 1.00 68.00 343 THR A CA 1
ATOM 2743 C C . THR A 1 343 ? -139.516 18.406 196.128 1.00 68.00 343 THR A C 1
ATOM 2745 O O . THR A 1 343 ? -140.521 19.047 196.440 1.00 68.00 343 THR A O 1
ATOM 2748 N N . VAL A 1 344 ? -138.404 18.424 196.873 1.00 63.41 344 VAL A N 1
ATOM 2749 C CA . VAL A 1 344 ? -138.305 19.111 198.176 1.00 63.41 344 VAL A CA 1
ATOM 2750 C C . VAL A 1 344 ? -138.528 20.626 198.047 1.00 63.41 344 VAL A C 1
ATOM 2752 O O . VAL A 1 344 ? -139.222 21.216 198.874 1.00 63.41 344 VAL A O 1
ATOM 2755 N N . GLU A 1 345 ? -138.012 21.275 196.997 1.00 62.16 345 GLU A N 1
ATOM 2756 C CA . GLU A 1 345 ? -138.262 22.703 196.740 1.00 62.16 345 GLU A CA 1
ATOM 2757 C C . GLU A 1 345 ? -139.735 23.008 196.399 1.00 62.16 345 GLU A C 1
ATOM 2759 O O . GLU A 1 345 ? -140.228 24.088 196.742 1.00 62.16 345 GLU A O 1
ATOM 2764 N N . THR A 1 346 ? -140.461 22.078 195.762 1.00 63.41 346 THR A N 1
ATOM 2765 C CA . THR A 1 346 ? -141.911 22.223 195.534 1.00 63.41 346 THR A CA 1
ATOM 2766 C C . THR A 1 346 ? -142.739 21.983 196.796 1.00 63.41 346 THR A C 1
ATOM 2768 O O . THR A 1 346 ? -143.637 22.776 197.085 1.00 63.41 346 THR A O 1
ATOM 2771 N N . GLU A 1 347 ? -142.402 20.967 197.594 1.00 57.19 347 GLU A N 1
ATOM 2772 C CA . GLU A 1 347 ? -143.069 20.675 198.870 1.00 57.19 347 GLU A CA 1
ATOM 2773 C C . GLU A 1 347 ? -142.883 21.826 199.870 1.00 57.19 347 GLU A C 1
ATOM 2775 O O . GLU A 1 347 ? -143.854 22.289 200.471 1.00 57.19 347 GLU A O 1
ATOM 2780 N N . TYR A 1 348 ? -141.666 22.374 199.976 1.00 54.44 348 TYR A N 1
ATOM 2781 C CA . TYR A 1 348 ? -141.359 23.515 200.845 1.00 54.44 348 TYR A CA 1
ATOM 2782 C C . TYR A 1 348 ? -142.241 24.741 200.554 1.00 54.44 348 TYR A C 1
ATOM 2784 O O . TYR A 1 348 ? -142.713 25.399 201.482 1.00 54.44 348 TYR A O 1
ATOM 2792 N N . LYS A 1 349 ? -142.511 25.031 199.272 1.00 59.00 349 LYS A N 1
ATOM 2793 C CA . LYS A 1 349 ? -143.358 26.165 198.861 1.00 59.00 349 LYS A CA 1
ATOM 2794 C C . LYS A 1 349 ? -144.847 25.942 199.127 1.00 59.00 349 LYS A C 1
ATOM 2796 O O . LYS A 1 349 ? -145.547 26.908 199.404 1.00 59.00 349 LYS A O 1
ATOM 2801 N N . GLN A 1 350 ? -145.336 24.704 199.055 1.00 51.00 350 GLN A N 1
ATOM 2802 C CA . GLN A 1 350 ? -146.753 24.393 199.291 1.00 51.00 350 GLN A CA 1
ATOM 2803 C C . GLN A 1 350 ? -147.100 24.213 200.780 1.00 51.00 350 GLN A C 1
ATOM 2805 O O . GLN A 1 350 ? -148.266 24.319 201.158 1.00 51.00 350 GLN A O 1
ATOM 2810 N N . ALA A 1 351 ? -146.116 23.937 201.640 1.00 42.88 351 ALA A N 1
ATOM 2811 C CA . ALA A 1 351 ? -146.380 23.407 202.976 1.00 42.88 351 ALA A CA 1
ATOM 2812 C C . ALA A 1 351 ? -146.967 24.391 204.008 1.00 42.88 351 ALA A C 1
ATOM 2814 O O . ALA A 1 351 ? -147.655 23.930 204.926 1.00 42.88 351 ALA A O 1
ATOM 2815 N N . LYS A 1 352 ? -146.649 25.701 203.968 1.00 39.47 352 LYS A N 1
ATOM 2816 C CA . LYS A 1 352 ? -146.823 26.530 205.185 1.00 39.47 352 LYS A CA 1
ATOM 2817 C C . LYS A 1 352 ? -147.191 28.014 205.054 1.00 39.47 352 LYS A C 1
ATOM 2819 O O . LYS A 1 352 ? -146.767 28.825 205.873 1.00 39.47 352 LYS A O 1
ATOM 2824 N N . GLU A 1 353 ? -148.183 28.328 204.222 1.00 46.16 353 GLU A N 1
ATOM 2825 C CA . GLU A 1 353 ? -149.142 29.413 204.535 1.00 46.16 353 GLU A CA 1
ATOM 2826 C C . GLU A 1 353 ? -150.100 29.002 205.688 1.00 46.16 353 GLU A C 1
ATOM 2828 O O . GLU A 1 353 ? -151.323 29.100 205.587 1.00 46.16 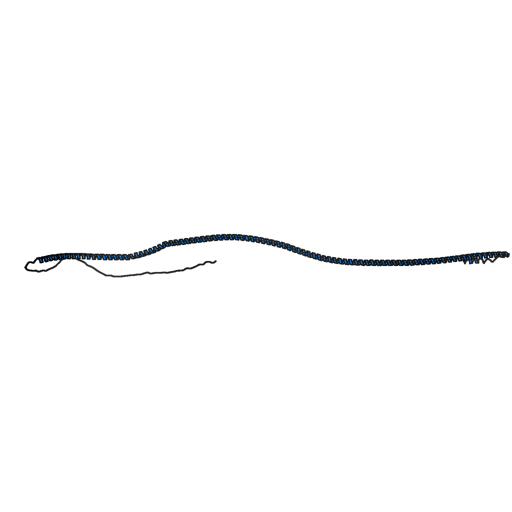353 GLU A O 1
ATOM 2833 N N . ARG A 1 354 ? -149.564 28.463 206.797 1.00 37.47 354 ARG A N 1
ATOM 2834 C CA . ARG A 1 354 ? -150.340 27.994 207.964 1.00 37.47 354 ARG A CA 1
ATOM 2835 C C . ARG A 1 354 ? -149.651 28.347 209.295 1.00 37.47 354 ARG A C 1
ATOM 2837 O O . ARG A 1 354 ? -148.429 28.242 209.390 1.00 37.47 354 ARG A O 1
ATOM 2844 N N . PRO A 1 355 ? -150.405 28.768 210.330 1.00 37.16 355 PRO A N 1
ATOM 2845 C CA . PRO A 1 355 ? -149.835 29.488 211.470 1.00 37.16 355 PRO A CA 1
ATOM 2846 C C . PRO A 1 355 ? -149.232 28.615 212.591 1.00 37.16 355 PRO A C 1
ATOM 2848 O O . PRO A 1 355 ? -149.863 27.673 213.059 1.00 37.16 355 PRO A O 1
ATOM 2851 N N . ARG A 1 356 ? -148.093 29.097 213.122 1.00 41.38 356 ARG A N 1
ATOM 2852 C CA . ARG A 1 356 ? -147.506 28.854 214.466 1.00 41.38 356 ARG A CA 1
ATOM 2853 C C . ARG A 1 356 ? -147.027 27.427 214.839 1.00 41.38 356 ARG A C 1
ATOM 2855 O O . ARG A 1 356 ? -147.208 26.461 214.106 1.00 41.38 356 ARG A O 1
ATOM 2862 N N . ILE A 1 357 ? -146.393 27.388 216.023 1.00 31.31 357 ILE A N 1
ATOM 2863 C CA . ILE A 1 357 ? -145.899 26.256 216.836 1.00 31.31 357 ILE A CA 1
ATOM 2864 C C . ILE A 1 357 ? -144.527 25.667 216.416 1.00 31.31 357 ILE A C 1
ATOM 2866 O O . ILE A 1 357 ? -144.425 24.837 215.519 1.00 31.31 357 ILE A O 1
ATOM 2870 N N . ASP A 1 358 ? -143.500 26.196 217.097 1.00 27.34 358 ASP A N 1
ATOM 2871 C CA . ASP A 1 358 ? -142.402 25.569 217.870 1.00 27.34 358 ASP A CA 1
ATOM 2872 C C . ASP A 1 358 ? -141.389 24.545 217.272 1.00 27.34 358 ASP A C 1
ATOM 2874 O O . ASP A 1 358 ? -141.742 23.586 216.602 1.00 27.34 358 ASP A O 1
ATOM 2878 N N . HIS A 1 359 ? -140.101 24.808 217.591 1.00 30.42 359 HIS A N 1
ATOM 2879 C CA . HIS A 1 359 ? -138.980 23.958 218.096 1.00 30.42 359 HIS A CA 1
ATOM 2880 C C . HIS A 1 359 ? -138.933 22.403 217.934 1.00 30.42 359 HIS A C 1
ATOM 2882 O O . HIS A 1 359 ? -139.976 21.766 217.853 1.00 30.42 359 HIS A O 1
ATOM 2888 N N . PRO A 1 360 ? -137.765 21.724 218.160 1.00 43.34 360 PRO A N 1
ATOM 2889 C CA . PRO A 1 360 ? -136.340 22.115 217.985 1.00 43.34 360 PRO A CA 1
ATOM 2890 C C . PRO A 1 360 ? -135.380 20.993 217.445 1.00 43.34 360 PRO A C 1
ATOM 2892 O O . PRO A 1 360 ? -135.696 19.809 217.478 1.00 43.34 360 PRO A O 1
ATOM 2895 N N . GLY A 1 361 ? -134.117 21.340 217.125 1.00 27.86 361 GLY A N 1
ATOM 2896 C CA . GLY A 1 361 ? -132.960 20.401 217.097 1.00 27.86 361 GLY A CA 1
ATOM 2897 C C . GLY A 1 361 ? -132.809 19.479 215.859 1.00 27.86 361 GLY A C 1
ATOM 2898 O O . GLY A 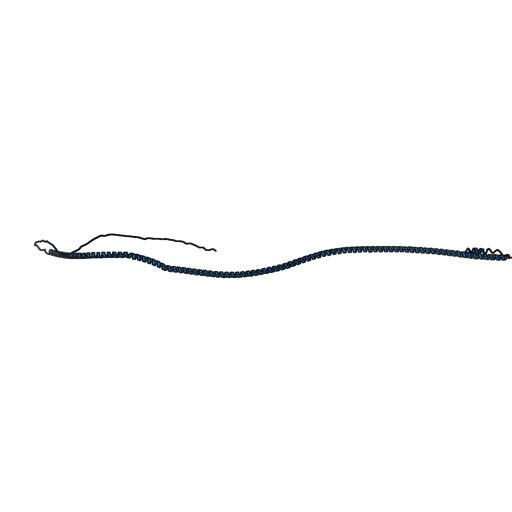1 361 ? -133.573 19.606 214.914 1.00 27.86 361 GLY A O 1
ATOM 2899 N N . SER A 1 362 ? -131.832 18.551 215.766 1.00 32.06 362 SER A N 1
ATOM 2900 C CA . SER A 1 362 ? -130.627 18.313 216.597 1.00 32.06 362 SER A CA 1
ATOM 2901 C C . SER A 1 362 ? -129.580 17.379 215.915 1.00 32.06 362 SER A C 1
ATOM 2903 O O . SER A 1 362 ? -129.916 16.254 215.583 1.00 32.06 362 SER A O 1
ATOM 2905 N N . ASN A 1 363 ? -128.306 17.809 215.833 1.00 33.81 363 ASN A N 1
ATOM 2906 C CA . ASN A 1 363 ? -127.050 17.036 216.064 1.00 33.81 363 ASN A CA 1
ATOM 2907 C C . ASN A 1 363 ? -126.646 15.704 215.340 1.00 33.81 363 ASN A C 1
ATOM 2909 O O . ASN A 1 363 ? -127.394 14.738 215.329 1.00 33.81 363 ASN A O 1
ATOM 2913 N N . ARG A 1 364 ? -125.309 15.586 215.098 1.00 33.50 364 ARG A N 1
ATOM 2914 C CA . ARG A 1 364 ? -124.425 14.373 215.248 1.00 33.50 364 ARG A CA 1
ATOM 2915 C C . ARG A 1 364 ? -124.528 13.216 214.203 1.00 33.50 364 ARG A C 1
ATOM 2917 O O . ARG A 1 364 ? -125.527 13.118 213.517 1.00 33.50 364 ARG A O 1
ATOM 2924 N N . SER A 1 365 ? -123.549 12.295 214.011 1.00 32.75 365 SER A N 1
ATOM 2925 C CA . SER A 1 365 ? -122.135 12.155 214.480 1.00 32.75 365 SER A CA 1
ATOM 2926 C C . SER A 1 365 ? -121.311 11.047 213.752 1.00 32.75 365 SER A C 1
ATOM 2928 O O . SER A 1 365 ? -121.871 10.004 213.461 1.00 32.75 365 SER A O 1
ATOM 2930 N N . LYS A 1 366 ? -119.965 11.213 213.707 1.00 41.50 366 LYS A N 1
ATOM 2931 C CA . LYS A 1 366 ? -118.865 10.228 214.003 1.00 41.50 366 LYS A CA 1
ATOM 2932 C C . LYS A 1 366 ? -118.643 8.893 213.218 1.00 41.50 366 LYS A C 1
ATOM 2934 O O . LYS A 1 366 ? -119.554 8.091 213.127 1.00 41.50 366 LYS A O 1
ATOM 2939 N N . MET A 1 367 ? -117.335 8.568 213.041 1.00 35.38 367 MET A N 1
ATOM 2940 C CA . MET A 1 367 ? -116.655 7.241 213.254 1.00 35.38 367 MET A CA 1
ATOM 2941 C C . MET A 1 367 ? -116.969 6.060 212.286 1.00 35.38 367 MET A C 1
ATOM 2943 O O . MET A 1 367 ? -118.034 6.052 211.692 1.00 35.38 367 MET A O 1
ATOM 2947 N N . MET A 1 368 ? -116.143 5.005 212.098 1.00 38.22 368 MET A N 1
ATOM 2948 C CA . MET A 1 368 ? -114.680 4.742 212.258 1.00 38.22 368 MET A CA 1
ATOM 2949 C C . MET A 1 368 ? -114.291 3.401 211.548 1.00 38.22 368 MET A C 1
ATOM 2951 O O . MET A 1 368 ? -115.176 2.598 211.284 1.00 38.22 368 MET A O 1
ATOM 2955 N N . ASN A 1 369 ? -112.980 3.152 211.376 1.00 33.16 369 ASN A N 1
ATOM 2956 C CA . ASN A 1 369 ? -112.252 1.852 211.374 1.00 33.16 369 ASN A CA 1
ATOM 2957 C C . ASN A 1 369 ? -112.401 0.757 210.267 1.00 33.16 369 ASN A C 1
ATOM 2959 O O . ASN A 1 369 ? -113.451 0.157 210.079 1.00 33.16 369 ASN A O 1
ATOM 2963 N N . ASP A 1 370 ? -111.238 0.449 209.663 1.00 38.72 370 ASP A N 1
ATOM 2964 C CA . ASP A 1 370 ? -110.453 -0.819 209.659 1.00 38.72 370 ASP A CA 1
ATOM 2965 C C . ASP A 1 370 ? -110.858 -2.155 208.952 1.00 38.72 370 ASP A C 1
ATOM 2967 O O . ASP A 1 370 ? -111.858 -2.796 209.255 1.00 38.72 370 ASP A O 1
ATOM 2971 N N . ASP A 1 371 ? -109.873 -2.639 208.163 1.00 40.44 371 ASP A N 1
ATOM 2972 C CA . ASP A 1 371 ? -109.231 -3.986 208.130 1.00 40.44 371 ASP A CA 1
ATOM 2973 C C . ASP A 1 371 ? -109.640 -5.200 207.229 1.00 40.44 371 ASP A C 1
ATOM 2975 O O . ASP A 1 371 ? -110.697 -5.805 207.369 1.00 40.44 371 ASP A O 1
ATOM 2979 N N . LEU A 1 372 ? -108.616 -5.674 206.471 1.00 43.00 372 LEU A N 1
ATOM 2980 C CA . LEU A 1 372 ? -108.239 -7.072 206.093 1.00 43.00 372 LEU A CA 1
ATOM 2981 C C . LEU A 1 372 ? -109.173 -7.913 205.155 1.00 43.00 372 LEU A C 1
ATOM 2983 O O . LEU A 1 372 ? -110.385 -7.796 205.196 1.00 43.00 372 LEU A O 1
ATOM 2987 N N . ASN A 1 373 ? -108.722 -8.854 204.285 1.00 38.69 373 ASN A N 1
ATOM 2988 C CA . ASN A 1 373 ? -107.549 -9.765 204.328 1.00 38.69 373 ASN A CA 1
ATOM 2989 C C . ASN A 1 373 ? -107.284 -10.554 202.983 1.00 38.69 373 ASN A C 1
ATOM 2991 O O . ASN A 1 373 ? -108.248 -11.014 202.382 1.00 38.69 373 ASN A O 1
ATOM 2995 N N . ARG A 1 374 ? -106.011 -10.916 202.656 1.00 38.88 374 ARG A N 1
ATOM 2996 C CA . ARG A 1 374 ? -105.524 -12.084 201.807 1.00 38.88 374 ARG A CA 1
ATOM 2997 C C . ARG A 1 374 ? -105.797 -12.099 200.258 1.00 38.88 374 ARG A C 1
ATOM 2999 O O . ARG A 1 374 ? -106.780 -11.533 199.825 1.00 38.88 374 ARG A O 1
ATOM 3006 N N . ARG A 1 375 ? -105.014 -12.754 199.347 1.00 41.28 375 ARG A N 1
ATOM 3007 C CA . ARG A 1 375 ? -103.808 -13.659 199.409 1.00 41.28 375 ARG A CA 1
ATOM 3008 C C . ARG A 1 375 ? -103.041 -13.847 198.042 1.00 41.28 375 ARG A C 1
ATOM 3010 O O . ARG A 1 375 ? -103.699 -14.198 197.077 1.00 41.28 375 ARG A O 1
ATOM 3017 N N . ARG A 1 376 ? -101.678 -13.880 198.060 1.00 41.62 376 ARG A N 1
ATOM 3018 C CA . ARG A 1 376 ? -100.693 -14.650 197.191 1.00 41.62 376 ARG A CA 1
ATOM 3019 C C . ARG A 1 376 ? -100.578 -14.363 195.654 1.00 41.62 376 ARG A C 1
ATOM 3021 O O . ARG A 1 376 ? -101.567 -13.983 195.059 1.00 41.62 376 ARG A O 1
ATOM 3028 N N . SER A 1 377 ? -99.441 -14.564 194.933 1.00 40.53 377 SER A N 1
ATOM 3029 C CA . SER A 1 377 ? -98.019 -14.918 195.272 1.00 40.53 377 SER A CA 1
ATOM 3030 C C . SER A 1 377 ? -96.988 -14.804 194.097 1.00 40.53 377 SER A C 1
ATOM 3032 O O . SER A 1 377 ? -97.292 -15.296 193.015 1.00 40.53 377 SER A O 1
ATOM 3034 N N . THR A 1 378 ? -95.726 -14.380 194.377 1.00 43.75 378 THR A N 1
ATOM 3035 C CA . THR A 1 378 ? -94.449 -14.524 193.566 1.00 43.75 378 THR A CA 1
ATOM 3036 C C . THR A 1 378 ? -94.383 -13.864 192.164 1.00 43.75 378 THR A C 1
ATOM 3038 O O . THR A 1 378 ? -95.422 -13.464 191.663 1.00 43.75 378 THR A O 1
ATOM 3041 N N . GLY A 1 379 ? -93.243 -13.654 191.462 1.00 36.12 379 GLY A N 1
ATOM 3042 C CA . GLY A 1 379 ? -91.769 -13.877 191.634 1.00 36.12 379 GLY A CA 1
ATOM 3043 C C . GLY A 1 379 ? -90.984 -12.915 190.678 1.00 36.12 379 GLY A C 1
ATOM 3044 O O . GLY A 1 379 ? -91.609 -11.969 190.217 1.00 36.12 379 GLY A O 1
ATOM 3045 N N . SER A 1 380 ? -89.696 -13.001 190.273 1.00 34.22 380 SER A N 1
ATOM 3046 C CA . SER A 1 380 ? -88.510 -13.880 190.497 1.00 34.22 380 SER A CA 1
ATOM 3047 C C . SER A 1 380 ? -87.186 -13.082 190.183 1.00 34.22 380 SER A C 1
ATOM 3049 O O . SER A 1 380 ? -87.221 -11.860 190.306 1.00 34.22 380 SER A O 1
ATOM 3051 N N . ALA A 1 381 ? -86.029 -13.686 189.810 1.00 36.94 381 ALA A N 1
ATOM 3052 C CA . ALA A 1 381 ? -84.700 -13.005 189.732 1.00 36.94 381 ALA A CA 1
ATOM 3053 C C . ALA A 1 381 ? -83.699 -13.429 188.603 1.00 36.94 381 ALA A C 1
ATOM 3055 O O . ALA A 1 381 ? -83.716 -14.584 188.190 1.00 36.94 381 ALA A O 1
ATOM 3056 N N . GLY A 1 382 ? -82.726 -12.549 188.245 1.00 33.94 382 GLY A N 1
ATOM 3057 C CA . GLY A 1 382 ? -81.300 -12.939 188.030 1.00 33.94 382 GLY A CA 1
ATOM 3058 C C . GLY A 1 382 ? -80.486 -12.513 186.765 1.00 33.94 382 GLY A C 1
ATOM 3059 O O . GLY A 1 382 ? -80.822 -12.919 185.664 1.00 33.94 382 GLY A O 1
ATOM 3060 N N . VAL A 1 383 ? -79.295 -11.901 186.991 1.00 36.03 383 VAL A N 1
ATOM 3061 C CA . VAL A 1 383 ? -78.007 -12.014 186.212 1.00 36.03 383 VAL A CA 1
ATOM 3062 C C . VAL A 1 383 ? -77.889 -11.308 184.815 1.00 36.03 383 VAL A C 1
ATOM 3064 O O . VAL A 1 383 ? -78.901 -10.941 184.238 1.00 36.03 383 VAL A O 1
ATOM 3067 N N . SER A 1 384 ? -76.703 -11.134 184.172 1.00 36.16 384 SER A N 1
ATOM 3068 C CA . SER A 1 384 ? -75.555 -10.206 184.446 1.00 36.16 384 SER A CA 1
ATOM 3069 C C . SER A 1 384 ? -74.474 -10.188 183.308 1.00 36.16 384 SER A C 1
ATOM 3071 O O . SER A 1 384 ? -74.373 -11.161 182.570 1.00 36.16 384 SER A O 1
ATOM 3073 N N . SER A 1 385 ? -73.575 -9.173 183.288 1.00 34.53 385 SER A N 1
ATOM 3074 C CA . SER A 1 385 ? -72.213 -9.118 182.648 1.00 34.53 385 SER A CA 1
ATOM 3075 C C . SER A 1 385 ? -72.048 -9.112 181.093 1.00 34.53 385 SER A C 1
ATOM 3077 O O . SER A 1 385 ? -73.004 -9.411 180.397 1.00 34.53 385 SER A O 1
ATOM 3079 N N . LYS A 1 386 ? -70.866 -8.871 180.449 1.00 34.97 386 LYS A N 1
ATOM 3080 C CA . LYS A 1 386 ? -69.707 -7.923 180.641 1.00 34.97 386 LYS A CA 1
ATOM 3081 C C . LYS A 1 386 ? -68.590 -8.093 179.540 1.00 34.97 386 LYS A C 1
ATOM 3083 O O . LYS A 1 386 ? -68.105 -9.204 179.386 1.00 34.97 386 LYS A O 1
ATOM 3088 N N . ALA A 1 387 ? -68.063 -6.987 178.966 1.00 35.34 387 ALA A N 1
ATOM 3089 C CA . ALA A 1 387 ? -66.723 -6.787 178.311 1.00 35.34 387 ALA A CA 1
ATOM 3090 C C . ALA A 1 387 ? -66.362 -7.340 176.885 1.00 35.34 387 ALA A C 1
ATOM 3092 O O . ALA A 1 387 ? -67.080 -8.157 176.327 1.00 35.34 387 ALA A O 1
ATOM 3093 N N . PHE A 1 388 ? -65.197 -6.854 176.375 1.00 29.02 388 PHE A N 1
ATOM 3094 C CA . PHE A 1 388 ? -64.440 -7.089 175.103 1.00 29.02 388 PHE A CA 1
ATOM 3095 C C . PHE A 1 388 ? -65.076 -6.582 173.775 1.00 29.02 388 PHE A C 1
ATOM 3097 O O . PHE A 1 388 ? -66.274 -6.761 173.603 1.00 29.02 388 PHE A O 1
ATOM 3104 N N . SER A 1 389 ? -64.450 -5.900 172.783 1.00 35.72 389 SER A N 1
ATOM 3105 C CA . SER A 1 389 ? -63.100 -5.338 172.433 1.00 35.72 389 SER A CA 1
ATOM 3106 C C . SER A 1 389 ? -62.334 -5.986 171.249 1.00 35.72 389 SER A C 1
ATOM 3108 O O . SER A 1 389 ? -62.430 -7.191 171.069 1.00 35.72 389 SER A O 1
ATOM 3110 N N . GLU A 1 390 ? -61.514 -5.176 170.534 1.00 31.47 390 GLU A N 1
ATOM 3111 C CA . GLU A 1 390 ? -60.500 -5.544 169.491 1.00 31.47 390 GLU A CA 1
ATOM 3112 C C . GLU A 1 390 ? -61.021 -6.050 168.108 1.00 31.47 390 GLU A C 1
ATOM 3114 O O . GLU A 1 390 ? -62.126 -6.569 168.039 1.00 31.47 390 GLU A O 1
ATOM 3119 N N . TRP A 1 391 ? -60.336 -5.944 166.940 1.00 28.06 391 TRP A N 1
ATOM 3120 C CA . TRP A 1 391 ? -59.335 -4.980 166.379 1.00 28.06 391 TRP A CA 1
ATOM 3121 C C . TRP A 1 391 ? -59.430 -4.992 164.787 1.00 28.06 391 TRP A C 1
ATOM 3123 O O . TRP A 1 391 ? -60.553 -5.216 164.340 1.00 28.06 391 TRP A O 1
ATOM 3133 N N . PRO A 1 392 ? -58.447 -4.689 163.876 1.00 58.22 392 PRO A N 1
ATOM 3134 C CA . PRO A 1 392 ? -58.736 -3.995 162.589 1.00 58.22 392 PRO A CA 1
ATOM 3135 C C . PRO A 1 392 ? -58.125 -4.637 161.294 1.00 58.22 392 PRO A C 1
ATOM 3137 O O . PRO A 1 392 ? -57.660 -5.772 161.329 1.00 58.22 392 PRO A O 1
ATOM 3140 N N . SER A 1 393 ? -57.983 -3.840 160.203 1.00 34.09 393 SER A N 1
ATOM 3141 C CA . SER A 1 393 ? -57.088 -3.999 159.000 1.00 34.09 393 SER A CA 1
ATOM 3142 C C . SER A 1 393 ? -57.729 -4.525 157.684 1.00 34.09 393 SER A C 1
ATOM 3144 O O . SER A 1 393 ? -58.709 -5.246 157.772 1.00 34.09 393 SER A O 1
ATOM 3146 N N . THR A 1 394 ? -57.266 -4.300 156.423 1.00 39.56 394 THR A N 1
ATOM 3147 C CA . THR A 1 394 ? -56.354 -3.330 155.713 1.00 39.56 394 THR A CA 1
ATOM 3148 C C . THR A 1 394 ? -56.340 -3.596 154.163 1.00 39.56 394 THR A C 1
ATOM 3150 O O . THR A 1 394 ? -56.565 -4.742 153.799 1.00 39.56 394 THR A O 1
ATOM 3153 N N . ARG A 1 395 ? -55.826 -2.654 153.312 1.00 37.47 395 ARG A N 1
ATOM 3154 C CA . ARG A 1 395 ? -54.977 -2.888 152.067 1.00 37.47 395 ARG A CA 1
ATOM 3155 C C . ARG A 1 395 ? -55.651 -3.419 150.740 1.00 37.47 395 ARG A C 1
ATOM 3157 O O . ARG A 1 395 ? -56.694 -4.033 150.853 1.00 37.47 395 ARG A O 1
ATOM 3164 N N . ILE A 1 396 ? -55.153 -3.285 149.466 1.00 37.47 396 ILE A N 1
ATOM 3165 C CA . ILE A 1 396 ? -54.126 -2.433 148.744 1.00 37.47 396 ILE A CA 1
ATOM 3166 C C . ILE A 1 396 ? -54.092 -2.619 147.158 1.00 37.47 396 ILE A C 1
ATOM 3168 O O . ILE A 1 396 ? -54.338 -3.735 146.728 1.00 37.47 396 ILE A O 1
ATOM 3172 N N . ARG A 1 397 ? -53.642 -1.612 146.335 1.00 39.62 397 ARG A N 1
ATOM 3173 C CA . ARG A 1 397 ? -53.033 -1.610 144.917 1.00 39.62 397 ARG A CA 1
ATOM 3174 C C . ARG A 1 397 ? -53.752 -2.324 143.713 1.00 39.62 397 ARG A C 1
ATOM 3176 O O . ARG A 1 397 ? -54.699 -3.042 143.969 1.00 39.62 397 ARG A O 1
ATOM 3183 N N . LYS A 1 398 ? -53.412 -2.248 142.384 1.00 43.41 398 LYS A N 1
ATOM 3184 C CA . LYS A 1 398 ? -52.548 -1.453 141.402 1.00 43.41 398 LYS A CA 1
ATOM 3185 C C . LYS A 1 398 ? -53.473 -1.090 140.164 1.00 43.41 398 LYS A C 1
ATOM 3187 O O . LYS A 1 398 ? -54.650 -0.948 140.455 1.00 43.41 398 LYS A O 1
ATOM 3192 N N . SER A 1 399 ? -53.229 -0.907 138.835 1.00 33.66 399 SER A N 1
ATOM 3193 C CA . SER A 1 399 ? -52.175 -0.771 137.758 1.00 33.66 399 SER A CA 1
ATOM 3194 C C . SER A 1 399 ? -52.858 -0.090 136.524 1.00 33.66 399 SER A C 1
ATOM 3196 O O . SER A 1 399 ? -54.077 -0.184 136.462 1.00 33.66 399 SER A O 1
ATOM 3198 N N . ALA A 1 400 ? -52.297 0.620 135.520 1.00 40.41 400 ALA A N 1
ATOM 3199 C CA . ALA A 1 400 ? -50.953 0.987 135.000 1.00 40.41 400 ALA A CA 1
ATOM 3200 C C . ALA A 1 400 ? -50.309 0.101 133.883 1.00 40.41 400 ALA A C 1
ATOM 3202 O O . ALA A 1 400 ? -50.377 -1.119 134.005 1.00 40.41 400 ALA A O 1
ATOM 3203 N N . GLU A 1 401 ? -49.619 0.766 132.914 1.00 42.31 401 GLU A N 1
ATOM 3204 C CA . GLU A 1 401 ? -48.751 0.301 131.770 1.00 42.31 401 GLU A CA 1
ATOM 3205 C C . GLU A 1 401 ? -49.440 -0.133 130.423 1.00 42.31 401 GLU A C 1
ATOM 3207 O O . GLU A 1 401 ? -50.524 -0.697 130.493 1.00 42.31 401 GLU A O 1
ATOM 3212 N N . TRP A 1 402 ? -48.931 0.062 129.168 1.00 35.91 402 TRP A N 1
ATOM 3213 C CA . TRP A 1 402 ? -47.801 0.857 128.569 1.00 35.91 402 TRP A CA 1
ATOM 3214 C C . TRP A 1 402 ? -47.712 0.771 126.988 1.00 35.91 402 TRP A C 1
ATOM 3216 O O . TRP A 1 402 ? -47.569 -0.339 126.495 1.00 35.91 402 TRP A O 1
ATOM 3226 N N . MET A 1 403 ? -47.670 1.908 126.231 1.00 37.69 403 MET A N 1
ATOM 3227 C CA . MET A 1 403 ? -46.886 2.180 124.953 1.00 37.69 403 MET A CA 1
ATOM 3228 C C . MET A 1 403 ? -47.101 1.343 123.628 1.00 37.69 403 MET A C 1
ATOM 3230 O O . MET A 1 403 ? -47.736 0.302 123.682 1.00 37.69 403 MET A O 1
ATOM 3234 N N . ASP A 1 404 ? -46.642 1.677 122.385 1.00 40.81 404 ASP A N 1
ATOM 3235 C CA . ASP A 1 404 ? -46.143 2.925 121.716 1.00 40.81 404 ASP A CA 1
ATOM 3236 C C . ASP A 1 404 ? -46.206 2.927 120.135 1.00 40.81 404 ASP A C 1
ATOM 3238 O O . ASP A 1 404 ? -46.286 1.875 119.512 1.00 40.81 404 ASP A O 1
ATOM 3242 N N . ARG A 1 405 ? -46.058 4.125 119.516 1.00 41.50 405 ARG A N 1
ATOM 3243 C CA . ARG A 1 405 ? -45.320 4.547 118.265 1.00 41.50 405 ARG A CA 1
ATOM 3244 C C . ARG A 1 405 ? -45.237 3.770 116.890 1.00 41.50 405 ARG A C 1
ATOM 3246 O O . ARG A 1 405 ? -44.593 2.737 116.795 1.00 41.50 405 ARG A O 1
ATOM 3253 N N . GLN A 1 406 ? -45.536 4.519 115.790 1.00 39.50 406 GLN A N 1
ATOM 3254 C CA . GLN A 1 406 ? -44.618 5.027 114.691 1.00 39.50 406 GLN A CA 1
ATOM 3255 C C . GLN A 1 406 ? -44.558 4.532 113.204 1.00 39.50 406 GLN A C 1
ATOM 3257 O O . GLN A 1 406 ? -44.649 3.352 112.907 1.00 39.50 406 GLN A O 1
ATOM 3262 N N . MET A 1 407 ? -44.203 5.519 112.335 1.00 35.81 407 MET A N 1
ATOM 3263 C CA . MET A 1 407 ? -43.654 5.521 110.939 1.00 35.81 407 MET A CA 1
ATOM 3264 C C . MET A 1 407 ? -44.552 5.015 109.770 1.00 35.81 407 MET A C 1
ATOM 3266 O O . MET A 1 407 ? -45.375 4.138 109.981 1.00 35.81 407 MET A O 1
ATOM 3270 N N . SER A 1 408 ? -44.592 5.577 108.537 1.00 40.56 408 SER A N 1
ATOM 3271 C CA . SER A 1 408 ? -43.615 6.217 107.592 1.00 40.56 408 SER A CA 1
ATOM 3272 C C . SER A 1 408 ? -42.841 5.197 106.713 1.00 40.56 408 SER A C 1
ATOM 3274 O O . SER A 1 408 ? -42.548 4.117 107.200 1.00 40.56 408 SER A O 1
ATOM 3276 N N . GLU A 1 409 ? -42.457 5.428 105.438 1.00 40.06 409 GLU A N 1
ATOM 3277 C CA . GLU A 1 409 ? -42.455 6.645 104.589 1.00 40.06 409 GLU A CA 1
ATOM 3278 C C . GLU A 1 409 ? -42.396 6.362 103.045 1.00 40.06 409 GLU A C 1
ATOM 3280 O O . GLU A 1 409 ? -42.115 5.249 102.622 1.00 40.06 409 GLU A O 1
ATOM 3285 N N . LYS A 1 410 ? -42.620 7.412 102.223 1.00 41.34 410 LYS A N 1
ATOM 3286 C CA . LYS A 1 410 ? -42.137 7.726 100.835 1.00 41.34 410 LYS A CA 1
ATOM 3287 C C . LYS A 1 410 ? -41.829 6.648 99.748 1.00 41.34 410 LYS A C 1
ATOM 3289 O O . LYS A 1 410 ? -40.905 5.859 99.856 1.00 41.34 410 LYS A O 1
ATOM 3294 N N . LYS A 1 411 ? -42.455 6.875 98.573 1.00 42.88 411 LYS A N 1
ATOM 3295 C CA . LYS A 1 411 ? -41.899 7.062 97.191 1.00 42.88 411 LYS A CA 1
ATOM 3296 C C . LYS A 1 411 ? -40.449 6.614 96.858 1.00 42.88 411 LYS A C 1
ATOM 3298 O O . LYS A 1 411 ? -39.539 7.058 97.548 1.00 42.88 411 LYS A O 1
ATOM 3303 N N . ALA A 1 412 ? -40.222 6.095 95.630 1.00 38.75 412 ALA A N 1
ATOM 3304 C CA . ALA A 1 412 ? -39.528 6.815 94.519 1.00 38.75 412 ALA A CA 1
ATOM 3305 C C . ALA A 1 412 ? -39.307 5.982 93.215 1.00 38.75 412 ALA A C 1
ATOM 3307 O O . ALA A 1 412 ? -39.346 4.760 93.257 1.00 38.75 412 ALA A O 1
ATOM 3308 N N . TYR A 1 413 ? -38.989 6.688 92.107 1.00 38.31 413 TYR A N 1
ATOM 3309 C CA . TYR A 1 413 ? -38.458 6.230 90.792 1.00 38.31 413 TYR A CA 1
ATOM 3310 C C . TYR A 1 413 ? -39.321 5.287 89.914 1.00 38.31 413 TYR A C 1
ATOM 3312 O O . TYR A 1 413 ? -40.174 4.563 90.406 1.00 38.31 413 TYR A O 1
ATOM 3320 N N . GLY A 1 414 ? -39.162 5.265 88.580 1.00 35.75 414 GLY A N 1
ATOM 3321 C CA . GLY A 1 414 ? -38.370 6.147 87.696 1.00 35.75 414 GLY A CA 1
ATOM 3322 C C . GLY A 1 414 ? -38.306 5.626 86.245 1.00 35.75 414 GLY A C 1
ATOM 3323 O O . GLY A 1 414 ? -38.167 4.425 86.039 1.00 35.75 414 GLY A O 1
ATOM 3324 N N . GLN A 1 415 ? -38.423 6.504 85.241 1.00 41.84 415 GLN A N 1
ATOM 3325 C CA . GLN A 1 415 ? -38.402 6.131 83.813 1.00 41.84 415 GLN A CA 1
ATOM 3326 C C . GLN A 1 415 ? -36.979 5.983 83.253 1.00 41.84 415 GLN A C 1
ATOM 3328 O O . GLN A 1 415 ? -36.096 6.758 83.611 1.00 41.84 415 GLN A O 1
ATOM 3333 N N . TRP A 1 416 ? -36.820 5.090 82.273 1.00 39.00 416 TRP A N 1
ATOM 3334 C CA . TRP A 1 416 ? -35.853 5.200 81.173 1.00 39.00 416 TRP A CA 1
ATOM 3335 C C . TRP A 1 416 ? -36.555 4.762 79.882 1.00 39.00 416 TRP A C 1
ATOM 3337 O O . TRP A 1 416 ? -37.237 3.739 79.875 1.00 39.00 416 TRP A O 1
ATOM 3347 N N . GLU A 1 417 ? -36.397 5.524 78.802 1.00 50.38 417 GLU A N 1
ATOM 3348 C CA . GLU A 1 417 ? -36.945 5.214 77.475 1.00 50.38 417 GLU A CA 1
ATOM 3349 C C . GLU A 1 417 ? -35.856 5.477 76.421 1.00 50.38 417 GLU A C 1
ATOM 3351 O O . GLU A 1 417 ? -35.007 6.351 76.608 1.00 50.38 417 GLU A O 1
ATOM 3356 N N . VAL A 1 418 ? -35.803 4.657 75.368 1.00 50.81 418 VAL A N 1
ATOM 3357 C CA . VAL A 1 418 ? -34.600 4.493 74.530 1.00 50.81 418 VAL A CA 1
ATOM 3358 C C . VAL A 1 418 ? -34.747 5.198 73.177 1.00 50.81 418 VAL A C 1
ATOM 3360 O O . VAL A 1 418 ? -35.758 5.051 72.491 1.00 50.81 418 VAL A O 1
ATOM 3363 N N . GLY A 1 419 ? -33.718 5.966 72.799 1.00 52.78 419 GLY A N 1
ATOM 3364 C CA . GLY A 1 419 ? -33.606 6.639 71.501 1.00 52.78 419 GLY A CA 1
ATOM 3365 C C . GLY A 1 419 ? -33.272 5.695 70.336 1.00 52.78 419 GLY A C 1
ATOM 3366 O O . GLY A 1 419 ? -32.953 4.527 70.542 1.00 52.78 419 GLY A O 1
ATOM 3367 N N . ARG A 1 420 ? -33.369 6.222 69.111 1.00 47.81 420 ARG A N 1
ATOM 3368 C CA . ARG A 1 420 ? -33.091 5.507 67.850 1.00 47.81 420 ARG A CA 1
ATOM 3369 C C . ARG A 1 420 ? -31.630 5.637 67.433 1.00 47.81 420 ARG A C 1
ATOM 3371 O O . ARG A 1 420 ? -31.054 6.701 67.749 1.00 47.81 420 ARG A O 1
#

Foldseek 3Di:
DVVPVVPVVVPPPPDPDDDDDDDDDPVVVVVVVVVVVVVVVVVVVVVVVVVVVVVVVVVVVVVVVVVVVVVVVVVVVVVVVVVVVVVVVVVVVVVVVVVVVVVVVVVVVVVVVVVVVVVVVVVVVVVVVVVVVVVVVVVVVVVVVVVVVVVVVVVVVVVVVVVVVVVVVVVVVVVVVVVVVVVVVVVVVVVVVVVVVVVVVVVVVVVVVVVVVVVVVVVVVVVVVVVVVVVVVVVVVVVVVVVVVVVVVVVVVVVVVVVVVVVVVVVVVVVVVVVVVVVVVVVCVVVVVVVVVVVVVVVVVVVVVVVVVVVVVVVVVVVVVVVVVVVVVVVVVVVVVVVVVVVVVVCVVPPDPDDDDDDDDDDDDDYDDDDDDDDDDDDDDYDDDDDDDDDDDDYDDDDDDDYDDDDDDDDDDDDDDDDD

Organism: Heligmosomoides polygyrus (NCBI:txid6339)

pLDDT: mean 75.11, std 22.09, range [27.34, 98.62]

Radius of gyration: 148.4 Å; chains: 1; bounding box: 275×44×400 Å

Secondary structure (DSSP, 8-state):
-TTTHHHHTTSSSSSTTS---S---HHHHHHHHHHHHHHHHHHHHHHHHHHHHHHHHHHHHHHHHHHHHHHHHHHHHHHHHHHHHHHHHHHHHHHHHHHHHHHHHHHHHHHHHHHHHHHHHHHHHHHHHHHHHHHHHHHHHHHHHHHHHHHHHHHHHHHHHHHHHHHHHHHHHHHHHHHHHHHHHHHHHHHHHHHHHHHHHHHHHHHHHHHHHHHHHHHHHHHHHHHHHHHHHHHHHHHHHHHHHHHHHHHHHHHHHHHHHHHHHHHHHHHHHHHHHHHHHHHHHHHHHHHHHHHHHHHHHHHHHHHHHHHHHHHHHHHHHHHHHHHHHHHHHHHHHHHHHHHHHHHHHHS-SS------------------------------------------------------------------